Protein AF-A0A1V6AN55-F1 (afdb_monomer_lite)

Radius of gyration: 29.2 Å; chains: 1; bounding box: 61×87×72 Å

pLDDT: mean 76.65, std 17.32, range [24.17, 97.62]

Foldseek 3Di:
DDDDDDDDDDDDDDDPVVVVVVVVVVVVVVVVVVVVVVVCVVVVVDDDDDDDDDDDDPCQAAEDEPVCCCPPPLQDQAKEKEWEADAPPPPPVCPVLVVVVCVVQVVRYHYYYYNDDDQVSCVVQPDDDPQPRKIFIDHNRHTPDIDRDDAASPVVSVVVVCVSCVDDPADDPDPQFKKWWWKAFLLQPAADDDLQWDAFRTKWKFLFDDDQVQKDFQAPPDKDFCVQQVLNCSRNDPPAPDDPTIGHHHHCVVVHLDPSITIIGGSDIHHHHHPSNHAFDDDPRMTIDIDGDQANHQADEARIKIKIANCPVRCPVPQWDFQQFDKDFCVLQVLNCVRCPQVSHDADPTIHTHHHCQVPRPDPRITMIGGRGHHHRDHPPD

Sequence (382 aa):
MGNTDKITKKKFKLNKQHVFVFIAGVLITAILCGIGILIAYKKGLFSDNNIMLGGAILQKYTVVTESDFDTKVLKSSQPELVYFVEEGEKYALYDGFFETIYSTWGRDVKIYYVDHMTDTYLNRFGLYTDGTPLYAIFNNGEVTEQKYLTTNQYDIYTWVKNYMTEETATPTPPPNAPIVYRMYPAAIKASGFDFEKQSIGELNLNPYSYEHGYSKYCVSGQYLSKSEYNELYVLLGEDYNSNAEQFTLPDFSSAVPNSEMNYQIFTIGEFPEYDGEYNPVTIGDINYFPTVVSYISNDMFIGQIILAKNIDEINDRGILIPCDGRMIEKYSFTALYTLLGDRFGYSNRIYFYVPDLSSFSPIEGAKYYIVASGWYPSRFID

Secondary structure (DSSP, 8-state):
---------PPP---HHHHHHHHHHHHHHHHHHHHHHHHHHHTTSS-SS-----------SEEEEHHHHHHHTTT-SS-EEEEE--TT---GGGHHHHHHHHHHHTTT-EEEEEEE--HHHHGGGT---TTSSEEEEEETTEEEEEEE-SS-HHHHHHHHHHHHTTT--PPPPPTTS-EEEEEEETT-------TTS-BTT-EEEESSSS--TTEEE--TT-EEETTTSHHHHHHH-TTTT--SSEEEPP--TTT-SSTT-EEEEESSSBPP----SSPPEEETTEEEEEEE-SS--S-SBTT-EEEEES-TTT-TT--EEE-BS-EEETTTTHHHHHHHTTTTS---SSEEEPPB-TT--SSTT-EEEEE-SSB--PPP--

Structure (mmCIF, N/CA/C/O backbone):
data_AF-A0A1V6AN55-F1
#
_entry.id   AF-A0A1V6AN55-F1
#
loop_
_atom_site.group_PDB
_atom_site.id
_atom_site.type_symbol
_atom_site.label_atom_id
_atom_site.label_alt_id
_atom_site.label_comp_id
_atom_site.label_asym_id
_atom_site.label_entity_id
_atom_site.label_seq_id
_atom_site.pdbx_PDB_ins_code
_atom_site.Cartn_x
_atom_site.Cartn_y
_atom_site.Cartn_z
_atom_site.occupancy
_atom_site.B_iso_or_equiv
_atom_site.auth_seq_id
_atom_site.auth_comp_id
_atom_site.auth_asym_id
_atom_site.auth_atom_id
_atom_site.pdbx_PDB_model_num
ATOM 1 N N . MET A 1 1 ? 6.929 68.728 -25.266 1.00 41.34 1 MET A N 1
ATOM 2 C CA . MET A 1 1 ? 5.518 68.442 -25.603 1.00 41.34 1 MET A CA 1
ATOM 3 C C . MET A 1 1 ? 4.945 67.618 -24.469 1.00 41.34 1 MET A C 1
ATOM 5 O O . MET A 1 1 ? 5.417 66.513 -24.254 1.00 41.34 1 MET A O 1
ATOM 9 N N . GLY A 1 2 ? 4.065 68.215 -23.665 1.00 44.44 2 GLY A N 1
ATOM 10 C CA . GLY A 1 2 ? 3.460 67.565 -22.504 1.00 44.44 2 GLY A CA 1
ATOM 11 C C . GLY A 1 2 ? 2.078 67.005 -22.816 1.00 44.44 2 GLY A C 1
ATOM 12 O O . GLY A 1 2 ? 1.435 67.456 -23.760 1.00 44.44 2 GLY A O 1
ATOM 13 N N . ASN A 1 3 ? 1.617 66.077 -21.980 1.00 42.69 3 ASN A N 1
ATOM 14 C CA . ASN A 1 3 ? 0.203 65.966 -21.649 1.00 42.69 3 ASN A CA 1
ATOM 15 C C . ASN A 1 3 ? 0.061 65.312 -20.266 1.00 42.69 3 ASN A C 1
ATOM 17 O O . ASN A 1 3 ? 0.517 64.191 -20.054 1.00 42.69 3 ASN A O 1
ATOM 21 N N . THR A 1 4 ? -0.505 66.047 -19.313 1.00 44.28 4 THR A N 1
ATOM 22 C CA . THR A 1 4 ? -0.818 65.593 -17.954 1.00 44.28 4 THR A CA 1
ATOM 23 C C . THR A 1 4 ? -2.331 65.448 -17.839 1.00 44.28 4 THR A C 1
ATOM 25 O O . THR A 1 4 ? -3.050 66.445 -17.774 1.00 44.28 4 THR A O 1
ATOM 28 N N . ASP A 1 5 ? -2.817 64.207 -17.801 1.00 50.25 5 ASP A N 1
ATOM 29 C CA . ASP A 1 5 ? -4.238 63.908 -17.624 1.00 50.25 5 ASP A CA 1
ATOM 30 C C . ASP A 1 5 ? -4.679 64.114 -16.168 1.00 50.25 5 ASP A C 1
ATOM 32 O O . ASP A 1 5 ? -4.159 63.518 -15.222 1.00 50.25 5 ASP A O 1
ATOM 36 N N . LYS A 1 6 ? -5.678 64.984 -15.986 1.00 49.47 6 LYS A N 1
ATOM 37 C CA . LYS A 1 6 ? -6.344 65.248 -14.705 1.00 49.47 6 LYS A CA 1
ATOM 38 C C . LYS A 1 6 ? -7.473 64.241 -14.475 1.00 49.47 6 LYS A C 1
ATOM 40 O O . LYS A 1 6 ? -8.529 64.332 -15.096 1.00 49.47 6 LYS A O 1
ATOM 45 N N . ILE A 1 7 ? -7.303 63.354 -13.498 1.00 48.00 7 ILE A N 1
ATOM 46 C CA . ILE A 1 7 ? -8.367 62.465 -13.009 1.00 48.00 7 ILE A CA 1
ATOM 47 C C . ILE A 1 7 ? -9.368 63.271 -12.165 1.00 48.00 7 ILE A C 1
ATOM 49 O O . ILE A 1 7 ? -9.029 63.833 -11.122 1.00 48.00 7 ILE A O 1
ATOM 53 N N . THR A 1 8 ? -10.629 63.315 -12.596 1.00 48.66 8 THR A N 1
ATOM 54 C CA . THR A 1 8 ? -11.739 63.960 -11.876 1.00 48.66 8 THR A CA 1
ATOM 55 C C . THR A 1 8 ? -12.431 62.956 -10.946 1.00 48.66 8 THR A C 1
ATOM 57 O O . THR A 1 8 ? -13.035 61.984 -11.393 1.00 48.66 8 THR A O 1
ATOM 60 N N . LYS A 1 9 ? -12.382 63.194 -9.627 1.00 47.25 9 LYS A N 1
ATOM 61 C CA . LYS A 1 9 ? -13.105 62.390 -8.622 1.00 47.25 9 LYS A CA 1
ATOM 62 C C . LYS A 1 9 ? -14.616 62.659 -8.699 1.00 47.25 9 LYS A C 1
ATOM 64 O O . LYS A 1 9 ? -15.071 63.742 -8.331 1.00 47.25 9 LYS A O 1
ATOM 69 N N . LYS A 1 10 ? -15.411 61.667 -9.120 1.00 46.84 10 LYS A N 1
ATOM 70 C CA . LYS A 1 10 ? -16.882 61.696 -8.999 1.00 46.84 10 LYS A CA 1
ATOM 71 C C . LYS A 1 10 ? -17.290 61.501 -7.533 1.00 46.84 10 LYS A C 1
ATOM 73 O O . LYS A 1 10 ? -16.957 60.491 -6.923 1.00 46.84 10 LYS A O 1
ATOM 78 N N . LYS A 1 11 ? -18.027 62.463 -6.966 1.00 52.00 11 LYS A N 1
ATOM 79 C CA . LYS A 1 11 ? -18.638 62.349 -5.629 1.00 52.00 11 LYS A CA 1
ATOM 80 C C . LYS A 1 11 ? -19.902 61.489 -5.707 1.00 52.00 11 LYS A C 1
ATOM 82 O O . LYS A 1 11 ? -20.858 61.863 -6.384 1.00 52.00 11 LYS A O 1
ATOM 87 N N . PHE A 1 12 ? -19.908 60.367 -4.993 1.00 49.66 12 PHE A N 1
ATOM 88 C CA . PHE A 1 12 ? -21.067 59.489 -4.842 1.00 49.66 12 PHE A CA 1
ATOM 89 C C . PHE A 1 12 ? -22.096 60.162 -3.914 1.00 49.66 12 PHE A C 1
ATOM 91 O O . PHE A 1 12 ? -21.783 60.474 -2.765 1.00 49.66 12 PHE A O 1
ATOM 98 N N . LYS A 1 13 ? -23.309 60.445 -4.406 1.00 61.09 13 LYS A N 1
ATOM 99 C CA . LYS A 1 13 ? -24.423 60.956 -3.589 1.00 61.09 13 LYS A CA 1
ATOM 100 C C . LYS A 1 13 ? -25.339 59.787 -3.233 1.00 61.09 13 LYS A C 1
ATOM 102 O O . LYS A 1 13 ? -26.066 59.300 -4.091 1.00 61.09 13 LYS A O 1
ATOM 107 N N . LEU A 1 14 ? -25.307 59.345 -1.976 1.00 57.91 14 LEU A N 1
ATOM 108 C CA . LEU A 1 14 ? -26.239 58.339 -1.464 1.00 57.91 14 LEU A CA 1
ATOM 109 C C . LEU A 1 14 ? -27.661 58.912 -1.376 1.00 57.91 14 LEU A C 1
ATOM 111 O O . LEU A 1 14 ? -27.887 59.968 -0.780 1.00 57.91 14 LEU A O 1
ATOM 115 N N . ASN A 1 15 ? -28.617 58.203 -1.979 1.00 71.56 15 ASN A N 1
ATOM 116 C CA . ASN A 1 15 ? -30.035 58.542 -1.942 1.00 71.56 15 ASN A CA 1
ATOM 117 C C . ASN A 1 15 ? -30.629 58.152 -0.577 1.00 71.56 15 ASN A C 1
ATOM 119 O O . ASN A 1 15 ? -30.656 56.974 -0.217 1.00 71.56 15 ASN A O 1
ATOM 123 N N . LYS A 1 16 ? -31.132 59.144 0.170 1.00 69.06 16 LYS A N 1
ATOM 124 C CA . LYS A 1 16 ? -31.700 58.962 1.516 1.00 69.06 16 LYS A CA 1
ATOM 125 C C . LYS A 1 16 ? -32.861 57.960 1.555 1.00 69.06 16 LYS A C 1
ATOM 1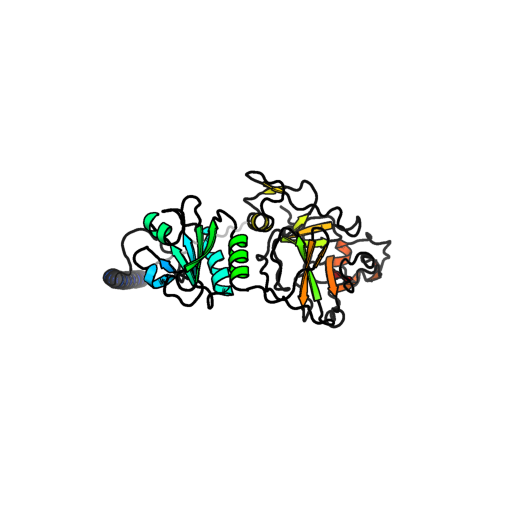27 O O . LYS A 1 16 ? -33.017 57.284 2.565 1.00 69.06 16 LYS A O 1
ATOM 132 N N . GLN A 1 17 ? -33.630 57.814 0.471 1.00 71.69 17 GLN A N 1
ATOM 133 C CA . GLN A 1 17 ? -34.715 56.825 0.411 1.00 71.69 17 GLN A CA 1
ATOM 134 C C . GLN A 1 17 ? -34.198 55.383 0.457 1.00 71.69 17 GLN A C 1
ATOM 136 O O . GLN A 1 17 ? -34.771 54.558 1.160 1.00 71.69 17 GLN A O 1
ATOM 141 N N . HIS A 1 18 ? -33.097 55.073 -0.230 1.00 67.56 18 HIS A N 1
ATOM 142 C CA . HIS A 1 18 ? -32.544 53.713 -0.231 1.00 67.56 18 HIS A CA 1
ATOM 143 C C . HIS A 1 18 ? -31.883 53.358 1.099 1.00 67.56 18 HIS A C 1
ATOM 145 O O . HIS A 1 18 ? -32.010 52.229 1.561 1.00 67.56 18 HIS A O 1
ATOM 151 N N . VAL A 1 19 ? -31.261 54.339 1.759 1.00 70.44 19 VAL A N 1
ATOM 152 C CA . VAL A 1 19 ? -30.724 54.155 3.114 1.00 70.44 19 VAL A CA 1
ATOM 153 C C . VAL A 1 19 ? -31.853 53.865 4.107 1.00 70.44 19 VAL A C 1
ATOM 155 O O . VAL A 1 19 ? -31.723 52.972 4.937 1.00 70.44 19 VAL A O 1
ATOM 158 N N . PHE A 1 20 ? -32.989 54.560 3.996 1.00 73.12 20 PHE A N 1
ATOM 159 C CA . PHE A 1 20 ? -34.119 54.351 4.901 1.00 73.12 20 PHE A CA 1
ATOM 160 C C . PHE A 1 20 ? -34.781 52.978 4.718 1.00 73.12 20 PHE A C 1
ATOM 162 O O . PHE A 1 20 ? -35.056 52.297 5.702 1.00 73.12 20 PHE A O 1
ATOM 169 N N . VAL A 1 21 ? -34.982 52.537 3.470 1.00 69.75 21 VAL A N 1
ATOM 170 C CA . VAL A 1 21 ? -35.534 51.201 3.173 1.00 69.75 21 VAL A CA 1
ATOM 171 C C . VAL A 1 21 ? -34.600 50.094 3.665 1.00 69.75 21 VAL A C 1
ATOM 173 O O . VAL A 1 21 ? -35.066 49.113 4.238 1.00 69.75 21 VAL A O 1
ATOM 176 N N . PHE A 1 22 ? -33.285 50.272 3.513 1.00 68.12 22 PHE A N 1
ATOM 177 C CA . PHE A 1 22 ? -32.300 49.321 4.022 1.00 68.12 22 PHE A CA 1
ATOM 178 C C . PHE A 1 22 ? -32.340 49.217 5.555 1.00 68.12 22 PHE A C 1
ATOM 180 O O . PHE A 1 22 ? -32.417 48.117 6.094 1.00 68.12 22 PHE A O 1
ATOM 187 N N . ILE A 1 23 ? -32.373 50.352 6.264 1.00 70.19 23 ILE A N 1
ATOM 188 C CA . ILE A 1 23 ? -32.452 50.374 7.734 1.00 70.19 23 ILE A CA 1
ATOM 189 C C . ILE A 1 23 ? -33.760 49.737 8.227 1.00 70.19 23 ILE A C 1
ATOM 191 O O . ILE A 1 23 ? -33.739 48.944 9.168 1.00 70.19 23 ILE A O 1
ATOM 195 N N . ALA A 1 24 ? -34.888 50.032 7.576 1.00 73.31 24 ALA A N 1
ATOM 196 C CA . ALA A 1 24 ? -36.175 49.432 7.922 1.00 73.31 24 ALA A CA 1
ATOM 197 C C . ALA A 1 24 ? -36.174 47.906 7.714 1.00 73.31 24 ALA A C 1
ATOM 199 O O . ALA A 1 24 ? -36.659 47.171 8.572 1.00 73.31 24 ALA A O 1
ATOM 200 N N . GLY A 1 25 ? -35.575 47.421 6.621 1.00 65.50 25 GLY A N 1
ATOM 201 C CA . GLY A 1 25 ? -35.429 45.987 6.354 1.00 65.50 25 GLY A CA 1
ATOM 202 C C . GLY A 1 25 ? -34.565 45.264 7.392 1.00 65.50 25 GLY A C 1
ATOM 203 O O . GLY A 1 25 ? -34.932 44.185 7.856 1.00 65.50 25 GLY A O 1
ATOM 204 N N . VAL A 1 26 ? -33.453 45.873 7.816 1.00 66.44 26 VAL A N 1
ATOM 205 C CA . VAL A 1 26 ? -32.581 45.309 8.863 1.00 66.44 26 VAL A CA 1
ATOM 206 C C . VAL A 1 26 ? -33.309 45.227 10.210 1.00 66.44 26 VAL A C 1
ATOM 208 O O . VAL A 1 26 ? -33.218 44.208 10.892 1.00 66.44 26 VAL A O 1
ATOM 211 N N . LEU A 1 27 ? -34.083 46.255 10.574 1.00 65.06 27 LEU A N 1
ATOM 212 C CA . LEU A 1 27 ? -34.836 46.278 11.833 1.00 65.06 27 LEU A CA 1
ATOM 213 C C . LEU A 1 27 ? -35.950 45.224 11.875 1.00 65.06 27 LEU A C 1
ATOM 215 O O . LEU A 1 27 ? -36.110 44.552 12.891 1.00 65.06 27 LEU A O 1
ATOM 219 N N . ILE A 1 28 ? -36.690 45.037 10.778 1.00 69.38 28 ILE A N 1
ATOM 220 C CA . ILE A 1 28 ? -37.748 44.016 10.702 1.00 69.38 28 ILE A CA 1
ATOM 221 C C . ILE A 1 28 ? -37.148 42.611 10.837 1.00 69.38 28 ILE A C 1
ATOM 223 O O . ILE A 1 28 ? -37.659 41.796 11.605 1.00 69.38 28 ILE A O 1
ATOM 227 N N . THR A 1 29 ? -36.031 42.343 10.157 1.00 62.16 29 THR A N 1
ATOM 228 C CA . THR A 1 29 ? -35.331 41.054 10.253 1.00 62.16 29 THR A CA 1
ATOM 229 C C . THR A 1 29 ? -34.820 40.795 11.672 1.00 62.16 29 THR A C 1
ATOM 231 O O . THR A 1 29 ? -35.008 39.701 12.196 1.00 62.16 29 THR A O 1
ATOM 234 N N . ALA A 1 30 ? -34.255 41.803 12.345 1.00 60.22 30 ALA A N 1
ATOM 235 C CA . ALA A 1 30 ? -33.788 41.669 13.726 1.00 60.22 30 ALA A CA 1
ATOM 236 C C . ALA A 1 30 ? -34.928 41.338 14.708 1.00 60.22 30 ALA A C 1
ATOM 238 O O . ALA A 1 30 ? -34.756 40.504 15.598 1.00 60.22 30 ALA A O 1
ATOM 239 N N . ILE A 1 31 ? -36.109 41.940 14.522 1.00 67.69 31 ILE A N 1
ATOM 240 C CA . ILE A 1 31 ? -37.293 41.669 15.352 1.00 67.69 31 ILE A CA 1
ATOM 241 C C . ILE A 1 31 ? -37.802 40.238 15.129 1.00 67.69 31 ILE A C 1
ATOM 243 O O . ILE A 1 31 ? -38.100 39.539 16.097 1.00 67.69 31 ILE A O 1
ATOM 247 N N . LEU A 1 32 ? -37.859 39.773 13.877 1.00 56.00 32 LEU A N 1
ATOM 248 C CA . LEU A 1 32 ? -38.285 38.406 13.558 1.00 56.00 32 LEU A CA 1
ATOM 249 C C . LEU A 1 32 ? -37.310 37.356 14.112 1.00 56.00 32 LEU A C 1
ATOM 251 O O . LEU A 1 32 ? -37.754 36.364 14.694 1.00 56.00 32 LEU A O 1
ATOM 255 N N . CYS A 1 33 ? -35.999 37.604 14.023 1.00 54.44 33 CYS A N 1
ATOM 256 C CA . CYS A 1 33 ? -34.985 36.755 14.649 1.00 54.44 33 CYS A CA 1
ATOM 257 C C . CYS A 1 33 ? -35.138 36.724 16.178 1.00 54.44 33 CYS A C 1
ATOM 259 O O . CYS A 1 33 ? -35.107 35.650 16.774 1.00 54.44 33 CYS A O 1
ATOM 261 N N . GLY A 1 34 ? -35.375 37.877 16.814 1.00 52.94 34 GLY A N 1
ATOM 262 C CA . GLY A 1 34 ? -35.581 37.964 18.263 1.00 52.94 34 GLY A CA 1
ATOM 263 C C . GLY A 1 34 ? -36.810 37.188 18.749 1.00 52.94 34 GLY A C 1
ATOM 264 O O . GLY A 1 34 ? -36.735 36.477 19.750 1.00 52.94 34 GLY A O 1
ATOM 265 N N . ILE A 1 35 ? -37.927 37.259 18.018 1.00 60.25 35 ILE A N 1
ATOM 266 C CA . ILE A 1 35 ? -39.148 36.502 18.342 1.00 60.25 35 ILE A CA 1
ATOM 267 C C . ILE A 1 35 ? -38.913 34.993 18.180 1.00 60.25 35 ILE A C 1
ATOM 269 O O . ILE A 1 35 ? -39.337 34.217 19.037 1.00 60.25 35 ILE A O 1
ATOM 273 N N . GLY A 1 36 ? -38.197 34.572 17.131 1.00 49.06 36 GLY A N 1
ATOM 274 C CA . GLY A 1 36 ? -37.820 33.170 16.927 1.00 49.06 36 GLY A CA 1
ATOM 275 C C . GLY A 1 36 ? -36.966 32.612 18.070 1.00 49.06 36 GLY A C 1
ATOM 276 O O . GLY A 1 36 ? -37.267 31.539 18.596 1.00 49.06 36 GLY A O 1
ATOM 277 N N . ILE A 1 37 ? -35.966 33.378 18.518 1.00 48.66 37 ILE A N 1
ATOM 278 C CA . ILE A 1 37 ? -35.094 33.021 19.649 1.00 48.66 37 ILE A CA 1
ATOM 279 C C . ILE A 1 37 ? -35.900 32.906 20.951 1.00 48.66 37 ILE A C 1
ATOM 281 O O . ILE A 1 37 ? -35.718 31.953 21.705 1.00 48.66 37 ILE A O 1
ATOM 285 N N . LEU A 1 38 ? -36.846 33.817 21.199 1.00 42.88 38 LEU A N 1
ATOM 286 C CA . LEU A 1 38 ? -37.673 33.798 22.411 1.00 42.88 38 LEU A CA 1
ATOM 287 C C . LEU A 1 38 ? -38.622 32.585 22.462 1.00 42.88 38 LEU A C 1
ATOM 289 O O . LEU A 1 38 ? -38.858 32.016 23.531 1.00 42.88 38 LEU A O 1
ATOM 293 N N . ILE A 1 39 ? -39.159 32.173 21.308 1.00 54.62 39 ILE A N 1
ATOM 294 C CA . ILE A 1 39 ? -40.001 30.973 21.182 1.00 54.62 39 ILE A CA 1
ATOM 295 C C . ILE A 1 39 ? -39.168 29.702 21.398 1.00 54.62 39 ILE A C 1
ATOM 297 O O . ILE A 1 39 ? -39.630 28.784 22.077 1.00 54.62 39 ILE A O 1
ATOM 301 N N . ALA A 1 40 ? -37.944 29.654 20.866 1.00 45.50 40 ALA A N 1
ATOM 302 C CA . ALA A 1 40 ? -37.020 28.540 21.071 1.00 45.50 40 ALA A CA 1
ATOM 303 C C . ALA A 1 40 ? -36.561 28.431 22.539 1.00 45.50 40 ALA A C 1
ATOM 305 O O . ALA A 1 40 ? -36.582 27.339 23.106 1.00 45.50 40 ALA A O 1
ATOM 306 N N . TYR A 1 41 ? -36.272 29.558 23.197 1.00 42.00 41 TYR A N 1
ATOM 307 C CA . TYR A 1 41 ? -35.933 29.608 24.624 1.00 42.00 41 TYR A CA 1
ATOM 308 C C . TYR A 1 41 ? -37.070 29.067 25.509 1.00 42.00 41 TYR A C 1
ATOM 310 O O . TYR A 1 41 ? -36.853 28.189 26.339 1.00 42.00 41 TYR A O 1
ATOM 318 N N . LYS A 1 42 ? -38.323 29.488 25.270 1.00 45.03 42 LYS A N 1
ATOM 319 C CA . LYS A 1 42 ? -39.492 28.985 26.023 1.00 45.03 42 LYS A CA 1
ATOM 320 C C . LYS A 1 42 ? -39.786 27.494 25.826 1.00 45.03 42 LYS A C 1
ATOM 322 O O . LYS A 1 42 ? -40.487 26.917 26.652 1.00 45.03 42 LYS A O 1
ATOM 327 N N . LYS A 1 43 ? -39.297 26.883 24.743 1.00 44.78 43 LYS A N 1
ATOM 328 C CA . LYS A 1 43 ? -39.429 25.442 24.472 1.00 44.78 43 LYS A CA 1
ATOM 329 C C . LYS A 1 43 ? -38.265 24.606 25.020 1.00 44.78 43 LYS A C 1
ATOM 331 O O . LYS A 1 43 ? -38.244 23.406 24.769 1.00 44.78 43 LYS A O 1
ATOM 336 N N . GLY A 1 44 ? -37.326 25.210 25.753 1.00 39.56 44 GLY A N 1
ATOM 337 C CA . GLY A 1 44 ? -36.190 24.494 26.342 1.00 39.56 44 GLY A CA 1
ATOM 338 C C . GLY A 1 44 ? -35.114 24.089 25.331 1.00 39.56 44 GLY A C 1
ATOM 339 O O . GLY A 1 44 ? -34.311 23.215 25.627 1.00 39.56 44 GLY A O 1
ATOM 340 N N . LEU A 1 45 ? -35.077 24.715 24.146 1.00 42.62 45 LEU A N 1
ATOM 341 C CA . LEU A 1 45 ? -34.028 24.476 23.139 1.00 42.62 45 LEU A CA 1
ATOM 342 C C . LEU A 1 45 ? -32.677 25.112 23.506 1.00 42.62 45 LEU A C 1
ATOM 344 O O . LEU A 1 45 ? -31.674 24.836 22.858 1.00 42.62 45 LEU A O 1
ATOM 348 N N . PHE A 1 46 ? -32.656 25.957 24.535 1.00 40.09 46 PHE A N 1
ATOM 349 C CA . PHE A 1 46 ? -31.453 26.541 25.111 1.00 40.09 46 PHE A CA 1
ATOM 350 C C . PHE A 1 46 ? -31.549 26.374 26.630 1.00 40.09 46 PHE A C 1
ATOM 352 O O . PHE A 1 46 ? -32.246 27.140 27.292 1.00 40.09 46 PHE A O 1
ATOM 359 N N . SER A 1 47 ? -30.921 25.322 27.155 1.00 39.59 47 SER A N 1
ATOM 360 C CA . SER A 1 47 ? -30.613 25.199 28.582 1.00 39.59 47 SER A CA 1
ATOM 361 C C . SER A 1 47 ? -29.235 25.802 28.840 1.00 39.59 47 SER A C 1
ATOM 363 O O . SER A 1 47 ? -28.386 25.814 27.948 1.00 39.59 47 SER A O 1
ATOM 365 N N . ASP A 1 48 ? -29.058 26.340 30.041 1.00 34.03 48 ASP A N 1
ATOM 366 C CA . ASP A 1 48 ? -27.946 27.198 30.423 1.00 34.03 48 ASP A CA 1
ATOM 367 C C . ASP A 1 48 ? -26.560 26.564 30.213 1.00 34.03 48 ASP A C 1
ATOM 369 O O . ASP A 1 48 ? -26.275 25.456 30.658 1.00 34.03 48 ASP A O 1
ATOM 373 N N . ASN A 1 49 ? -25.700 27.402 29.628 1.00 36.66 49 ASN A N 1
ATOM 374 C CA . ASN A 1 49 ? -24.238 27.415 29.645 1.00 36.66 49 ASN A CA 1
ATOM 375 C C . ASN A 1 49 ? -23.468 26.522 28.648 1.00 36.66 49 ASN A C 1
ATOM 377 O O . ASN A 1 49 ? -23.346 25.314 28.788 1.00 36.66 49 ASN A O 1
ATOM 381 N N . ASN A 1 50 ? -22.810 27.249 27.731 1.00 37.31 50 ASN A N 1
ATOM 382 C CA . ASN A 1 50 ? -21.630 26.913 26.924 1.00 37.31 50 ASN A CA 1
ATOM 383 C C . ASN A 1 50 ? -21.788 26.018 25.692 1.00 37.31 50 ASN A C 1
ATOM 385 O O . ASN A 1 50 ? -21.243 24.926 25.691 1.00 37.31 50 ASN A O 1
ATOM 389 N N . ILE A 1 51 ? -22.322 26.548 24.578 1.00 33.19 51 ILE A N 1
ATOM 390 C CA . ILE A 1 51 ? -21.842 26.165 23.230 1.00 33.19 51 ILE A CA 1
ATOM 391 C C . ILE A 1 51 ? -21.894 27.380 22.280 1.00 33.19 51 ILE A C 1
ATOM 393 O O . ILE A 1 51 ? -22.940 28.007 22.103 1.00 33.19 51 ILE A O 1
ATOM 397 N N . MET A 1 52 ? -20.750 27.724 21.672 1.00 27.22 52 MET A N 1
ATOM 398 C CA . MET A 1 52 ? -20.649 28.698 20.579 1.00 27.22 52 MET A CA 1
ATOM 399 C C . MET A 1 52 ? -21.286 28.158 19.290 1.00 27.22 52 MET A C 1
ATOM 401 O O . MET A 1 52 ? -21.101 27.003 18.923 1.00 27.22 52 MET A O 1
ATOM 405 N N . LEU A 1 53 ? -22.005 29.035 18.584 1.00 30.00 53 LEU A N 1
ATOM 406 C CA . LEU A 1 53 ? -22.640 28.763 17.295 1.00 30.00 53 LEU A CA 1
ATOM 407 C C . LEU A 1 53 ? -21.622 28.455 16.184 1.00 30.00 53 LEU A C 1
ATOM 409 O O . LEU A 1 53 ? -20.808 29.307 15.833 1.00 30.00 53 LEU A O 1
ATOM 413 N N . GLY A 1 54 ? -21.803 27.309 15.529 1.00 24.17 54 GLY A N 1
ATOM 414 C CA . GLY A 1 54 ? -21.215 26.999 14.229 1.00 24.17 54 GLY A CA 1
ATOM 415 C C . GLY A 1 54 ? -21.723 25.663 13.688 1.00 24.17 54 GLY A C 1
ATOM 416 O O . GLY A 1 54 ? -21.153 24.632 13.999 1.00 24.17 54 GLY A O 1
ATOM 417 N N . GLY A 1 55 ? -22.779 25.695 12.867 1.00 25.73 55 GLY A N 1
ATOM 418 C CA . GLY A 1 55 ? -23.254 24.541 12.090 1.00 25.73 55 GLY A CA 1
ATOM 419 C C . GLY A 1 55 ? -24.073 23.518 12.885 1.00 25.73 55 GLY A C 1
ATOM 420 O O . GLY A 1 55 ? -23.698 23.081 13.964 1.00 25.73 55 GLY A O 1
ATOM 421 N N . ALA A 1 56 ? -25.227 23.125 12.350 1.00 28.48 56 ALA A N 1
ATOM 422 C CA . ALA A 1 56 ? -25.992 22.009 12.886 1.00 28.48 56 ALA A CA 1
ATOM 423 C C . ALA A 1 56 ? -25.225 20.701 12.629 1.00 28.48 56 ALA A C 1
ATOM 425 O O . ALA A 1 56 ? -25.307 20.141 11.537 1.00 28.48 56 ALA A O 1
ATOM 426 N N . ILE A 1 57 ? -24.479 20.225 13.625 1.00 31.75 57 ILE A N 1
ATOM 427 C CA . ILE A 1 57 ? -23.983 18.851 13.652 1.00 31.75 57 ILE A CA 1
ATOM 428 C C . ILE A 1 57 ? -25.182 17.977 14.030 1.00 31.75 57 ILE A C 1
ATOM 430 O O . ILE A 1 57 ? -25.744 18.108 15.118 1.00 31.75 57 ILE A O 1
ATOM 434 N N . LEU A 1 58 ? -25.616 17.114 13.111 1.00 33.91 58 LEU A N 1
ATOM 435 C CA . LEU A 1 58 ? -26.418 15.943 13.458 1.00 33.91 58 LEU A CA 1
ATOM 436 C C . LEU A 1 58 ? -25.645 15.191 14.552 1.00 33.91 58 LEU A C 1
ATOM 438 O O . LEU A 1 58 ? -24.589 14.643 14.260 1.00 33.91 58 LEU A O 1
ATOM 442 N N . GLN A 1 59 ? -26.115 15.194 15.803 1.00 45.50 59 GLN A N 1
ATOM 443 C CA . GLN A 1 59 ? -25.510 14.370 16.855 1.00 45.50 59 GLN A CA 1
ATOM 444 C C . GLN A 1 59 ? -25.732 12.893 16.490 1.00 45.50 59 GLN A C 1
ATOM 446 O O . GLN A 1 59 ? -26.823 12.357 16.671 1.00 45.50 59 GLN A O 1
ATOM 451 N N . LYS A 1 60 ? -24.713 12.271 15.885 1.00 59.50 60 LYS A N 1
ATOM 452 C CA . LYS A 1 60 ? -24.702 10.876 15.397 1.00 59.50 60 LYS A CA 1
ATOM 453 C C . LYS A 1 60 ? -24.344 9.852 16.484 1.00 59.50 60 LYS A C 1
ATOM 455 O O . LYS A 1 60 ? -24.358 8.655 16.229 1.00 59.50 60 LYS A O 1
ATOM 460 N N . TYR A 1 61 ? -24.071 10.319 17.695 1.00 64.81 61 TYR A N 1
ATOM 461 C CA . TYR A 1 61 ? -23.927 9.521 18.907 1.00 64.81 61 TYR A CA 1
ATOM 462 C C . TYR A 1 61 ? -24.839 10.110 19.985 1.00 64.81 61 TYR A C 1
ATOM 464 O O . TYR A 1 61 ? -25.116 11.314 19.994 1.00 64.81 61 TYR A O 1
ATOM 472 N N . THR A 1 62 ? -25.340 9.263 20.882 1.00 72.00 62 THR A N 1
ATOM 473 C CA . THR A 1 62 ? -26.236 9.712 21.956 1.00 72.00 62 THR A CA 1
ATOM 474 C C . THR A 1 62 ? -25.441 9.912 23.236 1.00 72.00 62 THR A C 1
ATOM 476 O O . THR A 1 62 ? -24.813 8.977 23.729 1.00 72.00 62 THR A O 1
ATOM 479 N N . VAL A 1 63 ? -25.493 11.121 23.793 1.00 74.44 63 VAL A N 1
ATOM 480 C CA . VAL A 1 63 ? -24.986 11.375 25.145 1.00 74.44 63 VAL A CA 1
ATOM 481 C C . VAL A 1 63 ? -25.941 10.743 26.157 1.00 74.44 63 VAL A C 1
ATOM 483 O O . VAL A 1 63 ? -27.163 10.917 26.061 1.00 74.44 63 VAL A O 1
ATOM 486 N N . VAL A 1 64 ? -25.383 9.994 27.101 1.00 78.00 64 VAL A N 1
ATOM 487 C CA . VAL A 1 64 ? -26.112 9.320 28.175 1.00 78.00 64 VAL A CA 1
ATOM 488 C C . VAL A 1 64 ? -25.474 9.614 29.528 1.00 78.00 64 VAL A C 1
ATOM 490 O O . VAL A 1 64 ? -24.278 9.869 29.652 1.00 78.00 64 VAL A O 1
ATOM 493 N N . THR A 1 65 ? -26.317 9.584 30.547 1.00 81.81 65 THR A N 1
ATOM 494 C CA . THR A 1 65 ? -26.012 9.777 31.964 1.00 81.81 65 THR A CA 1
ATOM 495 C C . THR A 1 65 ? -26.452 8.534 32.732 1.00 81.81 65 THR A C 1
ATOM 497 O O . THR A 1 65 ? -27.197 7.707 32.207 1.00 81.81 65 THR A O 1
ATOM 500 N N . GLU A 1 66 ? -26.101 8.415 34.010 1.00 82.81 66 GLU A N 1
ATOM 501 C CA . GLU A 1 66 ? -26.639 7.340 34.864 1.00 82.81 66 GLU A CA 1
ATOM 502 C C . GLU A 1 66 ? -28.174 7.250 34.847 1.00 82.81 66 GLU A C 1
ATOM 504 O O . GLU A 1 66 ? -28.738 6.162 34.932 1.00 82.81 66 GLU A O 1
ATOM 509 N N . SER A 1 67 ? -28.866 8.388 34.726 1.00 82.31 67 SER A N 1
ATOM 510 C CA . SER A 1 67 ? -30.328 8.445 34.840 1.00 82.31 67 SER A CA 1
ATOM 511 C C . SER A 1 67 ? -31.069 7.782 33.675 1.00 82.31 67 SER A C 1
ATOM 513 O O . SER A 1 67 ? -32.205 7.334 33.842 1.00 82.31 67 SER A O 1
ATOM 515 N N . ASP A 1 68 ? -30.440 7.705 32.502 1.00 85.38 68 ASP A N 1
ATOM 516 C CA . ASP A 1 68 ? -31.029 7.168 31.279 1.00 85.38 68 ASP A CA 1
ATOM 517 C C . ASP A 1 68 ? -30.260 5.975 30.694 1.00 85.38 68 ASP A C 1
ATOM 519 O O . ASP A 1 68 ? -30.810 5.285 29.829 1.00 85.38 68 ASP A O 1
ATOM 523 N N . PHE A 1 69 ? -29.067 5.656 31.211 1.00 86.19 69 PHE A N 1
ATOM 524 C CA . PHE A 1 69 ? -28.237 4.533 30.764 1.00 86.19 69 PHE A CA 1
ATOM 525 C C . PHE A 1 69 ? -28.983 3.195 30.775 1.00 86.19 69 PHE A C 1
ATOM 527 O O . PHE A 1 69 ? -29.047 2.517 29.752 1.00 86.19 69 PHE A O 1
ATOM 534 N N . ASP A 1 70 ? -29.651 2.854 31.883 1.00 85.62 70 ASP A N 1
ATOM 535 C CA . ASP A 1 70 ? -30.416 1.602 32.013 1.00 85.62 70 ASP A CA 1
ATOM 536 C C . ASP A 1 70 ? -31.539 1.481 30.968 1.00 85.62 70 ASP A C 1
ATOM 538 O O . ASP A 1 70 ? -31.965 0.384 30.610 1.00 85.62 70 ASP A O 1
ATOM 542 N N . THR A 1 71 ? -32.064 2.608 30.484 1.00 83.38 71 THR A N 1
ATOM 543 C CA . THR A 1 71 ? -33.168 2.617 29.517 1.00 83.38 71 THR A CA 1
ATOM 544 C C . THR A 1 71 ? -32.714 2.694 28.070 1.00 83.38 71 THR A C 1
ATOM 546 O O . THR A 1 71 ? -33.412 2.164 27.206 1.00 83.38 71 THR A O 1
ATOM 549 N N . LYS A 1 72 ? -31.583 3.353 27.810 1.00 81.75 72 LYS A N 1
ATOM 550 C CA . LYS A 1 72 ? -31.056 3.571 26.463 1.00 81.75 72 LYS A CA 1
ATOM 551 C C . LYS A 1 72 ? -30.087 2.479 26.049 1.00 81.75 72 LYS A C 1
ATOM 553 O O . LYS A 1 72 ? -30.210 2.008 24.927 1.00 81.75 72 LYS A O 1
ATOM 558 N N . VAL A 1 73 ? -29.202 2.085 26.962 1.00 84.69 73 VAL A N 1
ATOM 559 C CA . VAL A 1 73 ? -28.141 1.119 26.697 1.00 84.69 73 VAL A CA 1
ATOM 560 C C . VAL A 1 73 ? -28.639 -0.297 27.025 1.00 84.69 73 VAL A C 1
ATOM 562 O O . VAL A 1 73 ? -28.989 -1.102 26.166 1.00 84.69 73 VAL A O 1
ATOM 565 N N . LEU A 1 74 ? -28.897 -0.579 28.303 1.00 85.62 74 LEU A N 1
ATOM 566 C CA . LEU A 1 74 ? -29.118 -1.962 28.758 1.00 85.62 74 LEU A CA 1
ATOM 567 C C . LEU A 1 74 ? -30.358 -2.687 28.199 1.00 85.62 74 LEU A C 1
ATOM 569 O O . LEU A 1 74 ? -30.490 -3.898 28.361 1.00 85.62 74 LEU A O 1
ATOM 573 N N . LYS A 1 75 ? -31.295 -1.968 27.576 1.00 82.00 75 LYS A N 1
ATOM 574 C CA . LYS A 1 75 ? -32.506 -2.542 26.965 1.00 82.00 75 LYS A CA 1
ATOM 575 C C . LYS A 1 75 ? -32.388 -2.758 25.459 1.00 82.00 75 LYS A C 1
ATOM 577 O O . LYS A 1 75 ? -33.372 -3.153 24.829 1.00 82.00 75 LYS A O 1
ATOM 582 N N . SER A 1 76 ? -31.235 -2.467 24.867 1.00 77.31 76 SER A N 1
ATOM 583 C CA . SER A 1 76 ? -31.017 -2.691 23.446 1.00 77.31 76 SER A CA 1
ATOM 584 C C . SER A 1 76 ? -30.878 -4.177 23.130 1.00 77.31 76 SER A C 1
ATOM 586 O O . SER A 1 76 ? -30.270 -4.944 23.870 1.00 77.31 76 SER A O 1
ATOM 588 N N . SER A 1 77 ? -31.466 -4.568 22.000 1.00 71.88 77 SER A N 1
ATOM 589 C CA . SER A 1 77 ? -31.302 -5.897 21.389 1.00 71.88 77 SER A CA 1
ATOM 590 C C . SER A 1 77 ? -30.164 -5.935 20.365 1.00 71.88 77 SER A C 1
ATOM 592 O O . SER A 1 77 ? -29.918 -6.970 19.756 1.00 71.88 77 SER A O 1
ATOM 594 N N . GLN A 1 78 ? -29.503 -4.797 20.148 1.00 75.50 78 GLN A N 1
ATOM 595 C CA . GLN A 1 78 ? -28.322 -4.659 19.303 1.00 75.50 78 GLN A CA 1
ATOM 596 C C . GLN A 1 78 ? -27.094 -4.451 20.188 1.00 75.50 78 GLN A C 1
ATOM 598 O O . GLN A 1 78 ? -27.253 -3.845 21.252 1.00 75.50 78 GLN A O 1
ATOM 603 N N . PRO A 1 79 ? -25.899 -4.868 19.737 1.00 81.44 79 PRO A N 1
ATOM 604 C CA . PRO A 1 79 ? -24.642 -4.434 20.324 1.00 81.44 79 PRO A CA 1
ATOM 605 C C . PRO A 1 79 ? -24.550 -2.911 20.460 1.00 81.44 79 PRO A C 1
ATOM 607 O O . PRO A 1 79 ? -24.998 -2.151 19.595 1.00 81.44 79 PRO A O 1
ATOM 610 N N . GLU A 1 80 ? -23.945 -2.449 21.546 1.00 85.31 80 GLU A N 1
ATOM 611 C CA . GLU A 1 80 ? -23.785 -1.029 21.833 1.00 85.31 80 GLU A CA 1
ATOM 612 C C . GLU A 1 80 ? -22.367 -0.723 22.278 1.00 85.31 80 GLU A C 1
ATOM 614 O O . GLU A 1 80 ? -21.899 -1.214 23.303 1.00 85.31 80 GLU A O 1
ATOM 619 N N . LEU A 1 81 ? -21.696 0.122 21.503 1.00 85.31 81 LEU A N 1
ATOM 620 C CA . LEU A 1 81 ? -20.396 0.663 21.841 1.00 85.31 81 LEU A CA 1
ATOM 621 C C . LEU A 1 81 ? -20.590 1.867 22.760 1.00 85.31 81 LEU A C 1
ATOM 623 O O . LEU A 1 81 ? -21.168 2.883 22.366 1.00 85.31 81 LEU A O 1
ATOM 627 N N . VAL A 1 82 ? -20.082 1.758 23.980 1.00 86.69 82 VAL A N 1
ATOM 628 C CA . VAL A 1 82 ? -20.163 2.803 24.995 1.00 86.69 82 VAL A CA 1
ATOM 629 C C . VAL A 1 82 ? -18.765 3.317 25.298 1.00 86.69 82 VAL A C 1
ATOM 631 O O . VAL A 1 82 ? -17.858 2.545 25.611 1.00 86.69 82 VAL A O 1
ATOM 634 N N . TYR A 1 83 ? -18.611 4.632 25.201 1.00 82.88 83 TYR A N 1
ATOM 635 C CA . TYR A 1 83 ? -17.370 5.350 25.440 1.00 82.88 83 TYR A CA 1
ATOM 636 C C . TYR A 1 83 ? -17.468 6.179 26.727 1.00 82.88 83 TYR A C 1
ATOM 638 O O . TYR A 1 83 ? -18.354 7.030 26.854 1.00 82.88 83 TYR A O 1
ATOM 646 N N . PHE A 1 84 ? -16.561 5.918 27.670 1.00 79.25 84 PHE A N 1
ATOM 647 C CA . PHE A 1 84 ? -16.477 6.561 28.981 1.00 79.25 84 PHE A CA 1
ATOM 648 C C . PHE A 1 84 ? -15.215 7.427 29.071 1.00 79.25 84 PHE A C 1
ATOM 650 O O . PHE A 1 84 ? -14.103 6.949 28.817 1.00 79.25 84 PHE A O 1
ATOM 657 N N . VAL A 1 85 ? -15.387 8.686 29.475 1.00 70.69 85 VAL A N 1
ATOM 658 C CA . VAL A 1 85 ? -14.307 9.674 29.630 1.00 70.69 85 VAL A CA 1
ATOM 659 C C . VAL A 1 85 ? -14.372 10.377 30.979 1.00 70.69 85 VAL A C 1
ATOM 661 O O . VAL A 1 85 ? -15.421 10.400 31.621 1.00 70.69 85 VAL A O 1
ATOM 664 N N . GLU A 1 86 ? -13.250 10.967 31.391 1.00 62.81 86 GLU A N 1
ATOM 665 C CA . GLU A 1 86 ? -13.205 11.873 32.540 1.00 62.81 86 GLU A CA 1
ATOM 666 C C . GLU A 1 86 ? -13.902 13.214 32.244 1.00 62.81 86 GLU A C 1
ATOM 668 O O . GLU A 1 86 ? -13.951 13.697 31.109 1.00 62.81 86 GLU A O 1
ATOM 673 N N . GLU A 1 87 ? -14.456 13.823 33.295 1.00 56.22 87 GLU A N 1
ATOM 674 C CA . GLU A 1 87 ? -15.208 15.077 33.223 1.00 56.22 87 GLU A CA 1
ATOM 675 C C . GLU A 1 87 ? -14.346 16.210 32.634 1.00 56.22 87 GLU A C 1
ATOM 677 O O . GLU A 1 87 ? -13.311 16.580 33.184 1.00 56.22 87 GLU A O 1
ATOM 682 N N . GLY A 1 88 ? -14.785 16.787 31.510 1.00 53.22 88 GLY A N 1
ATOM 683 C CA . GLY A 1 88 ? -14.072 17.871 30.821 1.00 53.22 88 GLY A CA 1
ATOM 684 C C . GLY A 1 88 ? -13.057 17.421 29.761 1.00 53.22 88 GLY A C 1
ATOM 685 O O . GLY A 1 88 ? -12.624 18.253 28.965 1.00 53.22 88 GLY A O 1
ATOM 686 N N . GLU A 1 89 ? -12.764 16.122 29.659 1.00 55.78 89 GLU A N 1
ATOM 687 C CA . GLU A 1 89 ? -11.899 15.509 28.637 1.00 55.78 89 GLU A CA 1
ATOM 688 C C . GLU A 1 89 ? -12.720 15.051 27.413 1.00 55.78 89 GLU A C 1
ATOM 690 O O . GLU A 1 89 ? -12.546 13.954 26.876 1.00 55.78 89 GLU A O 1
ATOM 695 N N . LYS A 1 90 ? -13.649 15.894 26.928 1.00 54.56 90 LYS A N 1
ATOM 696 C CA . LYS A 1 90 ? -14.291 15.640 25.631 1.00 54.56 90 LYS A CA 1
ATOM 697 C C . LYS A 1 90 ? -13.240 15.835 24.542 1.00 54.56 90 LYS A C 1
ATOM 699 O O . LYS A 1 90 ? -13.012 16.947 24.064 1.00 54.56 90 LYS A O 1
ATOM 704 N N . TYR A 1 91 ? -12.632 14.746 24.100 1.00 54.16 91 TYR A N 1
ATOM 705 C CA . TYR A 1 91 ? -11.768 14.763 22.933 1.00 54.16 91 TYR A CA 1
ATOM 706 C C . TYR A 1 91 ? -12.609 15.073 21.685 1.00 54.16 91 TYR A C 1
ATOM 708 O O . TYR A 1 91 ? -13.233 14.194 21.095 1.00 54.16 91 TYR A O 1
ATOM 716 N N . ALA A 1 92 ? -12.579 16.331 21.233 1.00 48.12 92 ALA A N 1
ATOM 717 C CA . ALA A 1 92 ? -13.106 16.746 19.925 1.00 48.12 92 ALA A CA 1
ATOM 718 C C . ALA A 1 92 ? -12.477 15.963 18.746 1.00 48.12 92 ALA A C 1
ATOM 720 O O . ALA A 1 92 ? -12.976 16.005 17.627 1.00 48.12 92 ALA A O 1
ATOM 721 N N . LEU A 1 93 ? -11.387 15.235 19.010 1.00 48.84 93 LEU A N 1
ATOM 722 C CA . LEU A 1 93 ? -10.644 14.396 18.073 1.00 48.84 93 LEU A CA 1
ATOM 723 C C . LEU A 1 93 ? -11.397 13.136 17.598 1.00 48.84 93 LEU A C 1
ATOM 725 O O . LEU A 1 93 ? -10.972 12.558 16.602 1.00 48.84 93 LEU A O 1
ATOM 729 N N . TYR A 1 94 ? -12.493 12.708 18.244 1.00 58.69 94 TYR A N 1
ATOM 730 C CA . TYR A 1 94 ? -13.170 11.436 17.908 1.00 58.69 94 TYR A CA 1
ATOM 731 C C . TYR A 1 94 ? -14.496 11.565 17.148 1.00 58.69 94 TYR A C 1
ATOM 733 O O . TYR A 1 94 ? -15.083 10.541 16.799 1.00 58.69 94 TYR A O 1
ATOM 741 N N . ASP A 1 95 ? -14.970 12.776 16.841 1.00 58.84 95 ASP A N 1
ATOM 742 C CA . ASP A 1 95 ? -16.248 12.934 16.130 1.00 58.84 95 ASP A CA 1
ATOM 743 C C . ASP A 1 95 ? -16.196 12.266 14.740 1.00 58.84 95 ASP A C 1
ATOM 745 O O . ASP A 1 95 ? -17.095 11.503 14.398 1.00 58.84 95 ASP A O 1
ATOM 749 N N . GLY A 1 96 ? -15.104 12.444 13.982 1.00 60.12 96 GLY A N 1
ATOM 750 C CA . GLY A 1 96 ? -14.907 11.768 12.687 1.00 60.12 96 GLY A CA 1
ATOM 751 C C . GLY A 1 96 ? -14.726 10.248 12.801 1.00 60.12 96 GLY A C 1
ATOM 752 O O . GLY A 1 96 ? -15.176 9.495 11.947 1.00 60.12 96 GLY A O 1
ATOM 753 N N . PHE A 1 97 ? -14.139 9.775 13.899 1.00 67.81 97 PHE A N 1
ATOM 754 C CA . PHE A 1 97 ? -13.927 8.351 14.144 1.00 67.81 97 PHE A CA 1
ATOM 755 C C . PHE A 1 97 ? -15.234 7.593 14.403 1.00 67.81 97 PHE A C 1
ATOM 757 O O . PHE A 1 97 ? -15.503 6.546 13.808 1.00 67.81 97 PHE A O 1
ATOM 764 N N . PHE A 1 98 ? -16.079 8.137 15.281 1.00 69.12 98 PHE A N 1
ATOM 765 C CA . PHE A 1 98 ? -17.394 7.558 15.527 1.00 69.12 98 PHE A CA 1
ATOM 766 C C . PHE A 1 98 ? -18.303 7.688 14.304 1.00 69.12 98 PHE A C 1
ATOM 768 O O . PHE A 1 98 ? -19.179 6.844 14.119 1.00 69.12 98 PHE A O 1
ATOM 775 N N . GLU A 1 99 ? -18.078 8.684 13.438 1.00 65.12 99 GLU A N 1
ATOM 776 C CA . GLU A 1 99 ? -18.719 8.723 12.125 1.00 65.12 99 GLU A CA 1
ATOM 777 C C . GLU A 1 99 ? -18.349 7.515 11.266 1.00 65.12 99 GLU A C 1
ATOM 779 O O . GLU A 1 99 ? -19.266 6.920 10.705 1.00 65.12 99 GLU A O 1
ATOM 784 N N . THR A 1 100 ? -17.077 7.108 11.222 1.00 62.91 100 THR A N 1
ATOM 785 C CA . THR A 1 100 ? -16.639 5.904 10.496 1.00 62.91 100 THR A CA 1
ATOM 786 C C . THR A 1 100 ? -17.287 4.637 11.056 1.00 62.91 100 THR A C 1
ATOM 788 O O . THR A 1 100 ? -17.874 3.858 10.308 1.00 62.91 100 THR A O 1
ATOM 791 N N . ILE A 1 101 ? -17.279 4.439 12.381 1.00 66.50 101 ILE A N 1
ATOM 792 C CA . ILE A 1 101 ? -17.957 3.282 13.003 1.00 66.50 101 ILE A CA 1
ATOM 793 C C . ILE A 1 101 ? -19.455 3.290 12.668 1.00 66.50 101 ILE A C 1
ATOM 795 O O . ILE A 1 101 ? -20.022 2.257 12.308 1.00 66.50 101 ILE A O 1
ATOM 799 N N . TYR A 1 102 ? -20.105 4.452 12.760 1.00 64.25 102 TYR A N 1
ATOM 800 C CA . TYR A 1 102 ? -21.527 4.589 12.461 1.00 64.25 102 TYR A CA 1
ATOM 801 C C . TYR A 1 102 ? -21.838 4.390 10.971 1.00 64.25 102 TYR A C 1
ATOM 803 O O . TYR A 1 102 ? -22.868 3.808 10.638 1.00 64.25 102 TYR A O 1
ATOM 811 N N . SER A 1 103 ? -20.989 4.841 10.047 1.00 58.66 103 SER A N 1
ATOM 812 C CA . SER A 1 103 ? -21.204 4.584 8.620 1.00 58.66 103 SER A CA 1
ATOM 813 C C . SER A 1 103 ? -21.075 3.104 8.285 1.00 58.66 103 SER A C 1
ATOM 815 O O . SER A 1 103 ? -21.847 2.612 7.463 1.00 58.66 103 SER A O 1
ATOM 817 N N . THR A 1 104 ? -20.157 2.395 8.946 1.00 59.19 104 THR A N 1
ATOM 818 C CA . THR A 1 104 ? -19.900 0.975 8.687 1.00 59.19 104 THR A CA 1
ATOM 819 C C . THR A 1 104 ? -20.959 0.079 9.326 1.00 59.19 104 THR A C 1
ATOM 821 O O . THR A 1 104 ? -21.499 -0.801 8.661 1.00 59.19 104 THR A O 1
ATOM 824 N N . TRP A 1 105 ? -21.307 0.323 10.594 1.00 67.69 105 TRP A N 1
ATOM 825 C CA . TRP A 1 105 ? -22.185 -0.560 11.371 1.00 67.69 105 TRP A CA 1
ATOM 826 C C . TRP A 1 105 ? -23.350 0.152 12.051 1.00 67.69 105 TRP A C 1
ATOM 828 O O . TRP A 1 105 ? -24.010 -0.459 12.874 1.00 67.69 105 TRP A O 1
ATOM 838 N N . GLY A 1 106 ? -23.677 1.408 11.751 1.00 58.34 106 GLY A N 1
ATOM 839 C CA . GLY A 1 106 ? -24.713 2.169 12.477 1.00 58.34 106 GLY A CA 1
ATOM 840 C C . GLY A 1 106 ? -26.136 1.589 12.424 1.00 58.34 106 GLY A C 1
ATOM 841 O O . GLY A 1 106 ? -27.036 2.102 13.088 1.00 58.34 106 GLY A O 1
ATOM 842 N N . ARG A 1 107 ? -26.366 0.528 11.635 1.00 60.72 107 ARG A N 1
ATOM 843 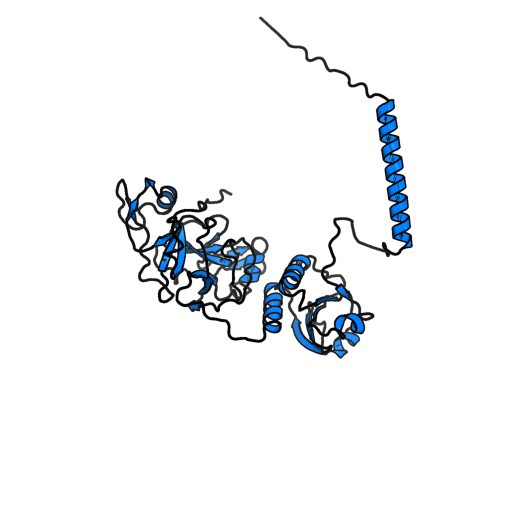C CA . ARG A 1 107 ? -27.590 -0.295 11.677 1.00 60.72 107 ARG A CA 1
ATOM 844 C C . ARG A 1 107 ? -27.531 -1.426 12.705 1.00 60.72 107 ARG A C 1
ATOM 846 O O . ARG A 1 107 ? -28.588 -1.851 13.168 1.00 60.72 107 ARG A O 1
ATOM 853 N N . ASP A 1 108 ? -26.328 -1.870 13.043 1.00 66.00 108 ASP A N 1
ATOM 854 C CA . ASP A 1 108 ? -26.020 -3.082 13.800 1.00 66.00 108 ASP A CA 1
ATOM 855 C C . ASP A 1 108 ? -25.354 -2.777 15.153 1.00 66.00 108 ASP A C 1
ATOM 857 O O . ASP A 1 108 ? -25.493 -3.568 16.079 1.00 66.00 108 ASP A O 1
ATOM 861 N N . VAL A 1 109 ? -24.693 -1.621 15.299 1.00 71.25 109 VAL A N 1
ATOM 862 C CA . VAL A 1 109 ? -24.120 -1.118 16.553 1.00 71.25 109 VAL A CA 1
ATOM 863 C C . VAL A 1 109 ? -24.580 0.314 16.824 1.00 71.25 109 VAL A C 1
ATOM 865 O O . VAL A 1 109 ? -24.572 1.170 15.935 1.00 71.25 109 VAL A O 1
ATOM 868 N N . LYS A 1 110 ? -24.962 0.604 18.070 1.00 79.31 110 LYS A N 1
ATOM 869 C CA . LYS A 1 110 ? -25.233 1.980 18.519 1.00 79.31 110 LYS A CA 1
ATOM 870 C C . LYS A 1 110 ? -24.058 2.532 19.303 1.00 79.31 110 LYS A C 1
ATOM 872 O O . LYS A 1 110 ? -23.433 1.805 20.065 1.00 79.31 110 LYS A O 1
ATOM 877 N N . ILE A 1 111 ? -23.796 3.826 19.139 1.00 78.50 111 ILE A N 1
ATOM 878 C CA . ILE A 1 111 ? -22.675 4.505 19.787 1.00 78.50 111 ILE A CA 1
ATOM 879 C C . ILE A 1 111 ? -23.207 5.471 20.846 1.00 78.50 111 ILE A C 1
ATOM 881 O O . ILE A 1 111 ? -24.012 6.365 20.547 1.00 78.50 111 ILE A O 1
ATOM 885 N N . TYR A 1 112 ? -22.725 5.303 22.075 1.00 80.00 112 TYR A N 1
ATOM 886 C CA . TYR A 1 112 ? -23.055 6.161 23.204 1.00 80.00 112 TYR A CA 1
ATOM 887 C C . TYR A 1 112 ? -21.812 6.798 23.801 1.00 80.00 112 TYR A C 1
ATOM 889 O O . TYR A 1 112 ? -20.773 6.160 23.964 1.00 80.00 112 TYR A O 1
ATOM 897 N N . TYR A 1 113 ? -21.967 8.062 24.170 1.00 78.06 113 TYR A N 1
ATOM 898 C CA . TYR A 1 113 ? -20.982 8.823 24.923 1.00 78.06 113 TYR A CA 1
ATOM 899 C C . TYR A 1 113 ? -21.501 9.021 26.345 1.00 78.06 113 TYR A C 1
ATOM 901 O O . TYR A 1 113 ? -22.648 9.439 26.523 1.00 78.06 113 TYR A O 1
ATOM 909 N N . VAL A 1 114 ? -20.670 8.747 27.345 1.00 75.81 114 VAL A N 1
ATOM 910 C CA . VAL A 1 114 ? -21.019 8.916 28.757 1.00 75.81 114 VAL A CA 1
ATOM 911 C C . VAL A 1 114 ? -20.329 10.161 29.297 1.00 75.81 114 VAL A C 1
ATOM 913 O O . VAL A 1 114 ? -19.107 10.204 29.380 1.00 75.81 114 VAL A O 1
ATOM 916 N N . ASP A 1 115 ? -21.126 11.166 29.659 1.00 64.38 115 ASP A N 1
ATOM 917 C CA . ASP A 1 115 ? -20.626 12.470 30.128 1.00 64.38 115 ASP A CA 1
ATOM 918 C C . ASP A 1 115 ? -20.256 12.456 31.620 1.00 64.38 115 ASP A C 1
ATOM 920 O O . ASP A 1 115 ? -19.352 13.163 32.055 1.00 64.38 115 ASP A O 1
ATOM 924 N N . HIS A 1 116 ? -20.952 11.632 32.413 1.00 68.75 116 HIS A N 1
ATOM 925 C CA . HIS A 1 116 ? -20.676 11.444 33.836 1.00 68.75 116 HIS A CA 1
ATOM 926 C C . HIS A 1 116 ? -21.254 10.114 34.346 1.00 68.75 116 HIS A C 1
ATOM 928 O O . HIS A 1 116 ? -22.443 9.831 34.157 1.00 68.75 116 HIS A O 1
ATOM 934 N N . MET A 1 117 ? -20.425 9.321 35.030 1.00 75.31 117 MET A N 1
ATOM 935 C CA . MET A 1 117 ? -20.835 8.152 35.810 1.00 75.31 117 MET A CA 1
ATOM 936 C C . MET A 1 117 ? -19.991 8.021 37.069 1.00 75.31 117 MET A C 1
ATOM 938 O O . MET A 1 117 ? -18.783 8.229 37.052 1.00 75.31 117 MET A O 1
ATOM 942 N N . THR A 1 118 ? -20.634 7.621 38.156 1.00 80.38 118 THR A N 1
ATOM 943 C CA . THR A 1 118 ? -19.974 7.287 39.408 1.00 80.38 118 THR A CA 1
ATOM 944 C C . THR A 1 118 ? -19.324 5.909 39.315 1.00 80.38 118 THR A C 1
ATOM 946 O O . THR A 1 118 ? -19.891 4.967 38.753 1.00 80.38 118 THR A O 1
ATOM 949 N N . ASP A 1 119 ? -18.182 5.738 39.981 1.00 79.38 119 ASP A N 1
ATOM 950 C CA . ASP A 1 119 ? -17.530 4.427 40.108 1.00 79.38 119 ASP A CA 1
ATOM 951 C C . ASP A 1 119 ? -18.479 3.384 40.715 1.00 79.38 119 ASP A C 1
ATOM 953 O O . ASP A 1 119 ? -18.451 2.207 40.369 1.00 79.38 119 ASP A O 1
ATOM 957 N N . THR A 1 120 ? -19.381 3.812 41.606 1.00 83.44 120 THR A N 1
ATOM 958 C CA . THR A 1 120 ? -20.401 2.934 42.203 1.00 83.44 120 THR A CA 1
ATOM 959 C C . THR A 1 120 ? -21.330 2.344 41.142 1.00 83.44 120 THR A C 1
ATOM 961 O O . THR A 1 120 ? -21.708 1.176 41.238 1.00 83.44 120 THR A O 1
ATOM 964 N N . TYR A 1 121 ? -21.690 3.125 40.126 1.00 83.25 121 TYR A N 1
ATOM 965 C CA . TYR A 1 121 ? -22.537 2.670 39.034 1.00 83.25 121 TYR A CA 1
ATOM 966 C C . TYR A 1 121 ? -21.786 1.741 38.080 1.00 83.25 121 TYR A C 1
ATOM 968 O O . TYR A 1 121 ? -22.297 0.675 37.746 1.00 83.25 121 TYR A O 1
ATOM 976 N N . LEU A 1 122 ? -20.558 2.098 37.700 1.00 81.81 122 LEU A N 1
ATOM 977 C CA . LEU A 1 122 ? -19.716 1.304 36.797 1.00 81.81 122 LEU A CA 1
ATOM 978 C C . LEU A 1 122 ? -19.331 -0.057 37.387 1.00 81.81 122 LEU A C 1
ATOM 980 O O . LEU A 1 122 ? -19.386 -1.076 36.693 1.00 81.81 122 LEU A O 1
ATOM 984 N N . ASN A 1 123 ? -19.089 -0.104 38.699 1.00 83.38 123 ASN A N 1
ATOM 985 C CA . ASN A 1 123 ? -18.820 -1.338 39.433 1.00 83.38 123 ASN A CA 1
ATOM 986 C C . ASN A 1 123 ? -19.948 -2.379 39.307 1.00 83.38 123 ASN A C 1
ATOM 988 O O . ASN A 1 123 ? -19.680 -3.574 39.422 1.00 83.38 123 ASN A O 1
ATOM 992 N N . ARG A 1 124 ? -21.200 -1.971 39.028 1.00 85.88 124 ARG A N 1
ATOM 993 C CA . ARG A 1 124 ? -22.314 -2.911 38.770 1.00 85.88 124 ARG A CA 1
ATOM 994 C C . ARG A 1 124 ? -22.058 -3.806 37.555 1.00 85.88 124 ARG A C 1
ATOM 996 O O . ARG A 1 124 ? -22.640 -4.882 37.477 1.00 85.88 124 ARG A O 1
ATOM 1003 N N . PHE A 1 125 ? -21.211 -3.356 36.634 1.00 84.38 125 PHE A N 1
ATOM 1004 C CA . PHE A 1 125 ? -20.886 -4.027 35.378 1.00 84.38 125 PHE A CA 1
ATOM 1005 C C . PHE A 1 125 ? -19.441 -4.547 35.342 1.00 84.38 125 PHE A C 1
ATOM 1007 O O . PHE A 1 125 ? -18.995 -5.025 34.305 1.00 84.38 125 PHE A O 1
ATOM 1014 N N . GLY A 1 126 ? -18.700 -4.450 36.455 1.00 82.50 126 GLY A N 1
ATOM 1015 C CA . GLY A 1 126 ? -17.280 -4.818 36.507 1.00 82.50 126 GLY A CA 1
ATOM 1016 C C . GLY A 1 126 ? -16.360 -3.873 35.723 1.00 82.50 126 GLY A C 1
ATOM 1017 O O . GLY A 1 126 ? -15.284 -4.293 35.298 1.00 82.50 126 GLY A O 1
ATOM 1018 N N . LEU A 1 127 ? -16.796 -2.627 35.513 1.00 84.50 127 LEU A N 1
ATOM 1019 C CA . LEU A 1 127 ? -16.037 -1.577 34.837 1.00 84.50 127 LEU A CA 1
ATOM 1020 C C . LEU A 1 127 ? -15.346 -0.676 35.871 1.00 84.50 127 LEU A C 1
ATOM 1022 O O . LEU A 1 127 ? -15.947 -0.349 36.897 1.00 84.50 127 LEU A O 1
ATOM 1026 N N . TYR A 1 128 ? -14.122 -0.240 35.571 1.00 77.00 128 TYR A N 1
ATOM 1027 C CA . TYR A 1 128 ? -13.326 0.660 36.410 1.00 77.00 128 TYR A CA 1
ATOM 1028 C C . TYR A 1 128 ? -12.853 1.864 35.580 1.00 77.00 128 TYR A C 1
ATOM 1030 O O . TYR A 1 128 ? -12.690 1.757 34.370 1.00 77.00 128 TYR A O 1
ATOM 1038 N N . THR A 1 129 ? -12.702 3.035 36.195 1.00 64.19 129 THR A N 1
ATOM 1039 C CA . THR A 1 129 ? -12.354 4.312 35.525 1.00 64.19 129 THR A CA 1
ATOM 1040 C C . THR A 1 129 ? -10.892 4.701 35.699 1.00 64.19 129 THR A C 1
ATOM 1042 O O . THR A 1 129 ? -10.447 5.699 35.151 1.00 64.19 129 THR A O 1
ATOM 1045 N N . ASP A 1 130 ? -10.106 3.891 36.397 1.00 64.69 130 ASP A N 1
ATOM 1046 C CA . ASP A 1 130 ? -8.695 4.123 36.713 1.00 64.69 130 ASP A CA 1
ATOM 1047 C C . ASP A 1 130 ? -7.745 4.058 35.494 1.00 64.69 130 ASP A C 1
ATOM 1049 O O . ASP A 1 130 ? -6.532 4.211 35.644 1.00 64.69 130 ASP A O 1
ATOM 1053 N N . GLY A 1 131 ? -8.291 3.896 34.282 1.00 58.47 131 GLY A N 1
ATOM 1054 C CA . GLY A 1 131 ? -7.567 3.876 33.010 1.00 58.47 131 GLY A CA 1
ATOM 1055 C C . GLY A 1 131 ? -8.290 4.559 31.843 1.00 58.47 131 GLY A C 1
ATOM 1056 O O . GLY A 1 131 ? -8.131 4.114 30.706 1.00 58.47 131 GLY A O 1
ATOM 1057 N N . THR A 1 132 ? -9.117 5.586 32.083 1.00 65.12 132 THR A N 1
ATOM 1058 C CA . THR A 1 132 ? -9.842 6.292 31.005 1.00 65.12 132 THR A CA 1
ATOM 1059 C C . THR A 1 132 ? -8.914 6.785 29.881 1.00 65.12 132 THR A C 1
ATOM 1061 O O . THR A 1 132 ? -7.808 7.249 30.166 1.00 65.12 132 THR A O 1
ATOM 1064 N N . PRO A 1 133 ? -9.358 6.731 28.608 1.00 72.25 133 PRO A N 1
ATOM 1065 C CA . PRO A 1 133 ? -10.705 6.407 28.148 1.00 72.25 133 PRO A CA 1
ATOM 1066 C C . PRO A 1 133 ? -11.004 4.900 28.132 1.00 72.25 133 PRO A C 1
ATOM 1068 O O . PRO A 1 133 ? -10.210 4.090 27.649 1.00 72.25 133 PRO A O 1
ATOM 1071 N N . LEU A 1 134 ? -12.194 4.544 28.619 1.00 80.38 134 LEU A N 1
ATOM 1072 C CA . LEU A 1 134 ? -12.710 3.175 28.620 1.00 80.38 134 LEU A CA 1
ATOM 1073 C C . LEU A 1 134 ? -13.743 3.015 27.500 1.00 80.38 134 LEU A C 1
ATOM 1075 O O . LEU A 1 134 ? -14.651 3.833 27.346 1.00 80.38 134 LEU A O 1
ATOM 1079 N N . TYR A 1 135 ? -13.633 1.921 26.756 1.00 85.12 135 TYR A N 1
ATOM 1080 C CA . TYR A 1 135 ? -14.613 1.486 25.770 1.00 85.12 135 TYR A CA 1
ATOM 1081 C C . TYR A 1 135 ? -15.183 0.143 26.200 1.00 85.12 135 TYR A C 1
ATOM 1083 O O . TYR A 1 135 ? -14.432 -0.763 26.560 1.00 85.12 135 TYR A O 1
ATOM 1091 N N . ALA A 1 136 ? -16.500 -0.011 26.125 1.00 87.81 136 ALA A N 1
ATOM 1092 C CA . ALA A 1 136 ? -17.168 -1.275 26.403 1.00 87.81 136 ALA A CA 1
ATOM 1093 C C . ALA A 1 136 ? -18.215 -1.574 25.334 1.00 87.81 136 ALA A C 1
ATOM 1095 O O . ALA A 1 136 ? -18.895 -0.666 24.855 1.00 87.81 136 ALA A O 1
ATOM 1096 N N . ILE A 1 137 ? -18.351 -2.851 24.984 1.00 87.69 137 ILE A N 1
ATOM 1097 C CA . ILE A 1 137 ? -19.452 -3.329 24.154 1.00 87.69 137 ILE A CA 1
ATOM 1098 C C . ILE A 1 137 ? -20.474 -3.996 25.064 1.00 87.69 137 ILE A C 1
ATOM 1100 O O . ILE A 1 137 ? -20.167 -4.975 25.751 1.00 87.69 137 ILE A O 1
ATOM 1104 N N . PHE A 1 138 ? -21.688 -3.453 25.053 1.00 88.88 138 PHE A N 1
ATOM 1105 C CA . PHE A 1 138 ? -22.847 -4.035 25.708 1.00 88.88 138 PHE A CA 1
ATOM 1106 C C . PHE A 1 138 ? -23.652 -4.843 24.699 1.00 88.88 138 PHE A C 1
ATOM 1108 O O . PHE A 1 138 ? -23.928 -4.375 23.597 1.00 88.88 138 PHE A O 1
ATOM 1115 N N . ASN A 1 139 ? -24.075 -6.041 25.082 1.00 83.44 139 ASN A N 1
ATOM 1116 C CA . ASN A 1 139 ? -24.996 -6.845 24.291 1.00 83.44 139 ASN A CA 1
ATOM 1117 C C . ASN A 1 139 ? -26.026 -7.482 25.222 1.00 83.44 139 ASN A C 1
ATOM 1119 O O . ASN A 1 139 ? -25.669 -8.113 26.214 1.00 83.44 139 ASN A O 1
ATOM 1123 N N . ASN A 1 140 ? -27.312 -7.265 24.932 1.00 82.62 140 ASN A N 1
ATOM 1124 C CA . ASN A 1 140 ? -28.432 -7.677 25.786 1.00 82.62 140 ASN A CA 1
ATOM 1125 C C . ASN A 1 140 ? -28.294 -7.235 27.261 1.00 82.62 140 ASN A C 1
ATOM 1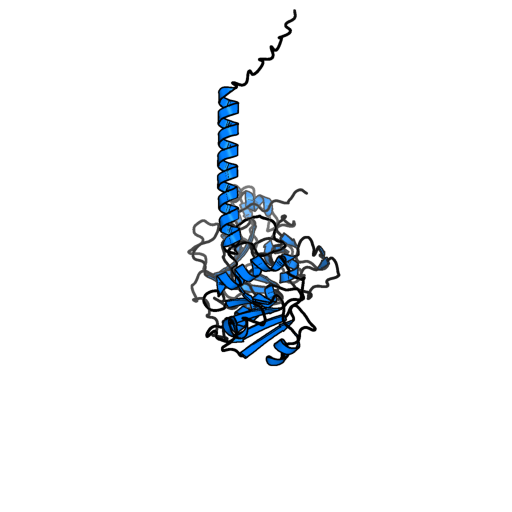127 O O . ASN A 1 140 ? -28.718 -7.944 28.172 1.00 82.62 140 ASN A O 1
ATOM 1131 N N . GLY A 1 141 ? -27.712 -6.054 27.493 1.00 82.19 141 GLY A N 1
ATOM 1132 C CA . GLY A 1 141 ? -27.564 -5.460 28.824 1.00 82.19 141 GLY A CA 1
ATOM 1133 C C . GLY A 1 141 ? -26.369 -5.950 29.644 1.00 82.19 141 GLY A C 1
ATOM 1134 O O . GLY A 1 141 ? -26.217 -5.520 30.787 1.00 82.19 141 GLY A O 1
ATOM 1135 N N . GLU A 1 142 ? -25.505 -6.788 29.074 1.00 85.50 142 GLU A N 1
ATOM 1136 C CA . GLU A 1 142 ? -24.271 -7.255 29.710 1.00 85.50 142 GLU A CA 1
ATOM 1137 C C . GLU A 1 142 ? -23.039 -6.735 28.967 1.00 85.50 142 GLU A C 1
ATOM 1139 O O . GLU A 1 142 ? -23.069 -6.558 27.749 1.00 85.50 142 GLU A O 1
AT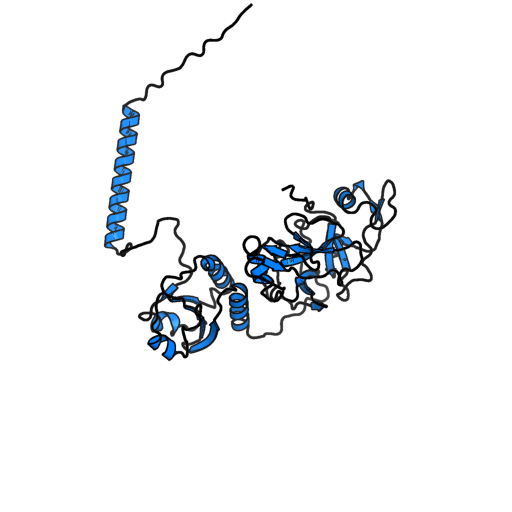OM 1144 N N . VAL A 1 143 ? -21.946 -6.502 29.698 1.00 88.62 143 VAL A N 1
ATOM 1145 C CA . VAL A 1 143 ? -20.647 -6.170 29.098 1.00 88.62 143 VAL A CA 1
ATOM 1146 C C . VAL A 1 143 ? -20.046 -7.449 28.533 1.00 88.62 143 VAL A C 1
ATOM 1148 O O . VAL A 1 143 ? -19.714 -8.363 29.285 1.00 88.62 143 VAL A O 1
ATOM 1151 N N . THR A 1 144 ? -19.887 -7.510 27.215 1.00 86.12 144 THR A N 1
ATOM 1152 C CA . THR A 1 144 ? -19.269 -8.665 26.551 1.00 86.12 144 THR A CA 1
ATOM 1153 C C . THR A 1 144 ? -17.773 -8.486 26.334 1.00 86.12 144 THR A C 1
ATOM 1155 O O . THR A 1 144 ? -17.033 -9.460 26.349 1.00 86.12 144 THR A O 1
ATOM 1158 N N . GLU A 1 145 ? -17.326 -7.248 26.139 1.00 85.25 145 GLU A N 1
ATOM 1159 C CA . GLU A 1 145 ? -15.945 -6.891 25.809 1.00 85.25 145 GLU A CA 1
ATOM 1160 C C . GLU A 1 145 ? -15.651 -5.490 26.373 1.00 85.25 145 GLU A C 1
ATOM 1162 O O . GLU A 1 145 ? -16.531 -4.624 26.368 1.00 85.25 145 GLU A O 1
ATOM 1167 N N . GLN A 1 146 ? -14.423 -5.247 26.841 1.00 86.94 146 GLN A N 1
ATOM 1168 C CA . GLN A 1 146 ? -13.980 -3.926 27.303 1.00 86.94 146 GLN A CA 1
ATOM 1169 C C . GLN A 1 146 ? -12.499 -3.680 27.010 1.00 86.94 146 GLN A C 1
ATOM 1171 O O . GLN A 1 146 ? -11.685 -4.603 27.078 1.00 86.94 146 GLN A O 1
ATOM 1176 N N . LYS A 1 147 ? -12.133 -2.424 26.738 1.00 80.00 147 LYS A N 1
ATOM 1177 C CA . LYS A 1 147 ? -10.742 -1.999 26.563 1.00 80.00 147 LYS A CA 1
ATOM 1178 C C . LYS A 1 147 ? -10.485 -0.591 27.092 1.00 80.00 147 LYS A C 1
ATOM 1180 O O . LYS A 1 147 ? -11.274 0.324 26.876 1.00 80.00 147 LYS A O 1
ATOM 1185 N N . TYR A 1 148 ? -9.315 -0.421 27.697 1.00 75.00 148 TYR A N 1
ATOM 1186 C CA . TYR A 1 148 ? -8.739 0.872 28.058 1.00 75.00 148 TYR A CA 1
ATOM 1187 C C . TYR A 1 148 ? -7.832 1.312 26.910 1.00 75.00 148 TYR A C 1
ATOM 1189 O O . TYR A 1 148 ? -6.778 0.711 26.697 1.00 75.00 148 TYR A O 1
ATOM 1197 N N . LEU A 1 149 ? -8.273 2.279 26.104 1.00 65.94 149 LEU A N 1
ATOM 1198 C CA . LEU A 1 149 ? -7.561 2.689 24.889 1.00 65.94 149 LEU A CA 1
ATOM 1199 C C . LEU A 1 149 ? -7.347 4.196 24.927 1.00 65.94 149 LEU A C 1
ATOM 1201 O O . LEU A 1 149 ? -8.270 4.976 24.716 1.00 65.94 149 LEU A O 1
ATOM 1205 N N . THR A 1 150 ? -6.114 4.607 25.208 1.00 59.09 150 THR A N 1
ATOM 1206 C CA . THR A 1 150 ? -5.777 6.013 25.449 1.00 59.09 150 THR A CA 1
ATOM 1207 C C . THR A 1 150 ? -5.507 6.815 24.183 1.00 59.09 150 THR A C 1
ATOM 1209 O O . THR A 1 150 ? -5.622 8.037 24.235 1.00 59.09 150 THR A O 1
ATOM 1212 N N . THR A 1 151 ? -5.201 6.187 23.042 1.00 54.28 151 THR A N 1
ATOM 1213 C CA . THR A 1 151 ? -4.659 6.957 21.902 1.00 54.28 151 THR A CA 1
ATOM 1214 C C . THR A 1 151 ? -4.907 6.413 20.494 1.00 54.28 151 THR A C 1
ATOM 1216 O O . THR A 1 151 ? -4.639 7.147 19.545 1.00 54.28 151 THR A O 1
ATOM 1219 N N . ASN A 1 152 ? -5.423 5.191 20.298 1.00 65.81 152 ASN A N 1
ATOM 1220 C CA . ASN A 1 152 ? -5.502 4.605 18.954 1.00 65.81 152 ASN A CA 1
ATOM 1221 C C . ASN A 1 152 ? -6.941 4.340 18.468 1.00 65.81 152 ASN A C 1
ATOM 1223 O O . ASN A 1 152 ? -7.551 3.319 18.788 1.00 65.81 152 ASN A O 1
ATOM 1227 N N . GLN A 1 153 ? -7.454 5.247 17.630 1.00 66.00 153 GLN A N 1
ATOM 1228 C CA . GLN A 1 153 ? -8.726 5.100 16.904 1.00 66.00 153 GLN A CA 1
ATOM 1229 C C . GLN A 1 153 ? -8.793 3.790 16.111 1.00 66.00 153 GLN A C 1
ATOM 1231 O O . GLN A 1 153 ? -9.801 3.086 16.126 1.00 66.00 153 GLN A O 1
ATOM 1236 N N . TYR A 1 154 ? -7.691 3.414 15.473 1.00 64.31 154 TYR A N 1
ATOM 1237 C CA . TYR A 1 154 ? -7.611 2.214 14.660 1.00 64.31 154 TYR A CA 1
ATOM 1238 C C . TYR A 1 154 ? -7.760 0.918 15.486 1.00 64.31 154 TYR A C 1
ATOM 1240 O O . TYR A 1 154 ? -8.456 -0.013 15.064 1.00 64.31 154 TYR A O 1
ATOM 1248 N N . ASP A 1 155 ? -7.199 0.872 16.699 1.00 68.31 155 ASP A N 1
ATOM 1249 C CA . ASP A 1 155 ? -7.363 -0.276 17.605 1.00 68.31 155 ASP A CA 1
ATOM 1250 C C . ASP A 1 155 ? -8.811 -0.434 18.076 1.00 68.31 155 ASP A C 1
ATOM 1252 O O . ASP A 1 155 ? -9.299 -1.561 18.207 1.00 68.31 155 ASP A O 1
ATOM 1256 N N . ILE A 1 156 ? -9.511 0.685 18.293 1.00 71.75 156 ILE A N 1
ATOM 1257 C CA . ILE A 1 156 ? -10.934 0.691 18.644 1.00 71.75 156 ILE A CA 1
ATOM 1258 C C . ILE A 1 156 ? -11.761 0.192 17.451 1.00 71.75 156 ILE A C 1
ATOM 1260 O O . ILE A 1 156 ? -12.582 -0.706 17.626 1.00 71.75 156 ILE A O 1
ATOM 1264 N N . TYR A 1 157 ? -11.519 0.704 16.235 1.00 71.69 157 TYR A N 1
ATOM 1265 C CA . TYR A 1 157 ? -12.219 0.253 15.022 1.00 71.69 157 TYR A CA 1
ATOM 1266 C C . TYR A 1 157 ? -12.035 -1.243 14.782 1.00 71.69 157 TYR A C 1
ATOM 1268 O O . TYR A 1 157 ? -13.006 -1.962 14.567 1.00 71.69 157 TYR A O 1
ATOM 1276 N N . THR A 1 158 ? -10.793 -1.723 14.853 1.00 66.81 158 THR A N 1
ATOM 1277 C CA . THR A 1 158 ? -10.454 -3.132 14.619 1.00 66.81 158 THR A CA 1
ATOM 1278 C C . THR A 1 158 ? -11.090 -4.038 15.663 1.00 66.81 158 THR A C 1
ATOM 1280 O O . THR A 1 158 ? -11.611 -5.102 15.338 1.00 66.81 158 THR A O 1
ATOM 1283 N N . TRP A 1 159 ? -11.075 -3.619 16.927 1.00 75.88 159 TRP A N 1
ATOM 1284 C CA . TRP A 1 159 ? -11.723 -4.361 18.002 1.00 75.88 159 TRP A CA 1
ATOM 1285 C C . TRP A 1 159 ? -13.240 -4.450 17.804 1.00 75.88 159 TRP A C 1
ATOM 1287 O O . TRP A 1 159 ? -13.781 -5.553 17.851 1.00 75.88 159 TRP A O 1
ATOM 1297 N N . VAL A 1 160 ? -13.905 -3.329 17.497 1.00 76.06 160 VAL A N 1
ATOM 1298 C CA . VAL A 1 160 ? -15.345 -3.309 17.191 1.00 76.06 160 VAL A CA 1
ATOM 1299 C C . VAL A 1 160 ? -15.644 -4.168 15.966 1.00 76.06 160 VAL A C 1
ATOM 1301 O O . VAL A 1 160 ? -16.554 -4.986 16.014 1.00 76.06 160 VAL A O 1
ATOM 1304 N N . LYS A 1 161 ? -14.846 -4.064 14.898 1.00 72.19 161 LYS A N 1
ATOM 1305 C CA . LYS A 1 161 ? -14.980 -4.905 13.706 1.00 72.19 161 LYS A CA 1
ATOM 1306 C C . LYS A 1 161 ? -14.960 -6.385 14.062 1.00 72.19 161 LYS A C 1
ATOM 1308 O O . LYS A 1 161 ? -15.905 -7.088 13.735 1.00 72.19 161 LYS A O 1
ATOM 1313 N N . ASN A 1 162 ? -13.908 -6.837 14.741 1.00 71.94 162 ASN A N 1
ATOM 1314 C CA . ASN A 1 162 ? -13.728 -8.248 15.075 1.00 71.94 162 ASN A CA 1
ATOM 1315 C C . ASN A 1 162 ? -14.884 -8.782 15.924 1.00 71.94 162 ASN A C 1
ATOM 1317 O O . ASN A 1 162 ? -15.321 -9.909 15.712 1.00 71.94 162 ASN A O 1
ATOM 1321 N N . TYR A 1 163 ? -15.396 -7.961 16.845 1.00 77.19 163 TYR A N 1
ATOM 1322 C CA . TYR A 1 163 ? -16.591 -8.288 17.613 1.00 77.19 163 TYR A CA 1
ATOM 1323 C C . TYR A 1 163 ? -17.827 -8.432 16.714 1.00 77.19 163 TYR A C 1
ATOM 1325 O O . TYR A 1 163 ? -18.580 -9.393 16.838 1.00 77.19 163 TYR A O 1
ATOM 1333 N N . MET A 1 164 ? -18.029 -7.495 15.784 1.00 73.00 164 MET A N 1
ATOM 1334 C CA . MET A 1 164 ? -19.185 -7.491 14.882 1.00 73.00 164 MET A CA 1
ATOM 1335 C C . MET A 1 164 ? -19.128 -8.585 13.805 1.00 73.00 164 MET A C 1
ATOM 1337 O O . MET A 1 164 ? -20.158 -8.901 13.214 1.00 73.00 164 MET A O 1
ATOM 1341 N N . THR A 1 165 ? -17.953 -9.156 13.524 1.00 66.50 165 THR A N 1
ATOM 1342 C CA . THR A 1 165 ? -17.729 -10.084 12.405 1.00 66.50 165 THR A CA 1
ATOM 1343 C C . THR A 1 165 ? -17.336 -11.501 12.833 1.00 66.50 165 THR A C 1
ATOM 1345 O O . THR A 1 165 ? -16.566 -12.103 12.088 1.00 66.50 165 THR A O 1
ATOM 1348 N N . GLU A 1 166 ? -17.800 -12.007 13.996 1.00 54.88 166 GLU A N 1
ATOM 1349 C CA . GLU A 1 166 ? -17.551 -13.378 14.521 1.00 54.88 166 GLU A CA 1
ATOM 1350 C C . GLU A 1 166 ? -17.007 -14.333 13.440 1.00 54.88 166 GLU A C 1
ATOM 1352 O O . GLU A 1 166 ? -17.754 -14.695 12.533 1.00 54.88 166 GLU A O 1
ATOM 1357 N N . GLU A 1 167 ? -15.702 -14.657 13.506 1.00 46.66 167 GLU A N 1
ATOM 1358 C CA . GLU A 1 167 ? -14.878 -15.291 12.456 1.00 46.66 167 GLU A CA 1
ATOM 1359 C C . GLU A 1 167 ? -15.642 -16.235 11.505 1.00 46.66 167 GLU A C 1
ATOM 1361 O O . GLU A 1 167 ? -15.641 -17.461 11.643 1.00 46.66 167 GLU A O 1
ATOM 1366 N N . THR A 1 168 ? -16.246 -15.680 10.456 1.00 44.88 168 THR A N 1
ATOM 1367 C CA . THR A 1 168 ? -16.604 -16.455 9.271 1.00 44.88 168 THR A CA 1
ATOM 1368 C C . THR A 1 168 ? -15.370 -16.522 8.390 1.00 44.88 168 THR A C 1
ATOM 1370 O O . THR A 1 168 ? -14.785 -15.481 8.093 1.00 44.88 168 THR A O 1
ATOM 1373 N N . ALA A 1 169 ? -14.973 -17.730 7.975 1.00 47.59 169 ALA A N 1
ATOM 1374 C CA . ALA A 1 169 ? -13.857 -17.939 7.057 1.00 47.59 169 ALA A CA 1
ATOM 1375 C C . ALA A 1 169 ? -13.947 -16.957 5.879 1.00 47.59 169 ALA A C 1
ATOM 1377 O O . ALA A 1 169 ? -14.878 -17.017 5.074 1.00 47.59 169 ALA A O 1
ATOM 1378 N N . THR A 1 170 ? -12.993 -16.037 5.815 1.00 53.03 170 THR A N 1
ATOM 1379 C CA . THR A 1 170 ? -12.896 -15.036 4.758 1.00 53.03 170 THR A CA 1
ATOM 1380 C C . THR A 1 170 ? -12.704 -15.745 3.415 1.00 53.03 170 THR A C 1
ATOM 1382 O O . THR A 1 170 ? -11.906 -16.689 3.321 1.00 53.03 170 THR A O 1
ATOM 1385 N N . PRO A 1 171 ? -13.470 -15.366 2.379 1.00 60.56 171 PRO A N 1
ATOM 1386 C CA . PRO A 1 171 ? -13.429 -16.061 1.105 1.00 60.56 171 PRO A CA 1
ATOM 1387 C C . PRO A 1 171 ? -12.048 -15.947 0.442 1.00 60.56 171 PRO A C 1
ATOM 1389 O O . PRO A 1 171 ? -11.219 -15.106 0.780 1.00 60.56 171 PRO A O 1
ATOM 1392 N N . THR A 1 172 ? -11.776 -16.846 -0.505 1.00 67.38 172 THR A N 1
ATOM 1393 C CA . THR A 1 172 ? -10.626 -16.738 -1.416 1.00 67.38 172 THR A CA 1
ATOM 1394 C C . THR A 1 172 ? -11.090 -16.096 -2.725 1.00 67.38 172 THR A C 1
ATOM 1396 O O . THR A 1 172 ? -12.198 -16.411 -3.173 1.00 67.38 172 THR A O 1
ATOM 1399 N N . PRO A 1 173 ? -10.278 -15.228 -3.364 1.00 78.06 173 PRO A N 1
ATOM 1400 C CA . PRO A 1 173 ? -10.638 -14.648 -4.654 1.00 78.06 173 PRO A CA 1
ATOM 1401 C C . PRO A 1 173 ? -10.914 -15.731 -5.705 1.00 78.06 173 PRO A C 1
ATOM 1403 O O . PRO A 1 173 ? -10.231 -16.765 -5.707 1.00 78.06 173 PRO A O 1
ATOM 1406 N N . PRO A 1 174 ? -11.855 -15.513 -6.642 1.00 81.81 174 PRO A N 1
ATOM 1407 C CA . PRO A 1 174 ? -12.064 -16.438 -7.749 1.00 81.81 174 PRO A CA 1
ATOM 1408 C C . PRO A 1 174 ? -10.750 -16.671 -8.525 1.00 81.81 174 PRO A C 1
ATOM 1410 O O . PRO A 1 174 ? -10.046 -15.704 -8.816 1.00 81.81 174 PRO A O 1
ATOM 1413 N N . PRO A 1 175 ? -10.413 -17.913 -8.935 1.00 79.12 175 PRO A N 1
ATOM 1414 C CA . PRO A 1 175 ? -9.098 -18.237 -9.512 1.00 79.12 175 PRO A CA 1
ATOM 1415 C C . PRO A 1 175 ? -8.681 -17.403 -10.735 1.00 79.12 175 PRO A C 1
ATOM 1417 O O . PRO A 1 175 ? -7.490 -17.171 -10.952 1.00 79.12 175 PRO A O 1
ATOM 1420 N N . ASN A 1 176 ? -9.663 -16.952 -11.519 1.00 87.12 176 ASN A N 1
ATOM 1421 C CA . ASN A 1 176 ? -9.469 -16.185 -12.752 1.00 87.12 176 ASN A CA 1
ATOM 1422 C C . ASN A 1 176 ? -9.845 -14.704 -12.602 1.00 87.12 176 ASN A C 1
ATOM 1424 O O . ASN A 1 176 ? -9.871 -13.989 -13.599 1.00 87.12 176 ASN A O 1
ATOM 1428 N N . ALA A 1 177 ? -10.164 -14.238 -11.391 1.00 90.06 177 ALA A N 1
ATOM 1429 C CA . ALA A 1 177 ? -10.450 -12.827 -11.178 1.00 90.06 177 ALA A CA 1
ATOM 1430 C C . ALA A 1 177 ? -9.192 -11.988 -11.473 1.00 90.06 177 ALA A C 1
ATOM 1432 O O . ALA A 1 177 ? -8.094 -12.405 -11.075 1.00 90.06 177 ALA A O 1
ATOM 1433 N N . PRO A 1 178 ? -9.328 -10.829 -12.144 1.00 93.38 178 PRO A N 1
ATOM 1434 C CA . PRO A 1 178 ? -8.283 -9.817 -12.176 1.00 93.38 178 PRO A CA 1
ATOM 1435 C C . PRO A 1 178 ? -8.065 -9.283 -10.762 1.00 93.38 178 PRO A C 1
ATOM 1437 O O . PRO A 1 178 ? -9.002 -8.813 -10.118 1.00 93.38 178 PRO A O 1
ATOM 1440 N N . ILE A 1 179 ? -6.837 -9.390 -10.267 1.00 92.50 179 ILE A N 1
ATOM 1441 C CA . ILE A 1 179 ? -6.475 -9.023 -8.898 1.00 92.50 179 ILE A CA 1
ATOM 1442 C C . ILE A 1 179 ? -5.298 -8.060 -8.945 1.00 92.50 179 ILE A C 1
ATOM 1444 O O . ILE A 1 179 ? -4.295 -8.335 -9.608 1.00 92.50 179 ILE A O 1
ATOM 1448 N N . VAL A 1 180 ? -5.397 -6.970 -8.193 1.00 92.31 180 VAL A N 1
ATOM 1449 C CA . VAL A 1 180 ? -4.258 -6.127 -7.821 1.00 92.31 180 VAL A CA 1
ATOM 1450 C C . VAL A 1 180 ? -3.959 -6.364 -6.347 1.00 92.31 180 VAL A C 1
ATOM 1452 O O . VAL A 1 180 ? -4.875 -6.482 -5.541 1.00 92.31 180 VAL A O 1
ATOM 1455 N N . TYR A 1 181 ? -2.680 -6.465 -5.998 1.00 91.88 181 TYR A N 1
ATOM 1456 C CA . TYR A 1 181 ? -2.241 -6.615 -4.617 1.00 91.88 181 TYR A CA 1
ATOM 1457 C C . TYR A 1 181 ? -1.739 -5.274 -4.095 1.00 91.88 181 TYR A C 1
ATOM 1459 O O . TYR A 1 181 ? -0.696 -4.793 -4.547 1.00 91.88 181 TYR A O 1
ATOM 1467 N N . ARG A 1 182 ? -2.456 -4.689 -3.132 1.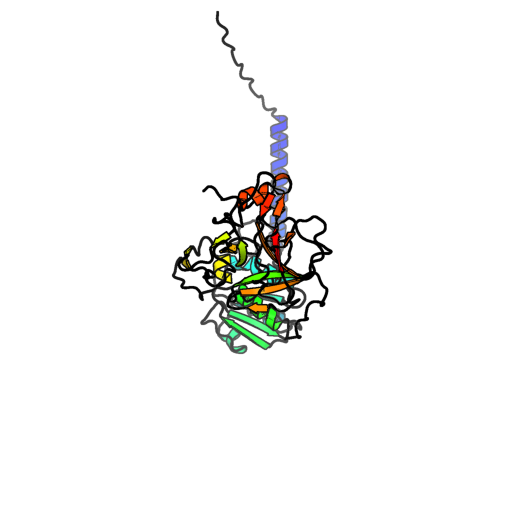00 88.94 182 ARG A N 1
ATOM 1468 C CA . ARG A 1 182 ? -1.976 -3.508 -2.401 1.00 88.94 182 ARG A CA 1
ATOM 1469 C C . ARG A 1 182 ? -1.094 -3.955 -1.240 1.00 88.94 182 ARG A C 1
ATOM 1471 O O . ARG A 1 182 ? -1.357 -4.982 -0.614 1.00 88.94 182 ARG A O 1
ATOM 1478 N N . MET A 1 183 ? -0.015 -3.223 -0.991 1.00 91.25 183 MET A N 1
ATOM 1479 C CA . MET A 1 183 ? 1.044 -3.636 -0.068 1.00 91.25 183 MET A CA 1
ATOM 1480 C C . MET A 1 183 ? 1.051 -2.738 1.165 1.00 91.25 183 MET A C 1
ATOM 1482 O O . MET A 1 183 ? 0.999 -1.523 1.029 1.00 91.25 183 MET A O 1
ATOM 1486 N N . TYR A 1 184 ? 1.157 -3.322 2.356 1.00 89.56 184 TYR A N 1
ATOM 1487 C CA . TYR A 1 184 ? 1.240 -2.590 3.627 1.00 89.56 184 TYR A CA 1
ATOM 1488 C C . TYR A 1 184 ? 2.280 -3.240 4.535 1.00 89.56 184 TYR A C 1
ATOM 1490 O O . TYR A 1 184 ? 2.490 -4.452 4.436 1.00 89.56 184 TYR A O 1
ATOM 1498 N N . PRO A 1 185 ? 2.923 -2.490 5.445 1.00 89.88 185 PRO A N 1
ATOM 1499 C CA . PRO A 1 185 ? 3.721 -3.086 6.507 1.00 89.88 185 PRO A CA 1
ATOM 1500 C C . PRO A 1 185 ? 2.885 -4.073 7.322 1.00 89.88 185 PRO A C 1
ATOM 1502 O O . PRO A 1 185 ? 1.720 -3.809 7.611 1.00 89.88 185 PRO A O 1
ATOM 1505 N N . ALA A 1 186 ? 3.483 -5.186 7.746 1.00 84.06 186 ALA A N 1
ATOM 1506 C CA . ALA A 1 186 ? 2.795 -6.215 8.525 1.00 84.06 186 ALA A CA 1
ATOM 1507 C C . ALA A 1 186 ? 2.237 -5.703 9.868 1.00 84.06 186 ALA A C 1
ATOM 1509 O O . ALA A 1 186 ? 1.268 -6.262 10.384 1.00 84.06 186 ALA A O 1
ATOM 1510 N N . ALA A 1 187 ? 2.821 -4.626 10.407 1.00 75.94 187 ALA A N 1
ATOM 1511 C CA . ALA A 1 187 ? 2.328 -3.927 11.593 1.00 75.94 187 ALA A CA 1
ATOM 1512 C C . ALA A 1 187 ? 0.941 -3.288 11.380 1.00 75.94 187 ALA A C 1
ATOM 1514 O O . ALA A 1 187 ? 0.158 -3.188 12.324 1.00 75.94 187 ALA A O 1
ATOM 1515 N N . ILE A 1 188 ? 0.596 -2.918 10.140 1.00 74.00 188 ILE A N 1
ATOM 1516 C CA . ILE A 1 188 ? -0.724 -2.387 9.797 1.00 74.00 188 ILE A CA 1
ATOM 1517 C C . ILE A 1 188 ? -1.695 -3.568 9.660 1.00 74.00 188 ILE A C 1
ATOM 1519 O O . ILE A 1 188 ? -1.643 -4.351 8.708 1.00 74.00 188 ILE A O 1
ATOM 1523 N N . LYS A 1 189 ? -2.581 -3.721 10.653 1.00 55.75 189 LYS A N 1
ATOM 1524 C CA . LYS A 1 189 ? -3.486 -4.881 10.785 1.00 55.75 189 LYS A CA 1
ATOM 1525 C C . LYS A 1 189 ? -4.762 -4.814 9.922 1.00 55.75 189 LYS A C 1
ATOM 1527 O O . LYS A 1 189 ? -5.558 -5.748 9.973 1.00 55.75 189 LYS A O 1
ATOM 1532 N N . ALA A 1 190 ? -4.971 -3.759 9.137 1.00 53.72 190 ALA A N 1
ATOM 1533 C CA . ALA A 1 190 ? -6.142 -3.584 8.277 1.00 53.72 190 ALA A CA 1
ATOM 1534 C C . ALA A 1 190 ? -5.690 -3.051 6.942 1.00 53.72 190 ALA A C 1
ATOM 1536 O O . ALA A 1 190 ? -5.047 -2.004 6.900 1.00 53.72 190 ALA A O 1
ATOM 1537 N N . SER A 1 191 ? -6.076 -3.730 5.862 1.00 53.22 191 SER A N 1
ATOM 1538 C CA . SER A 1 191 ? -5.832 -3.164 4.540 1.00 53.22 191 SER A CA 1
ATOM 1539 C C . SER A 1 191 ? -6.688 -3.800 3.431 1.00 53.22 191 SER A C 1
ATOM 1541 O O . SER A 1 191 ? -6.195 -4.447 2.529 1.00 53.22 191 SER A O 1
ATOM 1543 N N . GLY A 1 192 ? -7.999 -3.607 3.461 1.00 49.62 192 GLY A N 1
ATOM 1544 C CA . GLY A 1 192 ? -8.869 -3.750 2.275 1.00 49.62 192 GLY A CA 1
ATOM 1545 C C . GLY A 1 192 ? -9.066 -2.358 1.685 1.00 49.62 192 GLY A C 1
ATOM 1546 O O . GLY A 1 192 ? -8.749 -1.388 2.373 1.00 49.62 192 GLY A O 1
ATOM 1547 N N . PHE A 1 193 ? -9.476 -2.224 0.422 1.00 56.12 193 PHE A N 1
ATOM 1548 C CA . PHE A 1 193 ? -9.439 -0.899 -0.199 1.00 56.12 193 PHE A CA 1
ATOM 1549 C C . PHE A 1 193 ? -10.397 -0.651 -1.341 1.00 56.12 193 PHE A C 1
ATOM 1551 O O . PHE A 1 193 ? -10.570 -1.473 -2.237 1.00 56.12 193 PHE A O 1
ATOM 1558 N N . ASP A 1 194 ? -10.787 0.620 -1.408 1.00 61.69 194 ASP A N 1
ATOM 1559 C CA . ASP A 1 194 ? -11.105 1.292 -2.654 1.00 61.69 194 ASP A CA 1
ATOM 1560 C C . ASP A 1 194 ? -9.833 1.447 -3.514 1.00 61.69 194 ASP A C 1
ATOM 1562 O O . ASP A 1 194 ? -8.932 2.234 -3.212 1.00 61.69 194 ASP A O 1
ATOM 1566 N N . PHE A 1 195 ? -9.740 0.663 -4.589 1.00 62.38 195 PHE A N 1
ATOM 1567 C CA . PHE A 1 195 ? -8.654 0.735 -5.573 1.00 62.38 195 PHE A CA 1
ATOM 1568 C C . PHE A 1 195 ? -8.548 2.112 -6.258 1.00 62.38 195 PHE A C 1
ATOM 1570 O O . PHE A 1 195 ? -7.513 2.422 -6.846 1.00 62.38 195 PHE A O 1
ATOM 1577 N N . GLU A 1 196 ? -9.577 2.959 -6.177 1.00 65.25 196 GLU A N 1
ATOM 1578 C CA . GLU A 1 196 ? -9.539 4.311 -6.736 1.00 65.25 196 GLU A CA 1
ATOM 1579 C C . GLU A 1 196 ? -8.779 5.310 -5.859 1.00 65.25 196 GLU A C 1
ATOM 1581 O O . GLU A 1 196 ? -8.400 6.379 -6.340 1.00 65.25 196 GLU A O 1
ATOM 1586 N N . LYS A 1 197 ? -8.530 4.986 -4.585 1.00 72.69 197 LYS A N 1
ATOM 1587 C CA . LYS A 1 197 ? -8.003 5.952 -3.621 1.00 72.69 197 LYS A CA 1
ATOM 1588 C C . LYS A 1 197 ? -6.665 5.539 -3.036 1.00 72.69 197 LYS A C 1
ATOM 1590 O O . LYS A 1 197 ? -6.467 4.411 -2.583 1.00 72.69 197 LYS A O 1
ATOM 1595 N N . GLN A 1 198 ? -5.761 6.512 -2.992 1.00 78.75 198 GLN A N 1
ATOM 1596 C CA . GLN A 1 198 ? -4.500 6.401 -2.269 1.00 78.75 198 GLN A CA 1
ATOM 1597 C C . GLN A 1 198 ? -4.771 6.323 -0.773 1.00 78.75 198 GLN A C 1
ATOM 1599 O O . GLN A 1 198 ? -5.604 7.062 -0.237 1.00 78.75 198 GLN A O 1
ATOM 1604 N N . SER A 1 199 ? -4.042 5.436 -0.108 1.00 84.62 199 SER A N 1
ATOM 1605 C CA . SER A 1 199 ? -4.232 5.180 1.311 1.00 84.62 199 SER A CA 1
ATOM 1606 C C . SER A 1 199 ? -2.949 5.428 2.066 1.00 84.62 199 SER A C 1
ATOM 1608 O O . SER A 1 199 ? -1.863 5.030 1.640 1.00 84.62 199 SER A O 1
ATOM 1610 N N . ILE A 1 200 ? -3.085 6.090 3.207 1.00 86.56 200 ILE A N 1
ATOM 1611 C CA . ILE A 1 200 ? -1.948 6.315 4.082 1.00 86.56 200 ILE A CA 1
ATOM 1612 C C . ILE A 1 200 ? -1.406 4.967 4.582 1.00 86.56 200 ILE A C 1
ATOM 1614 O O . ILE A 1 200 ? -2.158 4.031 4.851 1.00 86.56 200 ILE A O 1
ATOM 1618 N N . GLY A 1 201 ? -0.083 4.840 4.659 1.00 88.81 201 GLY A N 1
ATOM 1619 C CA . GLY A 1 201 ? 0.575 3.596 5.057 1.00 88.81 201 GLY A CA 1
ATOM 1620 C C . GLY A 1 201 ? 0.765 2.569 3.936 1.00 88.81 201 GLY A C 1
ATOM 1621 O O . GLY A 1 201 ? 1.438 1.563 4.160 1.00 88.81 201 GLY A O 1
ATOM 1622 N N . GLU A 1 202 ? 0.234 2.809 2.733 1.00 90.69 202 GLU A N 1
ATOM 1623 C CA . GLU A 1 202 ? 0.458 1.925 1.587 1.00 90.69 202 GLU A CA 1
ATOM 1624 C C . GLU A 1 202 ? 1.908 1.987 1.107 1.00 90.69 202 GLU A C 1
ATOM 1626 O O . GLU A 1 202 ? 2.494 3.062 0.959 1.00 90.69 202 GLU A O 1
ATOM 1631 N N . LEU A 1 203 ? 2.470 0.816 0.822 1.00 92.75 203 LEU A N 1
ATOM 1632 C CA . LEU A 1 203 ? 3.786 0.645 0.236 1.00 92.75 203 LEU A CA 1
ATOM 1633 C C . LEU A 1 203 ? 3.705 0.634 -1.284 1.00 92.75 203 LEU A C 1
ATOM 1635 O O . LEU A 1 203 ? 3.000 -0.171 -1.887 1.00 92.75 203 LEU A O 1
ATOM 1639 N N . ASN A 1 204 ? 4.554 1.447 -1.898 1.00 91.25 204 ASN A N 1
ATOM 1640 C CA . ASN A 1 204 ? 4.816 1.436 -3.322 1.00 91.25 204 ASN A CA 1
ATOM 1641 C C . ASN A 1 204 ? 6.252 1.045 -3.608 1.00 91.25 204 ASN A C 1
ATOM 1643 O O . ASN A 1 204 ? 7.191 1.588 -3.024 1.00 91.25 204 ASN A O 1
ATOM 1647 N N . LEU A 1 205 ? 6.413 0.151 -4.577 1.00 94.69 205 LEU A N 1
ATOM 1648 C CA . LEU A 1 205 ? 7.706 -0.162 -5.151 1.00 94.69 205 LEU A CA 1
ATOM 1649 C C . LEU A 1 205 ? 7.968 0.790 -6.322 1.00 94.69 205 LEU A C 1
ATOM 1651 O O . LEU A 1 205 ? 7.153 0.886 -7.236 1.00 94.69 205 LEU A O 1
ATOM 1655 N N . ASN A 1 206 ? 9.097 1.496 -6.301 1.00 93.50 206 ASN A N 1
ATOM 1656 C CA . ASN A 1 206 ? 9.414 2.525 -7.289 1.00 93.50 206 ASN A CA 1
ATOM 1657 C C . ASN A 1 206 ? 10.848 2.387 -7.830 1.00 93.50 206 ASN A C 1
ATOM 1659 O O . ASN A 1 206 ? 11.761 2.082 -7.063 1.00 93.50 206 ASN A O 1
ATOM 1663 N N . PRO A 1 207 ? 11.077 2.676 -9.126 1.00 92.50 207 PRO A N 1
ATOM 1664 C CA . PRO A 1 207 ? 12.399 2.663 -9.758 1.00 92.50 207 PRO A CA 1
ATOM 1665 C C . PRO A 1 207 ? 13.137 4.011 -9.684 1.00 92.50 207 PRO A C 1
ATOM 1667 O O . PRO A 1 207 ? 14.281 4.135 -10.124 1.00 92.50 207 PRO A O 1
ATOM 1670 N N . TYR A 1 208 ? 12.473 5.069 -9.215 1.00 86.81 208 TYR A N 1
ATOM 1671 C CA . TYR A 1 208 ? 13.045 6.410 -9.135 1.00 86.81 208 TYR A CA 1
ATOM 1672 C C . TYR A 1 208 ? 13.600 6.697 -7.739 1.00 86.81 208 TYR A C 1
ATOM 1674 O O . TYR A 1 208 ? 13.053 6.275 -6.726 1.00 86.81 208 TYR A O 1
ATOM 1682 N N . SER A 1 209 ? 14.703 7.444 -7.693 1.00 80.88 209 SER A N 1
ATOM 1683 C CA . SER A 1 209 ? 15.472 7.716 -6.475 1.00 80.88 209 SER A CA 1
ATOM 1684 C C . SER A 1 209 ? 15.137 9.082 -5.867 1.00 80.88 209 SER A C 1
ATOM 1686 O O . SER A 1 209 ? 16.035 9.859 -5.529 1.00 80.88 209 SER A O 1
ATOM 1688 N N . TYR A 1 210 ? 13.849 9.403 -5.742 1.00 86.94 210 TYR A N 1
ATOM 1689 C CA . TYR A 1 210 ? 13.395 10.524 -4.916 1.00 86.94 210 TYR A CA 1
ATOM 1690 C C . TYR A 1 210 ? 12.048 10.240 -4.248 1.00 86.94 210 TYR A C 1
ATOM 1692 O O . TYR A 1 210 ? 11.241 9.475 -4.773 1.00 86.94 210 TYR A O 1
ATOM 1700 N N . GLU A 1 211 ? 11.807 10.912 -3.124 1.00 87.62 211 GLU A N 1
ATOM 1701 C CA . GLU A 1 211 ? 10.491 11.013 -2.491 1.00 87.62 211 GLU A CA 1
ATOM 1702 C C . GLU A 1 211 ? 9.662 12.047 -3.264 1.00 87.62 211 GLU A C 1
ATOM 1704 O O . GLU A 1 211 ? 10.097 13.191 -3.442 1.00 87.62 211 GLU A O 1
ATOM 1709 N N . HIS A 1 212 ? 8.489 11.664 -3.767 1.00 82.00 212 HIS A N 1
ATOM 1710 C CA . HIS A 1 212 ? 7.483 12.665 -4.128 1.00 82.00 212 HIS A CA 1
ATOM 1711 C C . HIS A 1 212 ? 6.742 13.060 -2.849 1.00 82.00 212 HIS A C 1
ATOM 1713 O O . HIS A 1 212 ? 6.704 12.289 -1.900 1.00 82.00 212 HIS A O 1
ATOM 1719 N N . GLY A 1 213 ? 6.151 14.252 -2.767 1.00 80.38 213 GLY A N 1
ATOM 1720 C CA . GLY A 1 213 ? 5.683 14.768 -1.460 1.00 80.38 213 GLY A CA 1
ATOM 1721 C C . GLY A 1 213 ? 4.400 14.143 -0.913 1.00 80.38 213 GLY A C 1
ATOM 1722 O O . GLY A 1 213 ? 3.741 14.740 -0.075 1.00 80.38 213 GLY A O 1
ATOM 1723 N N . TYR A 1 214 ? 4.062 12.944 -1.377 1.00 86.69 214 TYR A N 1
ATOM 1724 C CA . TYR A 1 214 ? 3.040 12.093 -0.777 1.00 86.69 214 TYR A CA 1
ATOM 1725 C C . TYR A 1 214 ? 3.637 10.841 -0.140 1.00 86.69 214 TYR A C 1
ATOM 1727 O O . TYR A 1 214 ? 2.901 10.071 0.464 1.00 86.69 214 TYR A O 1
ATOM 1735 N N . SER A 1 215 ? 4.940 10.604 -0.296 1.00 91.25 215 SER A N 1
ATOM 1736 C CA . SER A 1 215 ? 5.590 9.377 0.132 1.00 91.25 215 SER A CA 1
ATOM 1737 C C . SER A 1 215 ? 6.933 9.636 0.804 1.00 91.25 215 SER A C 1
ATOM 1739 O O . SER A 1 215 ? 7.563 10.683 0.639 1.00 91.25 215 SER A O 1
ATOM 1741 N N . LYS A 1 216 ? 7.376 8.648 1.576 1.00 93.06 216 LYS A N 1
ATOM 1742 C CA . LYS A 1 216 ? 8.669 8.630 2.261 1.00 93.06 216 LYS A CA 1
ATOM 1743 C C . LYS A 1 216 ? 9.354 7.296 2.048 1.00 93.06 216 LYS A C 1
ATOM 1745 O O . LYS A 1 216 ? 8.675 6.281 1.931 1.00 93.06 216 LYS A O 1
ATOM 1750 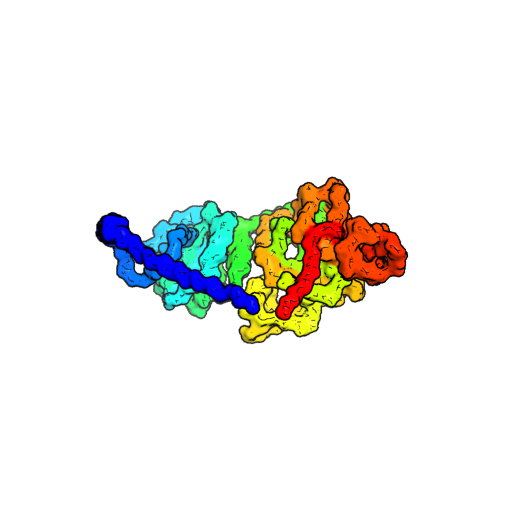N N . TYR A 1 217 ? 10.680 7.278 1.971 1.00 93.38 217 TYR A N 1
ATOM 1751 C CA . TYR A 1 217 ? 11.406 6.016 1.854 1.00 93.38 217 TYR A CA 1
ATOM 1752 C C . TYR A 1 217 ? 11.173 5.105 3.065 1.00 93.38 217 TYR A C 1
ATOM 1754 O O . TYR A 1 217 ? 10.950 5.549 4.187 1.00 93.38 217 TYR A O 1
ATOM 1762 N N . CYS A 1 218 ? 11.245 3.800 2.831 1.00 89.88 218 CYS A N 1
ATOM 1763 C CA . CYS A 1 218 ? 11.234 2.799 3.890 1.00 89.88 218 CYS A CA 1
ATOM 1764 C C . CYS A 1 218 ? 12.642 2.240 4.082 1.00 89.88 218 CYS A C 1
ATOM 1766 O O . CYS A 1 218 ? 12.956 1.142 3.616 1.00 89.88 218 CYS A O 1
ATOM 1768 N N . VAL A 1 219 ? 13.512 3.034 4.702 1.00 86.25 219 VAL A N 1
ATOM 1769 C CA . VAL A 1 219 ? 14.916 2.689 4.961 1.00 86.25 219 VAL A CA 1
ATOM 1770 C C . VAL A 1 219 ? 15.258 2.901 6.431 1.00 86.25 219 VAL A C 1
ATOM 1772 O O . VAL A 1 219 ? 14.694 3.775 7.094 1.00 86.25 219 VAL A O 1
ATOM 1775 N N . SER A 1 220 ? 16.214 2.124 6.945 1.00 82.06 220 SER A N 1
ATOM 1776 C CA . SER A 1 220 ? 16.649 2.235 8.341 1.00 82.06 220 SER A CA 1
ATOM 1777 C C . SER A 1 220 ? 17.066 3.664 8.707 1.00 82.06 220 SER A C 1
ATOM 1779 O O . SER A 1 220 ? 17.863 4.301 8.016 1.00 82.06 220 SER A O 1
ATOM 1781 N N . GLY A 1 221 ? 16.596 4.125 9.869 1.00 76.00 221 GLY A N 1
ATOM 1782 C CA . GLY A 1 221 ? 16.986 5.406 10.461 1.00 76.00 221 GLY A CA 1
ATOM 1783 C C . GLY A 1 221 ? 16.209 6.615 9.940 1.00 76.00 221 GLY A C 1
ATOM 1784 O O . GLY A 1 221 ? 16.589 7.745 10.243 1.00 76.00 221 GLY A O 1
ATOM 1785 N N . GLN A 1 222 ? 15.132 6.409 9.180 1.00 85.12 222 GLN A N 1
ATOM 1786 C CA . GLN A 1 222 ? 14.233 7.488 8.787 1.00 85.12 222 GLN A CA 1
ATOM 1787 C C . GLN A 1 222 ? 13.255 7.826 9.917 1.00 85.12 222 GLN A C 1
ATOM 1789 O O . GLN A 1 222 ? 12.438 6.990 10.297 1.00 85.12 222 GLN A O 1
ATOM 1794 N N . TYR A 1 223 ? 13.338 9.058 10.431 1.00 87.88 223 TYR A N 1
ATOM 1795 C CA . TYR A 1 223 ? 12.471 9.593 11.486 1.00 87.88 223 TYR A CA 1
ATOM 1796 C C . TYR A 1 223 ? 11.471 10.597 10.913 1.00 87.88 223 TYR A C 1
ATOM 1798 O O . TYR A 1 223 ? 11.855 11.475 10.139 1.00 87.88 223 TYR A O 1
ATOM 1806 N N . LEU A 1 224 ? 10.215 10.509 11.345 1.00 89.38 224 LEU A N 1
ATOM 1807 C CA . LEU A 1 224 ? 9.151 11.457 11.019 1.00 89.38 224 LEU A CA 1
ATOM 1808 C C . LEU A 1 224 ? 8.582 12.107 12.284 1.00 89.38 224 LEU A C 1
ATOM 1810 O O . LEU A 1 224 ? 8.571 11.505 13.358 1.00 89.38 224 LEU A O 1
ATOM 1814 N N . SER A 1 225 ? 8.103 13.346 12.147 1.00 88.88 225 SER A N 1
ATOM 1815 C CA . SER A 1 225 ? 7.416 14.074 13.220 1.00 88.88 225 SER A CA 1
ATOM 1816 C C . SER A 1 225 ? 6.029 13.484 13.481 1.00 88.88 225 SER A C 1
ATOM 1818 O O . SER A 1 225 ? 5.225 13.370 12.555 1.00 88.88 225 SER A O 1
ATOM 1820 N N . LYS A 1 226 ? 5.708 13.181 14.746 1.00 83.19 226 LYS A N 1
ATOM 1821 C CA . LYS A 1 226 ? 4.362 12.735 15.146 1.00 83.19 226 LYS A CA 1
ATOM 1822 C C . LYS A 1 226 ? 3.306 13.818 14.925 1.00 83.19 226 LYS A C 1
ATOM 1824 O O . LYS A 1 226 ? 2.173 13.495 14.597 1.00 83.19 226 LYS A O 1
ATOM 1829 N N . SER A 1 227 ? 3.659 15.096 15.087 1.00 81.88 227 SER A N 1
ATOM 1830 C CA . SER A 1 227 ? 2.703 16.199 14.907 1.00 81.88 227 SER A CA 1
ATOM 1831 C C . SER A 1 227 ? 2.352 16.453 13.442 1.00 81.88 227 SER A C 1
ATOM 1833 O O . SER A 1 227 ? 1.258 16.924 13.153 1.00 81.88 227 SER A O 1
ATOM 1835 N N . GLU A 1 228 ? 3.267 16.132 12.526 1.00 85.62 228 GLU A N 1
ATOM 1836 C CA . GLU A 1 228 ? 3.077 16.305 11.083 1.00 85.62 228 GLU A CA 1
ATOM 1837 C C . GLU A 1 228 ? 2.450 15.061 10.440 1.00 85.62 228 GLU A C 1
ATOM 1839 O O . GLU A 1 228 ? 1.559 15.183 9.608 1.00 85.62 228 GLU A O 1
ATOM 1844 N N . TYR A 1 229 ? 2.868 13.865 10.868 1.00 85.31 229 TYR A N 1
ATOM 1845 C CA . TYR A 1 229 ? 2.462 12.580 10.289 1.00 85.31 229 TYR A CA 1
ATOM 1846 C C . TYR A 1 229 ? 1.665 11.727 11.282 1.00 85.31 229 TYR A C 1
ATOM 1848 O O . TYR A 1 229 ? 1.875 10.517 11.383 1.00 85.31 229 TYR A O 1
ATOM 1856 N N . ASN A 1 230 ? 0.765 12.361 12.041 1.00 81.19 230 ASN A N 1
ATOM 1857 C CA . ASN A 1 230 ? 0.006 11.707 13.110 1.00 81.19 230 ASN A CA 1
ATOM 1858 C C . ASN A 1 230 ? -0.769 10.479 12.610 1.00 81.19 230 ASN A C 1
ATOM 1860 O O . ASN A 1 230 ? -0.746 9.431 13.240 1.00 81.19 230 ASN A O 1
ATOM 1864 N N . GLU A 1 231 ? -1.415 10.585 11.451 1.00 80.88 231 GLU A N 1
ATOM 1865 C CA . GLU A 1 231 ? -2.221 9.495 10.893 1.00 80.88 231 GLU A CA 1
ATOM 1866 C C . GLU A 1 231 ? -1.365 8.263 10.548 1.00 80.88 231 GLU A C 1
ATOM 1868 O O . GLU A 1 231 ? -1.725 7.138 10.893 1.00 80.88 231 GLU A O 1
ATOM 1873 N N . LEU A 1 232 ? -0.184 8.465 9.951 1.00 83.50 232 LEU A N 1
ATOM 1874 C CA . LEU A 1 232 ? 0.747 7.372 9.656 1.00 83.50 232 LEU A CA 1
ATOM 1875 C C . LEU A 1 232 ? 1.326 6.767 10.941 1.00 83.50 232 LEU A C 1
ATOM 1877 O O . LEU A 1 232 ? 1.476 5.550 11.036 1.00 83.50 232 LEU A O 1
ATOM 1881 N N . TYR A 1 233 ? 1.631 7.607 11.933 1.00 81.81 233 TYR A N 1
ATOM 1882 C CA . TYR A 1 233 ? 2.072 7.154 13.251 1.00 81.81 233 TYR A CA 1
ATOM 1883 C C . TYR A 1 233 ? 1.022 6.259 13.923 1.00 81.81 233 TYR A C 1
ATOM 1885 O O . TYR A 1 233 ? 1.361 5.189 14.422 1.00 81.81 233 TYR A O 1
ATOM 1893 N N . VAL A 1 234 ? -0.252 6.661 13.884 1.00 76.75 234 VAL A N 1
ATOM 1894 C CA . VAL A 1 234 ? -1.377 5.887 14.432 1.00 76.75 234 VAL A CA 1
ATOM 1895 C C . VAL A 1 234 ? -1.492 4.509 13.769 1.00 76.75 234 VAL A C 1
ATOM 1897 O O . VAL A 1 234 ? -1.790 3.532 14.453 1.00 76.75 234 VAL A O 1
ATOM 1900 N N . LEU A 1 235 ? -1.218 4.407 12.463 1.00 76.38 235 LEU A N 1
ATOM 1901 C CA . LEU A 1 235 ? -1.264 3.136 11.731 1.00 76.38 235 LEU A CA 1
ATOM 1902 C C . LEU A 1 235 ? -0.087 2.206 12.025 1.00 76.38 235 LEU A C 1
ATOM 1904 O O . LEU A 1 235 ? -0.277 0.999 12.151 1.00 76.38 235 LEU A O 1
ATOM 1908 N N . LEU A 1 236 ? 1.126 2.751 12.093 1.00 76.81 236 LEU A N 1
ATOM 1909 C CA . LEU A 1 236 ? 2.337 1.962 12.323 1.00 76.81 236 LEU A CA 1
ATOM 1910 C C . LEU A 1 236 ? 2.512 1.562 13.795 1.00 76.81 236 LEU A C 1
ATOM 1912 O O . LEU A 1 236 ? 3.177 0.567 14.075 1.00 76.81 236 LEU A O 1
ATOM 1916 N N . GLY A 1 237 ? 1.918 2.319 14.721 1.00 68.25 237 GLY A N 1
ATOM 1917 C CA . GLY A 1 237 ? 1.986 2.061 16.155 1.00 68.25 237 GLY A CA 1
ATOM 1918 C C . GLY A 1 237 ? 3.355 2.359 16.779 1.00 68.25 237 GLY A C 1
ATOM 1919 O O . GLY A 1 237 ? 4.228 2.999 16.189 1.00 68.25 237 GLY A O 1
ATOM 1920 N N . GLU A 1 238 ? 3.544 1.901 18.020 1.00 64.00 238 GLU A N 1
ATOM 1921 C CA . GLU A 1 238 ? 4.780 2.112 18.794 1.00 64.00 238 GLU A CA 1
ATOM 1922 C C . GLU A 1 238 ? 5.925 1.161 18.410 1.00 64.00 238 GLU A C 1
ATOM 1924 O O . GLU A 1 238 ? 7.056 1.358 18.860 1.00 64.00 238 GLU A O 1
ATOM 1929 N N . ASP A 1 239 ? 5.655 0.174 17.548 1.00 59.59 239 ASP A N 1
ATOM 1930 C CA . ASP A 1 239 ? 6.576 -0.908 17.172 1.00 59.59 239 ASP A CA 1
ATOM 1931 C C . ASP A 1 239 ? 7.862 -0.413 16.473 1.00 59.59 239 ASP A C 1
ATOM 1933 O O . ASP A 1 239 ? 8.837 -1.155 16.340 1.00 59.59 239 ASP A O 1
ATOM 1937 N N . TYR A 1 240 ? 7.912 0.864 16.078 1.00 65.56 240 TYR A N 1
ATOM 1938 C CA . TYR A 1 240 ? 9.029 1.476 15.364 1.00 65.56 240 TYR A CA 1
ATOM 1939 C C . TYR A 1 240 ? 9.703 2.588 16.180 1.00 65.56 240 TYR A C 1
ATOM 1941 O O . TYR A 1 240 ? 9.386 3.768 16.001 1.00 65.56 240 TYR A O 1
ATOM 1949 N N . ASN A 1 241 ? 10.647 2.197 17.055 1.00 63.50 241 ASN A N 1
ATOM 1950 C CA . ASN A 1 241 ? 11.626 3.044 17.772 1.00 63.50 241 ASN A CA 1
ATOM 1951 C C . ASN A 1 241 ? 11.196 4.513 17.932 1.00 63.50 241 ASN A C 1
ATOM 1953 O O . ASN A 1 241 ? 11.826 5.436 17.405 1.00 63.50 241 ASN A O 1
ATOM 1957 N N . SER A 1 242 ? 10.092 4.723 18.648 1.00 71.81 242 SER A N 1
ATOM 1958 C CA . SER A 1 242 ? 9.499 6.046 18.805 1.00 71.81 242 SER A CA 1
ATOM 1959 C C . SER A 1 242 ? 10.021 6.758 20.055 1.00 71.81 242 SER A C 1
ATOM 1961 O O . SER A 1 242 ? 10.393 6.140 21.052 1.00 71.81 242 SER A O 1
ATOM 1963 N N . ASN A 1 243 ? 10.081 8.086 19.993 1.00 79.25 243 ASN A N 1
ATOM 1964 C CA . ASN A 1 243 ? 10.304 8.948 21.152 1.00 79.25 243 ASN A CA 1
ATOM 1965 C C . ASN A 1 243 ? 9.086 9.872 21.346 1.00 79.25 243 ASN A C 1
ATOM 1967 O O . ASN A 1 243 ? 8.045 9.675 20.720 1.00 79.25 243 ASN A O 1
ATOM 1971 N N . ALA A 1 244 ? 9.178 10.864 22.234 1.00 80.00 244 ALA A N 1
ATOM 1972 C CA . ALA A 1 244 ? 8.050 11.752 22.525 1.00 80.00 244 ALA A CA 1
ATOM 1973 C C . ALA A 1 244 ? 7.555 12.556 21.301 1.00 80.00 244 ALA A C 1
ATOM 1975 O O . ALA A 1 244 ? 6.369 12.853 21.215 1.00 80.00 244 ALA A O 1
ATOM 1976 N N . GLU A 1 245 ? 8.432 12.876 20.347 1.00 85.94 245 GLU A N 1
ATOM 1977 C CA . GLU A 1 245 ? 8.141 13.792 19.233 1.00 85.94 245 GLU A CA 1
ATOM 1978 C C . GLU A 1 245 ? 8.171 13.109 17.859 1.00 85.94 245 GLU A C 1
ATOM 1980 O O . GLU A 1 245 ? 7.561 13.598 16.908 1.00 85.94 245 GLU A O 1
ATOM 1985 N N . GLN A 1 246 ? 8.878 11.985 17.736 1.00 88.75 246 GLN A N 1
ATOM 1986 C CA . GLN A 1 246 ? 9.181 11.339 16.462 1.00 88.75 246 GLN A CA 1
ATOM 1987 C C . GLN A 1 246 ? 8.968 9.826 16.508 1.00 88.75 246 GLN A C 1
ATOM 1989 O O . GLN A 1 246 ? 9.011 9.202 17.570 1.00 88.75 246 GLN A O 1
ATOM 1994 N N . PHE A 1 247 ? 8.776 9.231 15.335 1.00 86.25 247 PHE A N 1
ATOM 1995 C CA . PHE A 1 247 ? 8.712 7.784 15.126 1.00 86.25 247 PHE A CA 1
ATOM 1996 C C . PHE A 1 247 ? 9.569 7.385 13.923 1.00 86.25 247 PHE A C 1
ATOM 1998 O O . PHE A 1 247 ? 9.827 8.218 13.050 1.00 86.25 247 PHE A O 1
ATOM 2005 N N . THR A 1 248 ? 10.038 6.135 13.883 1.00 89.25 248 THR A N 1
ATOM 2006 C CA . THR A 1 248 ? 10.786 5.625 12.724 1.00 89.25 248 THR A CA 1
ATOM 2007 C C . THR A 1 248 ? 9.871 4.956 11.710 1.00 89.25 248 THR A C 1
ATOM 2009 O O . THR A 1 248 ? 8.862 4.367 12.085 1.00 89.25 248 THR A O 1
ATOM 2012 N N . LEU A 1 249 ? 10.241 5.002 10.433 1.00 89.94 249 LEU A N 1
ATOM 2013 C CA . LEU A 1 249 ? 9.586 4.200 9.401 1.00 89.94 249 LEU A CA 1
ATOM 2014 C C . LEU A 1 249 ? 10.133 2.761 9.356 1.00 89.94 249 LEU A C 1
ATOM 2016 O O . LEU A 1 249 ? 11.276 2.533 9.769 1.00 89.94 249 LEU A O 1
ATOM 2020 N N . PRO A 1 250 ? 9.352 1.797 8.828 1.00 88.75 250 PRO A N 1
ATOM 2021 C CA . PRO A 1 250 ? 9.844 0.454 8.541 1.00 88.75 250 PRO A CA 1
ATOM 2022 C C . PRO A 1 250 ? 11.034 0.477 7.572 1.00 88.75 250 PRO A C 1
ATOM 2024 O O . PRO A 1 250 ? 11.091 1.313 6.668 1.00 88.75 250 PRO A O 1
ATOM 2027 N N . ASP A 1 251 ? 11.949 -0.481 7.718 1.00 91.50 251 ASP A N 1
ATOM 2028 C CA . ASP A 1 251 ? 13.053 -0.688 6.780 1.00 91.50 251 ASP A CA 1
ATOM 2029 C C . ASP A 1 251 ? 12.759 -1.877 5.859 1.00 91.50 251 ASP A C 1
ATOM 2031 O O . ASP A 1 251 ? 12.801 -3.029 6.284 1.00 91.50 251 ASP A O 1
ATOM 2035 N N . PHE A 1 252 ? 12.502 -1.594 4.582 1.00 92.31 252 PHE A N 1
ATOM 2036 C CA . PHE A 1 252 ? 12.295 -2.609 3.546 1.00 92.31 252 PHE A CA 1
ATOM 2037 C C . PHE A 1 252 ? 13.465 -2.693 2.562 1.00 92.31 252 PHE A C 1
ATOM 2039 O O . PHE A 1 252 ? 13.338 -3.300 1.498 1.00 92.31 252 PHE A O 1
ATOM 2046 N N . SER A 1 253 ? 14.624 -2.117 2.894 1.00 89.94 253 SER A N 1
ATOM 2047 C CA . SER A 1 253 ? 15.809 -2.127 2.025 1.00 89.94 253 SER A CA 1
ATOM 2048 C C . SER A 1 253 ? 16.333 -3.532 1.709 1.00 89.94 253 SER A C 1
ATOM 2050 O O . SER A 1 253 ? 16.946 -3.731 0.664 1.00 89.94 253 SER A O 1
ATOM 2052 N N . SER A 1 254 ? 16.069 -4.521 2.565 1.00 89.12 254 SER A N 1
ATOM 2053 C CA . SER A 1 254 ? 16.414 -5.932 2.335 1.00 89.12 254 SER A CA 1
ATOM 2054 C C . SER A 1 254 ? 15.364 -6.697 1.521 1.00 89.12 254 SER A C 1
ATOM 2056 O O . SER A 1 254 ? 15.669 -7.765 0.993 1.00 89.12 254 SER A O 1
ATOM 2058 N N . ALA A 1 255 ? 14.146 -6.158 1.411 1.00 90.31 255 ALA A N 1
ATOM 2059 C CA . ALA A 1 255 ? 13.026 -6.761 0.692 1.00 90.31 255 ALA A CA 1
ATOM 2060 C C . ALA A 1 255 ? 12.899 -6.255 -0.755 1.00 90.31 255 ALA A C 1
ATOM 2062 O O . ALA A 1 255 ? 12.087 -6.781 -1.517 1.00 90.31 255 ALA A O 1
ATOM 2063 N N . VAL A 1 256 ? 13.671 -5.235 -1.154 1.00 91.69 256 VAL A N 1
ATOM 2064 C CA . VAL A 1 256 ? 13.628 -4.712 -2.527 1.00 91.69 256 VAL A CA 1
ATOM 2065 C C . VAL A 1 256 ? 14.047 -5.796 -3.534 1.00 91.69 256 VAL A C 1
ATOM 2067 O O . VAL A 1 256 ? 15.066 -6.459 -3.329 1.00 91.69 256 VAL A O 1
ATOM 2070 N N . PRO A 1 257 ? 13.326 -5.961 -4.659 1.00 90.94 257 PRO A N 1
ATOM 2071 C CA . PRO A 1 257 ? 13.683 -6.947 -5.679 1.00 90.94 257 PRO A CA 1
ATOM 2072 C C . PRO A 1 257 ? 15.099 -6.779 -6.244 1.00 90.94 257 PRO A C 1
ATOM 2074 O O . PRO A 1 257 ? 15.777 -7.756 -6.539 1.00 90.94 257 PRO A O 1
ATOM 2077 N N . ASN A 1 258 ? 15.565 -5.540 -6.412 1.00 89.88 258 ASN A N 1
ATOM 2078 C CA . ASN A 1 258 ? 16.931 -5.242 -6.834 1.00 89.88 258 ASN A CA 1
ATOM 2079 C C . ASN A 1 258 ? 17.354 -3.831 -6.391 1.00 89.88 258 ASN A C 1
ATOM 2081 O O . ASN A 1 258 ? 16.540 -3.051 -5.900 1.00 89.88 258 ASN A O 1
ATOM 2085 N N . SER A 1 259 ? 18.630 -3.497 -6.600 1.00 89.56 259 SER A N 1
ATOM 2086 C CA . SER A 1 259 ? 19.240 -2.228 -6.173 1.00 89.56 259 SER A CA 1
ATOM 2087 C C . SER A 1 259 ? 18.717 -0.979 -6.886 1.00 89.56 259 SER A C 1
ATOM 2089 O O . SER A 1 259 ? 19.013 0.131 -6.455 1.00 89.56 259 SER A O 1
ATOM 2091 N N . GLU A 1 260 ? 17.981 -1.138 -7.985 1.00 91.69 260 GLU A N 1
ATOM 2092 C CA . GLU A 1 260 ? 17.383 -0.033 -8.739 1.00 91.69 260 GLU A CA 1
ATOM 2093 C C . GLU A 1 260 ? 15.967 0.303 -8.255 1.00 91.69 260 GLU A C 1
ATOM 2095 O O . GLU A 1 260 ? 15.341 1.221 -8.784 1.00 91.69 260 GLU A O 1
ATOM 2100 N N . MET A 1 261 ? 15.464 -0.432 -7.260 1.00 93.12 261 MET A N 1
ATOM 2101 C CA . MET A 1 261 ? 14.137 -0.258 -6.688 1.00 93.12 261 MET A CA 1
ATOM 2102 C C . MET A 1 261 ? 14.205 0.211 -5.241 1.00 93.12 261 MET A C 1
ATOM 2104 O O . MET A 1 261 ? 15.174 -0.023 -4.522 1.00 93.12 261 MET A O 1
ATOM 2108 N N . ASN A 1 262 ? 13.134 0.853 -4.799 1.00 93.44 262 ASN A N 1
ATOM 2109 C CA . ASN A 1 262 ? 12.936 1.226 -3.409 1.00 93.44 262 ASN A CA 1
ATOM 2110 C C . ASN A 1 262 ? 11.465 1.109 -3.029 1.00 93.44 262 ASN A C 1
ATOM 2112 O O . ASN A 1 262 ? 10.581 1.376 -3.844 1.00 93.44 262 ASN A O 1
ATOM 2116 N N . TYR A 1 263 ? 11.226 0.732 -1.778 1.00 94.44 263 TYR A N 1
ATOM 2117 C CA . TYR A 1 263 ? 9.920 0.882 -1.163 1.00 94.44 263 TYR A CA 1
ATOM 2118 C C . TYR A 1 263 ? 9.773 2.297 -0.612 1.00 94.44 263 TYR A C 1
ATOM 2120 O O . TYR A 1 263 ? 10.676 2.825 0.045 1.00 94.44 263 TYR A O 1
ATOM 2128 N N . GLN A 1 264 ? 8.620 2.893 -0.888 1.00 93.56 264 GLN A N 1
ATOM 2129 C CA . GLN A 1 264 ? 8.172 4.132 -0.275 1.00 93.56 264 GLN A CA 1
ATOM 2130 C C . GLN A 1 264 ? 6.798 3.904 0.340 1.00 93.56 264 GLN A C 1
ATOM 2132 O O . GLN A 1 264 ? 5.994 3.172 -0.228 1.00 93.56 264 GLN A O 1
ATOM 2137 N N . ILE A 1 265 ? 6.528 4.546 1.468 1.00 92.62 265 ILE A N 1
ATOM 2138 C CA . ILE A 1 265 ? 5.236 4.517 2.144 1.00 92.62 265 ILE A CA 1
ATOM 2139 C C . ILE A 1 265 ? 4.498 5.824 1.897 1.00 92.62 265 ILE A C 1
ATOM 2141 O O . ILE A 1 265 ? 5.100 6.896 1.994 1.00 92.62 265 ILE A O 1
ATOM 2145 N N . PHE A 1 266 ? 3.212 5.755 1.575 1.00 91.12 266 PHE A N 1
ATOM 2146 C CA . PHE A 1 266 ? 2.374 6.943 1.491 1.00 91.12 266 PHE A CA 1
ATOM 2147 C C . PHE A 1 266 ? 2.158 7.555 2.874 1.00 91.12 266 PHE A C 1
ATOM 2149 O O . PHE A 1 266 ? 1.797 6.874 3.833 1.00 91.12 266 PHE A O 1
ATOM 2156 N N . THR A 1 267 ? 2.368 8.863 2.966 1.00 90.06 267 THR A N 1
ATOM 2157 C CA . THR A 1 267 ? 2.217 9.648 4.197 1.00 90.06 267 THR A CA 1
ATOM 2158 C C . THR A 1 267 ? 0.922 10.440 4.256 1.00 90.06 267 THR A C 1
ATOM 2160 O O . THR A 1 267 ? 0.659 11.092 5.261 1.00 90.06 267 THR A O 1
ATOM 2163 N N . ILE A 1 268 ? 0.142 10.414 3.179 1.00 84.06 268 ILE A N 1
ATOM 2164 C CA . ILE A 1 268 ? -1.189 11.001 3.090 1.00 84.06 268 ILE A CA 1
ATOM 2165 C C . ILE A 1 268 ? -2.122 10.014 2.390 1.00 84.06 268 ILE A C 1
ATOM 2167 O O . ILE A 1 268 ? -1.661 9.105 1.698 1.00 84.06 268 ILE A O 1
ATOM 2171 N N . GLY A 1 269 ? -3.422 10.235 2.511 1.00 82.56 269 GLY A N 1
ATOM 2172 C CA . GLY A 1 269 ? -4.445 9.429 1.858 1.00 82.56 269 GLY A CA 1
ATOM 2173 C C . GLY A 1 269 ? -5.600 9.177 2.809 1.00 82.56 269 GLY A C 1
ATOM 2174 O O . GLY A 1 269 ? -5.623 9.701 3.919 1.00 82.56 269 GLY A O 1
ATOM 2175 N N . GLU A 1 270 ? -6.558 8.370 2.376 1.00 80.81 270 GLU A N 1
ATOM 2176 C CA . GLU A 1 270 ? -7.596 7.897 3.289 1.00 80.81 270 GLU A CA 1
ATOM 2177 C C . GLU A 1 270 ? -7.028 6.821 4.218 1.00 80.81 270 GLU A C 1
ATOM 2179 O O . GLU A 1 270 ? -6.093 6.092 3.859 1.00 80.81 270 GLU A O 1
ATOM 2184 N N . PHE A 1 271 ? -7.591 6.725 5.423 1.00 74.88 271 PHE A N 1
ATOM 2185 C CA . PHE A 1 271 ? -7.279 5.617 6.313 1.00 74.88 271 PHE A CA 1
ATOM 2186 C C . PHE A 1 271 ? -7.624 4.292 5.627 1.00 74.88 271 PHE A C 1
ATOM 2188 O O . PHE A 1 271 ? -8.652 4.195 4.955 1.00 74.88 271 PHE A O 1
ATOM 2195 N N . PRO A 1 272 ? -6.783 3.261 5.788 1.00 73.19 272 PRO A N 1
ATOM 2196 C CA . PRO A 1 272 ? -7.060 1.963 5.214 1.00 73.19 272 PRO A CA 1
ATOM 2197 C C . PRO A 1 272 ? -8.290 1.320 5.862 1.00 73.19 272 PRO A C 1
ATOM 2199 O O . PRO A 1 272 ? -8.295 1.005 7.052 1.00 73.19 272 PRO A O 1
ATOM 2202 N N . GLU A 1 273 ? -9.338 1.096 5.070 1.00 65.56 273 GLU A N 1
ATOM 2203 C CA . GLU A 1 273 ? -10.572 0.446 5.513 1.00 65.56 273 GLU A CA 1
ATOM 2204 C C . GLU A 1 273 ? -10.588 -1.019 5.082 1.00 65.56 273 GLU A C 1
ATOM 2206 O O . GLU A 1 273 ? -10.896 -1.341 3.941 1.00 65.56 273 GLU A O 1
ATOM 2211 N N . TYR A 1 274 ? -10.317 -1.957 5.995 1.00 61.09 274 TYR A N 1
ATOM 2212 C CA . TYR A 1 274 ? -10.497 -3.372 5.661 1.00 61.09 274 TYR A CA 1
ATOM 2213 C C . TYR A 1 274 ? -11.960 -3.669 5.304 1.00 61.09 274 TYR A C 1
ATOM 2215 O O . TYR A 1 274 ? -12.819 -3.666 6.186 1.00 61.09 274 TYR A O 1
ATOM 2223 N N . ASP A 1 275 ? -12.226 -3.982 4.035 1.00 55.75 275 ASP A N 1
ATOM 2224 C CA . ASP A 1 275 ? -13.529 -4.445 3.540 1.00 55.75 275 ASP A CA 1
ATOM 2225 C C . ASP A 1 275 ? -13.858 -5.873 4.010 1.00 55.75 275 ASP A C 1
ATOM 2227 O O . ASP A 1 275 ? -15.024 -6.249 4.095 1.00 55.75 275 ASP A O 1
ATOM 2231 N N . GLY A 1 276 ? -12.848 -6.649 4.426 1.00 58.09 276 GLY A N 1
ATOM 2232 C CA . GLY A 1 276 ? -13.044 -8.030 4.861 1.00 58.09 276 GLY A CA 1
ATOM 2233 C C . GLY A 1 276 ? -13.245 -9.021 3.720 1.00 58.09 276 GLY A C 1
ATOM 2234 O O . GLY A 1 276 ? -13.567 -10.172 4.007 1.00 58.09 276 GLY A O 1
ATOM 2235 N N . GLU A 1 277 ? -13.087 -8.609 2.457 1.00 66.62 277 GLU A N 1
ATOM 2236 C CA . GLU A 1 277 ? -13.441 -9.469 1.328 1.00 66.62 277 GLU A CA 1
ATOM 2237 C C . GLU A 1 277 ? -12.465 -10.645 1.208 1.00 66.62 277 GLU A C 1
ATOM 2239 O O . GLU A 1 277 ? -12.890 -11.781 1.006 1.00 66.62 277 GLU A O 1
ATOM 2244 N N . TYR A 1 278 ? -11.165 -10.410 1.413 1.00 75.56 278 TYR A N 1
ATOM 2245 C CA . TYR A 1 278 ? -10.131 -11.431 1.251 1.00 75.56 278 TYR A CA 1
ATOM 2246 C C . TYR A 1 278 ? -8.984 -11.275 2.254 1.00 75.56 278 TYR A C 1
ATOM 2248 O O . TYR A 1 278 ? -8.566 -10.164 2.579 1.00 75.56 278 TYR A O 1
ATOM 2256 N N . ASN A 1 279 ? -8.408 -12.401 2.689 1.00 77.88 279 ASN A N 1
ATOM 2257 C CA . ASN A 1 279 ? -7.233 -12.375 3.563 1.00 77.88 279 ASN A CA 1
ATOM 2258 C C . ASN A 1 279 ? -5.984 -11.861 2.836 1.00 77.88 279 ASN A C 1
ATOM 2260 O O . ASN A 1 279 ? -5.739 -12.262 1.690 1.00 77.88 279 ASN A O 1
ATOM 2264 N N . PRO A 1 280 ? -5.133 -11.075 3.518 1.00 84.25 280 PRO A N 1
ATOM 2265 C CA . PRO A 1 280 ? -3.808 -10.777 3.008 1.00 84.25 280 PRO A CA 1
ATOM 2266 C C . PRO A 1 280 ? -2.951 -12.037 2.915 1.00 84.25 280 PRO A C 1
ATOM 2268 O O . PRO A 1 280 ? -3.060 -12.964 3.720 1.00 84.25 280 PRO A O 1
ATOM 2271 N N . VAL A 1 281 ? -2.024 -12.020 1.965 1.00 87.44 281 VAL A N 1
ATOM 2272 C CA . VAL A 1 281 ? -0.866 -12.913 1.963 1.00 87.44 281 VAL A CA 1
ATOM 2273 C C . VAL A 1 281 ? 0.288 -12.159 2.615 1.00 87.44 281 VAL A C 1
ATOM 2275 O O . VAL A 1 281 ? 0.690 -11.114 2.115 1.00 87.44 281 VAL A O 1
ATOM 2278 N N . THR A 1 282 ? 0.828 -12.661 3.722 1.00 90.00 282 THR A N 1
ATOM 2279 C CA . THR A 1 282 ? 1.982 -12.044 4.398 1.00 90.00 282 THR A CA 1
ATOM 2280 C C . THR A 1 282 ? 3.276 -12.706 3.937 1.00 90.00 282 THR A C 1
ATOM 2282 O O . THR A 1 282 ? 3.417 -13.926 4.031 1.00 90.00 282 THR A O 1
ATOM 2285 N N . ILE A 1 283 ? 4.230 -11.915 3.441 1.00 90.69 283 ILE A N 1
ATOM 2286 C CA . ILE A 1 283 ? 5.556 -12.386 3.021 1.00 90.69 283 ILE A CA 1
ATOM 2287 C C . ILE A 1 283 ? 6.604 -11.447 3.607 1.00 90.69 283 ILE A C 1
ATOM 2289 O O . ILE A 1 283 ? 6.680 -10.275 3.237 1.00 90.69 283 ILE A O 1
ATOM 2293 N N . GLY A 1 284 ? 7.417 -11.975 4.524 1.00 90.25 284 GLY A N 1
ATOM 2294 C CA . GLY A 1 284 ? 8.276 -11.140 5.362 1.00 90.25 284 GLY A CA 1
ATOM 2295 C C . GLY A 1 284 ? 7.431 -10.162 6.178 1.00 90.25 284 GLY A C 1
ATOM 2296 O O . GLY A 1 284 ? 6.391 -10.543 6.711 1.00 90.25 284 GLY A O 1
ATOM 2297 N N . ASP A 1 285 ? 7.850 -8.900 6.205 1.00 90.25 285 ASP A N 1
ATOM 2298 C CA . ASP A 1 285 ? 7.173 -7.821 6.934 1.00 90.25 285 ASP A CA 1
ATOM 2299 C C . ASP A 1 285 ? 6.184 -7.028 6.054 1.00 90.25 285 ASP A C 1
ATOM 2301 O O . ASP A 1 285 ? 5.839 -5.890 6.375 1.00 90.25 285 ASP A O 1
ATOM 2305 N N . ILE A 1 286 ? 5.731 -7.607 4.933 1.00 91.88 286 ILE A N 1
ATOM 2306 C CA . ILE A 1 286 ? 4.768 -6.992 4.011 1.00 91.88 286 ILE A CA 1
ATOM 2307 C C . ILE A 1 286 ? 3.515 -7.864 3.910 1.00 91.88 286 ILE A C 1
ATOM 2309 O O . ILE A 1 286 ? 3.578 -9.053 3.585 1.00 91.88 286 ILE A O 1
ATOM 2313 N N . ASN A 1 287 ? 2.362 -7.241 4.133 1.00 89.56 287 ASN A N 1
ATOM 2314 C CA . ASN A 1 287 ? 1.055 -7.799 3.834 1.00 89.56 287 ASN A CA 1
ATOM 2315 C C . ASN A 1 287 ? 0.626 -7.394 2.416 1.00 89.56 287 ASN A C 1
ATOM 2317 O O . ASN A 1 287 ? 0.619 -6.211 2.077 1.00 89.56 287 ASN A O 1
ATOM 2321 N N . TYR A 1 288 ? 0.227 -8.376 1.609 1.00 90.88 288 TYR A N 1
ATOM 2322 C CA . TYR A 1 288 ? -0.280 -8.201 0.251 1.00 90.88 288 TYR A CA 1
ATOM 2323 C C . TYR A 1 288 ? -1.777 -8.486 0.226 1.00 90.88 288 TYR A C 1
ATOM 2325 O O . TYR A 1 288 ? -2.197 -9.642 0.315 1.00 90.88 288 TYR A O 1
ATOM 2333 N N . PHE A 1 289 ? -2.583 -7.444 0.087 1.00 87.06 289 PHE A N 1
ATOM 2334 C CA . PHE A 1 289 ? -4.034 -7.551 0.120 1.00 87.06 289 PHE A CA 1
ATOM 2335 C C . PHE A 1 289 ? -4.590 -7.674 -1.292 1.00 87.06 289 PHE A C 1
ATOM 2337 O O . PHE A 1 289 ? -4.390 -6.761 -2.098 1.00 87.06 289 PHE A O 1
ATOM 2344 N N . PRO A 1 290 ? -5.241 -8.801 -1.626 1.00 87.75 290 PRO A N 1
ATOM 2345 C CA . PRO A 1 290 ? -5.827 -8.980 -2.940 1.00 87.75 290 PRO A CA 1
ATOM 2346 C C . PRO A 1 290 ? -7.109 -8.153 -3.061 1.00 87.75 290 PRO A C 1
ATOM 2348 O O . PRO A 1 290 ? -8.042 -8.320 -2.283 1.00 87.75 290 PRO A O 1
ATOM 2351 N N . THR A 1 291 ? -7.172 -7.323 -4.094 1.00 85.38 291 THR A N 1
ATOM 2352 C CA . THR A 1 291 ? -8.361 -6.559 -4.473 1.00 85.38 291 THR A CA 1
ATOM 2353 C C . THR A 1 291 ? -8.802 -7.015 -5.856 1.00 85.38 291 THR A C 1
ATOM 2355 O O . THR A 1 291 ? -8.037 -6.916 -6.821 1.00 85.38 291 THR A O 1
ATOM 2358 N N . VAL A 1 292 ? -10.023 -7.545 -5.961 1.00 86.56 292 VAL A N 1
ATOM 2359 C CA . VAL A 1 292 ? -10.611 -7.904 -7.257 1.00 86.56 292 VAL A CA 1
ATOM 2360 C C . VAL A 1 292 ? -11.020 -6.624 -7.973 1.00 86.56 292 VAL A C 1
ATOM 2362 O O . VAL A 1 292 ? -11.777 -5.817 -7.442 1.00 86.56 292 VAL A O 1
ATOM 2365 N N . VAL A 1 293 ? -10.524 -6.438 -9.192 1.00 87.06 293 VAL A N 1
ATOM 2366 C CA . VAL A 1 293 ? -10.751 -5.219 -9.975 1.00 87.06 293 VAL A CA 1
ATOM 2367 C C . VAL A 1 293 ? -11.447 -5.538 -11.294 1.00 87.06 293 VAL A C 1
ATOM 2369 O O . VAL A 1 293 ? -11.247 -6.594 -11.891 1.00 87.06 293 VAL A O 1
ATOM 2372 N N . SER A 1 294 ? -12.276 -4.607 -11.768 1.00 89.75 294 SER A N 1
ATOM 2373 C CA . SER A 1 294 ? -12.942 -4.705 -13.078 1.00 89.75 294 SER A CA 1
ATOM 2374 C C . SER A 1 294 ? -12.332 -3.781 -14.139 1.00 89.75 294 SER A C 1
ATOM 2376 O O . SER A 1 294 ? -12.655 -3.904 -15.319 1.00 89.75 294 SER A O 1
ATOM 2378 N N . TYR A 1 295 ? -11.435 -2.880 -13.735 1.00 88.88 295 TYR A N 1
ATOM 2379 C CA . TYR A 1 295 ? -10.676 -1.969 -14.590 1.00 88.88 295 TYR A CA 1
ATOM 2380 C C . TYR A 1 295 ? -9.382 -1.551 -13.887 1.00 88.88 295 TYR A C 1
ATOM 2382 O O . TYR A 1 295 ? -9.219 -1.742 -12.683 1.00 88.88 295 TYR A O 1
ATOM 2390 N N . ILE A 1 296 ? -8.470 -0.954 -14.650 1.00 89.56 296 ILE A N 1
ATOM 2391 C CA . ILE A 1 296 ? -7.252 -0.334 -14.131 1.00 89.56 296 ILE A CA 1
ATOM 2392 C C . ILE A 1 296 ? -7.479 1.179 -14.010 1.00 89.56 296 ILE A C 1
ATOM 2394 O O . ILE A 1 296 ? -7.847 1.828 -14.991 1.00 89.56 296 ILE A O 1
ATOM 2398 N N . SER A 1 297 ? -7.283 1.732 -12.810 1.00 84.38 297 SER A N 1
ATOM 2399 C CA . SER A 1 297 ? -7.460 3.160 -12.529 1.00 84.38 297 SER A CA 1
ATOM 2400 C C . SER A 1 297 ? -6.332 3.983 -13.158 1.00 84.38 297 SER A C 1
ATOM 2402 O O . SER A 1 297 ? -5.202 3.519 -13.283 1.00 84.38 297 SER A O 1
ATOM 2404 N N . ASN A 1 298 ? -6.625 5.227 -13.535 1.00 81.88 298 ASN A N 1
ATOM 2405 C CA . ASN A 1 298 ? -5.605 6.187 -13.968 1.00 81.88 298 ASN A CA 1
ATOM 2406 C C . ASN A 1 298 ? -5.045 7.026 -12.805 1.00 81.88 298 ASN A C 1
ATOM 2408 O O . ASN A 1 298 ? -4.161 7.849 -13.031 1.00 81.88 298 ASN A O 1
ATOM 2412 N N . ASP A 1 299 ? -5.517 6.809 -11.574 1.00 84.00 299 ASP A N 1
ATOM 2413 C CA . ASP A 1 299 ? -5.107 7.575 -10.387 1.00 84.00 299 ASP A CA 1
ATOM 2414 C C . ASP A 1 299 ? -3.823 7.053 -9.716 1.00 84.00 299 ASP A C 1
ATOM 2416 O O . ASP A 1 299 ? -3.470 7.427 -8.596 1.00 84.00 299 ASP A O 1
ATOM 2420 N N . MET A 1 300 ? -3.072 6.229 -10.445 1.00 88.31 300 MET A N 1
ATOM 2421 C CA . MET A 1 300 ? -1.744 5.754 -10.063 1.00 88.31 300 MET A CA 1
ATOM 2422 C C . MET A 1 300 ? -0.647 6.726 -10.510 1.00 88.31 300 MET A C 1
ATOM 2424 O O . MET A 1 300 ? -0.838 7.538 -11.421 1.00 88.31 300 MET A O 1
ATOM 2428 N N . PHE A 1 301 ? 0.540 6.613 -9.913 1.00 91.38 301 PHE A N 1
ATOM 2429 C CA . PHE A 1 301 ? 1.696 7.395 -10.345 1.00 91.38 301 PHE A CA 1
ATOM 2430 C C . PHE A 1 301 ? 2.453 6.699 -11.472 1.00 91.38 301 PHE A C 1
ATOM 2432 O O . PHE A 1 301 ? 2.757 5.512 -11.395 1.00 91.38 301 PHE A O 1
ATOM 2439 N N . ILE A 1 302 ? 2.828 7.448 -12.509 1.00 94.50 302 ILE A N 1
ATOM 2440 C CA . ILE A 1 302 ? 3.711 6.941 -13.565 1.00 94.50 302 ILE A CA 1
ATOM 2441 C C . ILE A 1 302 ? 5.019 6.460 -12.926 1.00 94.50 302 ILE A C 1
ATOM 2443 O O . ILE A 1 302 ? 5.629 7.167 -12.128 1.00 94.50 302 ILE A O 1
ATOM 2447 N N . GLY A 1 303 ? 5.466 5.265 -13.308 1.00 94.69 303 GLY A N 1
ATOM 2448 C CA . GLY A 1 303 ? 6.669 4.627 -12.781 1.00 94.69 303 GLY A CA 1
ATOM 2449 C C . GLY A 1 303 ? 6.441 3.772 -11.534 1.00 94.69 303 GLY A C 1
ATOM 2450 O O . GLY A 1 303 ? 7.310 2.956 -11.238 1.00 94.69 303 GLY A O 1
ATOM 2451 N N . GLN A 1 304 ? 5.297 3.897 -10.855 1.00 93.75 304 GLN A N 1
ATOM 2452 C CA . GLN A 1 304 ? 4.915 3.006 -9.759 1.00 93.75 304 GLN A CA 1
ATOM 2453 C C . GLN A 1 304 ? 4.877 1.555 -10.256 1.00 93.75 304 GLN A C 1
ATOM 2455 O O . GLN A 1 304 ? 4.408 1.279 -11.365 1.00 93.75 304 GLN A O 1
ATOM 2460 N N . ILE A 1 305 ? 5.389 0.630 -9.448 1.00 96.00 305 ILE A N 1
ATOM 2461 C CA . ILE A 1 305 ? 5.347 -0.805 -9.720 1.00 96.00 305 ILE A CA 1
ATOM 2462 C C . ILE A 1 305 ? 4.223 -1.424 -8.895 1.00 96.00 305 ILE A C 1
ATOM 2464 O O . ILE A 1 305 ? 4.227 -1.338 -7.667 1.00 96.00 305 ILE A O 1
ATOM 2468 N N . ILE A 1 306 ? 3.292 -2.089 -9.572 1.00 94.56 306 ILE A N 1
ATOM 2469 C CA . ILE A 1 306 ? 2.180 -2.802 -8.946 1.00 94.56 306 ILE A CA 1
ATOM 2470 C C . ILE A 1 306 ? 2.346 -4.311 -9.112 1.00 94.56 306 ILE A C 1
ATOM 2472 O O . ILE A 1 306 ? 2.884 -4.783 -10.117 1.00 94.56 306 ILE A O 1
ATOM 2476 N N . LEU A 1 307 ? 1.851 -5.081 -8.146 1.00 96.00 307 LEU A N 1
ATOM 2477 C CA . LEU A 1 307 ? 1.762 -6.534 -8.243 1.00 96.00 307 LEU A CA 1
ATOM 2478 C C . LEU A 1 307 ? 0.332 -6.914 -8.633 1.00 96.00 307 LEU A C 1
ATOM 2480 O O . LEU A 1 307 ? -0.619 -6.511 -7.969 1.00 96.00 307 LEU A O 1
ATOM 2484 N N . ALA A 1 308 ? 0.164 -7.687 -9.704 1.00 95.75 308 ALA A N 1
ATOM 2485 C CA . ALA A 1 308 ? -1.163 -8.030 -10.207 1.00 95.75 308 ALA A CA 1
ATOM 2486 C C . ALA A 1 308 ? -1.225 -9.428 -10.835 1.00 95.75 308 ALA A C 1
ATOM 2488 O O . ALA A 1 308 ? -0.216 -9.988 -11.271 1.00 95.75 308 ALA A O 1
ATOM 2489 N N . LYS A 1 309 ? -2.429 -9.993 -10.910 1.00 95.56 309 LYS A N 1
ATOM 2490 C CA . LYS A 1 309 ? -2.724 -11.319 -11.465 1.00 95.56 309 LYS A CA 1
ATOM 2491 C C . LYS A 1 309 ? -3.959 -11.245 -12.361 1.00 95.56 309 LYS A C 1
ATOM 2493 O O . LYS A 1 309 ? -4.917 -10.565 -12.024 1.00 95.56 309 LYS A O 1
ATOM 2498 N N . ASN A 1 310 ? -3.934 -11.945 -13.498 1.00 95.06 310 ASN A N 1
ATOM 2499 C CA . ASN A 1 310 ? -5.048 -12.029 -14.460 1.00 95.06 310 ASN A CA 1
ATOM 2500 C C . ASN A 1 310 ? -5.598 -10.670 -14.955 1.00 95.06 310 ASN A C 1
ATOM 2502 O O . ASN A 1 310 ? -6.785 -10.551 -15.237 1.00 95.06 310 ASN A O 1
ATOM 2506 N N . ILE A 1 311 ? -4.756 -9.638 -15.063 1.00 94.81 311 ILE A N 1
ATOM 2507 C CA . ILE A 1 311 ? -5.201 -8.291 -15.465 1.00 94.81 311 ILE A CA 1
ATOM 2508 C C . ILE A 1 311 ? -5.160 -8.028 -16.976 1.00 94.81 311 ILE A C 1
ATOM 2510 O O . ILE A 1 311 ? -5.583 -6.963 -17.415 1.00 94.81 311 ILE A O 1
ATOM 2514 N N . ASP A 1 312 ? -4.649 -8.967 -17.778 1.00 91.00 312 ASP A N 1
ATOM 2515 C CA . ASP A 1 312 ? -4.406 -8.751 -19.212 1.00 91.00 312 ASP A CA 1
ATOM 2516 C C . ASP A 1 312 ? -5.688 -8.362 -19.975 1.00 91.00 312 ASP A C 1
ATOM 2518 O O . ASP A 1 312 ? -5.635 -7.526 -20.875 1.00 91.00 312 ASP A O 1
ATOM 2522 N N . GLU A 1 313 ? -6.845 -8.908 -19.586 1.00 90.38 313 GLU A N 1
ATOM 2523 C CA . GLU A 1 313 ? -8.139 -8.611 -20.222 1.00 90.38 313 GLU A CA 1
ATOM 2524 C C . GLU A 1 313 ? -8.683 -7.213 -19.885 1.00 90.38 313 GLU A C 1
ATOM 2526 O O . GLU A 1 313 ? -9.424 -6.640 -20.682 1.00 90.38 313 GLU A O 1
ATOM 2531 N N . ILE A 1 314 ? -8.313 -6.654 -18.728 1.00 90.94 314 ILE A N 1
ATOM 2532 C CA . ILE A 1 314 ? -8.806 -5.351 -18.243 1.00 90.94 314 ILE A CA 1
ATOM 2533 C C . ILE A 1 314 ? -7.787 -4.214 -18.415 1.00 90.94 314 ILE A C 1
ATOM 2535 O O . ILE A 1 314 ? -8.100 -3.055 -18.157 1.00 90.94 314 ILE A O 1
ATOM 2539 N N . ASN A 1 315 ? -6.565 -4.529 -18.852 1.00 91.69 315 ASN A N 1
ATOM 2540 C CA . ASN A 1 315 ? -5.492 -3.573 -19.136 1.00 91.69 315 ASN A CA 1
ATOM 2541 C C . ASN A 1 315 ? -5.436 -3.208 -20.637 1.00 91.69 315 ASN A C 1
ATOM 2543 O O . ASN A 1 315 ? -4.374 -3.133 -21.257 1.00 91.69 315 ASN A O 1
ATOM 2547 N N . ASP A 1 316 ? -6.600 -2.985 -21.242 1.00 80.62 316 ASP A N 1
ATOM 2548 C CA . ASP A 1 316 ? -6.776 -2.749 -22.682 1.00 80.62 316 ASP A CA 1
ATOM 2549 C C . ASP A 1 316 ? -6.108 -1.455 -23.190 1.00 80.62 316 ASP A C 1
ATOM 2551 O O . ASP A 1 316 ? -5.696 -1.361 -24.348 1.00 80.62 316 ASP A O 1
ATOM 2555 N N . ARG A 1 317 ? -5.953 -0.460 -22.312 1.00 80.94 317 ARG A N 1
ATOM 2556 C CA . ARG A 1 317 ? -5.350 0.850 -22.609 1.00 80.94 317 ARG A CA 1
ATOM 2557 C C . ARG A 1 317 ? -3.827 0.886 -22.493 1.00 80.94 317 ARG A C 1
ATOM 2559 O O . ARG A 1 317 ? -3.238 1.935 -22.746 1.00 80.94 317 ARG A O 1
ATOM 2566 N N . GLY A 1 318 ? -3.186 -0.216 -22.095 1.00 84.06 318 GLY A N 1
ATOM 2567 C CA . GLY A 1 318 ? -1.736 -0.250 -21.878 1.00 84.06 318 GLY A CA 1
ATOM 2568 C C . GLY A 1 318 ? -1.274 0.683 -20.755 1.00 84.06 318 GLY A C 1
ATOM 2569 O O . GLY A 1 318 ? -0.163 1.208 -20.810 1.00 84.06 318 GLY A O 1
ATOM 2570 N N . ILE A 1 319 ? -2.135 0.905 -19.752 1.00 92.31 319 ILE A N 1
ATOM 2571 C CA . ILE A 1 319 ? -1.804 1.677 -18.544 1.00 92.31 319 ILE A CA 1
ATOM 2572 C C . ILE A 1 319 ? -0.677 0.975 -17.789 1.00 92.31 319 ILE A C 1
ATOM 2574 O O . ILE A 1 319 ? 0.215 1.630 -17.259 1.00 92.31 319 ILE A O 1
ATOM 2578 N N . LEU A 1 320 ? -0.698 -0.357 -17.780 1.00 96.00 320 LEU A N 1
ATOM 2579 C CA . LEU A 1 320 ? 0.292 -1.197 -17.128 1.00 96.00 320 LEU A CA 1
ATOM 2580 C C . LEU A 1 320 ? 1.141 -1.924 -18.164 1.00 96.00 320 LEU A C 1
ATOM 2582 O O . LEU A 1 320 ? 0.622 -2.522 -19.107 1.00 96.00 320 LEU A O 1
ATOM 2586 N N . ILE A 1 321 ? 2.453 -1.916 -17.968 1.00 96.94 321 ILE A N 1
ATOM 2587 C CA . ILE A 1 321 ? 3.400 -2.651 -18.809 1.00 96.94 321 ILE A CA 1
ATOM 2588 C C . ILE A 1 321 ? 4.066 -3.724 -17.946 1.00 96.94 321 ILE A C 1
ATOM 2590 O O . ILE A 1 321 ? 4.559 -3.389 -16.871 1.00 96.94 321 ILE A O 1
ATOM 2594 N N . PRO A 1 322 ? 4.113 -5.000 -18.372 1.00 97.31 322 PRO A N 1
ATOM 2595 C CA . PRO A 1 322 ? 4.819 -6.035 -17.622 1.00 97.31 322 PRO A CA 1
ATOM 2596 C C . PRO A 1 322 ? 6.285 -5.664 -17.372 1.00 97.31 322 PRO A C 1
ATOM 2598 O O . PRO A 1 322 ? 6.982 -5.229 -18.289 1.00 97.31 322 PRO A O 1
ATOM 2601 N N . CYS A 1 323 ? 6.766 -5.875 -16.148 1.00 97.62 323 CYS A N 1
ATOM 2602 C CA . CYS A 1 323 ? 8.176 -5.721 -15.795 1.00 97.62 323 CYS A CA 1
ATOM 2603 C C . CYS A 1 323 ? 8.971 -6.973 -16.190 1.00 97.62 323 CYS A C 1
ATOM 2605 O O . CYS A 1 323 ? 9.380 -7.753 -15.332 1.00 97.62 323 CYS A O 1
ATOM 2607 N N . ASP A 1 324 ? 9.158 -7.189 -17.489 1.00 97.06 324 ASP A N 1
ATOM 2608 C CA . ASP A 1 324 ? 9.865 -8.346 -18.055 1.00 97.06 324 ASP A CA 1
ATOM 2609 C C . ASP A 1 324 ? 11.122 -7.962 -18.851 1.00 97.06 324 ASP A C 1
ATOM 2611 O O . ASP A 1 324 ? 11.591 -8.723 -19.696 1.00 97.06 324 ASP A O 1
ATOM 2615 N N . GLY A 1 325 ? 11.650 -6.754 -18.627 1.00 97.00 325 GLY A N 1
ATOM 2616 C CA . GLY A 1 325 ? 12.864 -6.290 -19.296 1.00 97.00 325 GLY A CA 1
ATOM 2617 C C . GLY A 1 325 ? 12.692 -5.979 -20.783 1.00 97.00 325 GLY A C 1
ATOM 2618 O O . GLY A 1 325 ? 13.686 -5.860 -21.498 1.00 97.00 325 GLY A O 1
ATOM 2619 N N . ARG A 1 326 ? 11.462 -5.866 -21.303 1.00 96.81 326 ARG A N 1
ATOM 2620 C CA . ARG A 1 326 ? 11.249 -5.525 -22.717 1.00 96.81 326 ARG A CA 1
ATOM 2621 C C . ARG A 1 326 ? 11.658 -4.087 -23.050 1.00 96.81 326 ARG A C 1
ATOM 2623 O O . ARG A 1 326 ? 11.670 -3.188 -22.208 1.00 96.81 326 ARG A O 1
ATOM 2630 N N . MET A 1 327 ? 11.909 -3.852 -24.335 1.00 97.44 327 MET A N 1
ATOM 2631 C CA . MET A 1 327 ? 12.044 -2.507 -24.890 1.00 97.44 327 MET A CA 1
ATOM 2632 C C . MET A 1 327 ? 10.675 -1.917 -25.247 1.00 97.44 327 MET A C 1
ATOM 2634 O O . MET A 1 327 ? 9.865 -2.583 -25.893 1.00 97.44 327 MET A O 1
ATOM 2638 N N . ILE A 1 328 ? 10.453 -0.650 -24.902 1.00 96.75 328 ILE A N 1
ATOM 2639 C CA . ILE A 1 328 ? 9.263 0.129 -25.271 1.00 96.75 328 ILE A CA 1
ATOM 2640 C C . ILE A 1 328 ? 9.653 1.472 -25.896 1.00 96.75 328 ILE A C 1
ATOM 2642 O O . ILE A 1 328 ? 10.775 1.954 -25.734 1.00 96.75 328 ILE A O 1
ATOM 2646 N N . GLU A 1 329 ? 8.747 2.057 -26.676 1.00 96.75 329 GLU A N 1
ATOM 2647 C CA . GLU A 1 329 ? 9.021 3.262 -27.462 1.00 96.75 329 GLU A CA 1
ATOM 2648 C C . GLU A 1 329 ? 9.011 4.537 -26.602 1.00 96.75 329 GLU A C 1
ATOM 2650 O O . GLU A 1 329 ? 8.043 4.830 -25.900 1.00 96.75 329 GLU A O 1
ATOM 2655 N N . LYS A 1 330 ? 10.066 5.352 -26.716 1.00 96.06 330 LYS A N 1
ATOM 2656 C CA . LYS A 1 330 ? 10.228 6.615 -25.978 1.00 96.06 330 LYS A CA 1
ATOM 2657 C C . LYS A 1 330 ? 9.109 7.610 -26.269 1.00 96.06 330 LYS A C 1
ATOM 2659 O O . LYS A 1 330 ? 8.595 8.223 -25.342 1.00 96.06 330 LYS A O 1
ATOM 2664 N N . TYR A 1 331 ? 8.719 7.766 -27.534 1.00 94.31 331 TYR A N 1
ATOM 2665 C CA . TYR A 1 331 ? 7.698 8.743 -27.928 1.00 94.31 331 TYR A CA 1
ATOM 2666 C C . TYR A 1 331 ? 6.325 8.415 -27.341 1.00 94.31 331 TYR A C 1
ATOM 2668 O O . TYR A 1 331 ? 5.642 9.316 -26.859 1.00 94.31 331 TYR A O 1
ATOM 2676 N N . SER A 1 332 ? 5.974 7.130 -27.296 1.00 95.00 332 SER A N 1
ATOM 2677 C CA . SER A 1 332 ? 4.714 6.648 -26.726 1.00 95.00 332 SER A CA 1
ATOM 2678 C C . SER A 1 332 ? 4.685 6.731 -25.191 1.00 95.00 332 SER A C 1
ATOM 2680 O O . SER A 1 332 ? 3.620 6.913 -24.611 1.00 95.00 332 SER A O 1
ATOM 2682 N N . PHE A 1 333 ? 5.849 6.684 -24.527 1.00 95.94 333 PHE A N 1
ATOM 2683 C CA . PHE A 1 333 ? 5.969 6.668 -23.062 1.00 95.94 333 PHE A CA 1
ATOM 2684 C C . PHE A 1 333 ? 6.957 7.722 -22.531 1.00 95.94 333 PHE A C 1
ATOM 2686 O O . PHE A 1 333 ? 7.795 7.442 -21.675 1.00 95.94 333 PHE A O 1
ATOM 2693 N N . THR A 1 334 ? 6.865 8.957 -23.037 1.00 96.12 334 THR A N 1
ATOM 2694 C CA . THR A 1 334 ? 7.855 10.024 -22.762 1.00 96.12 334 THR A CA 1
ATOM 2695 C C . THR A 1 334 ? 7.983 10.348 -21.267 1.00 96.12 334 THR A C 1
ATOM 2697 O O . THR A 1 334 ? 9.090 10.531 -20.756 1.00 96.12 334 THR A O 1
ATOM 2700 N N . ALA A 1 335 ? 6.856 10.398 -20.550 1.00 95.31 335 ALA A N 1
ATOM 2701 C CA . ALA A 1 335 ? 6.834 10.661 -19.113 1.00 95.31 335 ALA A CA 1
ATOM 2702 C C . ALA A 1 335 ? 7.529 9.544 -18.321 1.00 95.31 335 ALA A C 1
ATOM 2704 O O . ALA A 1 335 ? 8.395 9.826 -17.495 1.00 95.31 335 ALA A O 1
ATOM 2705 N N . LEU A 1 336 ? 7.229 8.282 -18.641 1.00 95.94 336 LEU A N 1
ATOM 2706 C CA . LEU A 1 336 ? 7.891 7.135 -18.025 1.00 95.94 336 LEU A CA 1
ATOM 2707 C C . LEU A 1 336 ? 9.395 7.127 -18.338 1.00 95.94 336 LEU A C 1
ATOM 2709 O O . LEU A 1 336 ? 10.207 6.949 -17.435 1.00 95.94 336 LEU A O 1
ATOM 2713 N N . TYR A 1 337 ? 9.787 7.406 -19.586 1.00 95.81 337 TYR A N 1
ATOM 2714 C CA . TYR A 1 337 ? 11.201 7.507 -19.956 1.00 95.81 337 TYR A CA 1
ATOM 2715 C C . TYR A 1 337 ? 11.936 8.598 -19.168 1.00 95.81 337 TYR A C 1
ATOM 2717 O O . TYR A 1 337 ? 13.088 8.406 -18.794 1.00 95.81 337 TYR A O 1
ATOM 2725 N N . THR A 1 338 ? 11.281 9.720 -18.864 1.00 94.06 338 THR A N 1
ATOM 2726 C CA . THR A 1 338 ? 11.889 10.801 -18.070 1.00 94.06 338 THR A CA 1
ATOM 2727 C C . THR A 1 338 ? 12.204 10.349 -16.638 1.00 94.06 338 THR A C 1
ATOM 2729 O O . THR A 1 338 ? 13.184 10.813 -16.058 1.00 94.06 338 THR A O 1
ATOM 2732 N N . LEU A 1 339 ? 11.427 9.410 -16.087 1.00 94.06 339 LEU A N 1
ATOM 2733 C CA . LEU A 1 339 ? 11.673 8.822 -14.767 1.00 94.06 339 LEU A CA 1
ATOM 2734 C C . LEU A 1 339 ? 12.752 7.733 -14.797 1.00 94.06 339 LEU A C 1
ATOM 2736 O O . LEU A 1 339 ? 13.604 7.692 -13.909 1.00 94.06 339 LEU A O 1
ATOM 2740 N N . LEU A 1 340 ? 12.713 6.839 -15.793 1.00 94.56 340 LEU A N 1
ATOM 2741 C CA . LEU A 1 340 ? 13.594 5.663 -15.821 1.00 94.56 340 LEU A CA 1
ATOM 2742 C C . LEU A 1 340 ? 14.949 5.938 -16.479 1.00 94.56 340 LEU A C 1
ATOM 2744 O O . LEU A 1 340 ? 15.960 5.358 -16.081 1.00 94.56 340 LEU A O 1
ATOM 2748 N N . GLY A 1 341 ? 14.978 6.788 -17.506 1.00 93.56 341 GLY A N 1
ATOM 2749 C CA . GLY A 1 341 ? 16.140 6.977 -18.366 1.00 93.56 341 GLY A CA 1
ATOM 2750 C C . GLY A 1 341 ? 16.642 5.652 -18.947 1.00 93.56 341 GLY A C 1
ATOM 2751 O O . GLY A 1 341 ? 15.876 4.873 -19.515 1.00 93.56 341 GLY A O 1
ATOM 2752 N N . ASP A 1 342 ? 17.940 5.401 -18.777 1.00 93.69 342 ASP A N 1
ATOM 2753 C CA . ASP A 1 342 ? 18.637 4.204 -19.269 1.00 93.69 342 ASP A CA 1
ATOM 2754 C C . ASP A 1 342 ? 18.951 3.203 -18.136 1.00 93.69 342 ASP A C 1
ATOM 2756 O O . ASP A 1 342 ? 19.802 2.326 -18.283 1.00 93.69 342 ASP A O 1
ATOM 2760 N N . ARG A 1 343 ? 18.281 3.336 -16.980 1.00 92.75 343 ARG A N 1
ATOM 2761 C CA . ARG A 1 343 ? 18.569 2.580 -15.746 1.00 92.75 343 ARG A CA 1
ATOM 2762 C C . ARG A 1 343 ? 18.514 1.060 -15.924 1.00 92.75 343 ARG A C 1
ATOM 2764 O O . ARG A 1 343 ? 19.298 0.344 -15.316 1.00 92.75 343 ARG A O 1
ATOM 2771 N N . PHE A 1 344 ? 17.620 0.570 -16.781 1.00 94.69 344 PHE A N 1
ATOM 2772 C CA . PHE A 1 344 ? 17.376 -0.866 -16.981 1.00 94.69 344 PHE A CA 1
ATOM 2773 C C . PHE A 1 344 ? 18.031 -1.435 -18.244 1.00 94.69 344 PHE A C 1
ATOM 2775 O O . PHE A 1 344 ? 17.702 -2.536 -18.674 1.00 94.69 344 PHE A O 1
ATOM 2782 N N . GLY A 1 345 ? 18.958 -0.694 -18.853 1.00 91.12 345 GLY A N 1
ATOM 2783 C CA . GLY A 1 345 ? 19.700 -1.149 -20.022 1.00 91.12 345 GLY A CA 1
ATOM 2784 C C . GLY A 1 345 ? 19.991 -0.030 -21.012 1.00 91.12 345 GLY A C 1
ATOM 2785 O O . GLY A 1 345 ? 19.372 1.034 -20.997 1.00 91.12 345 GLY A O 1
ATOM 2786 N N . TYR A 1 346 ? 20.935 -0.291 -21.918 1.00 88.25 346 TYR A N 1
ATOM 2787 C CA . TYR A 1 346 ? 21.335 0.682 -22.930 1.00 88.25 346 TYR A CA 1
ATOM 2788 C C . TYR A 1 346 ? 20.186 0.961 -23.906 1.00 88.25 346 TYR A C 1
ATOM 2790 O O . TYR A 1 346 ? 19.856 0.132 -24.757 1.00 88.25 346 TYR A O 1
ATOM 2798 N N . SER A 1 347 ? 19.582 2.141 -23.790 1.00 84.94 347 SER A N 1
ATOM 2799 C CA . SER A 1 347 ? 18.522 2.592 -24.686 1.00 84.94 347 SER A CA 1
ATOM 2800 C C . SER A 1 347 ? 19.095 3.021 -26.043 1.00 84.94 347 SER A C 1
ATOM 2802 O O . SER A 1 347 ? 20.281 3.318 -26.186 1.00 84.94 347 SER A O 1
ATOM 2804 N N . ASN A 1 348 ? 18.255 3.069 -27.075 1.00 91.62 348 ASN A N 1
ATOM 2805 C CA . ASN A 1 348 ? 18.626 3.687 -28.350 1.00 91.62 348 ASN A CA 1
ATOM 2806 C C . ASN A 1 348 ? 17.801 4.963 -28.572 1.00 91.62 348 ASN A C 1
ATOM 2808 O O . ASN A 1 348 ? 17.111 5.445 -27.677 1.00 91.62 348 ASN A O 1
ATOM 2812 N N . ARG A 1 349 ? 17.877 5.575 -29.759 1.00 92.06 349 ARG A N 1
ATOM 2813 C CA . ARG A 1 349 ? 17.131 6.820 -30.027 1.00 92.06 349 ARG A CA 1
ATOM 2814 C C . ARG A 1 349 ? 15.607 6.660 -29.956 1.00 92.06 349 ARG A C 1
ATOM 2816 O O . ARG A 1 349 ? 14.929 7.658 -29.762 1.00 92.06 349 ARG A O 1
ATOM 2823 N N . ILE A 1 350 ? 15.091 5.445 -30.119 1.00 96.31 350 ILE A N 1
ATOM 2824 C CA . ILE A 1 350 ? 13.659 5.157 -30.266 1.00 96.31 350 ILE A CA 1
ATOM 2825 C C . ILE A 1 350 ? 13.114 4.404 -29.047 1.00 96.31 350 ILE A C 1
ATOM 2827 O O . ILE A 1 350 ? 11.988 4.658 -28.637 1.00 96.31 350 ILE A O 1
ATOM 2831 N N . TYR A 1 351 ? 13.906 3.521 -28.438 1.00 97.44 351 TYR A N 1
ATOM 2832 C CA . TYR A 1 351 ? 13.452 2.581 -27.413 1.00 97.44 351 TYR A CA 1
ATOM 2833 C C . TYR A 1 351 ? 14.230 2.708 -26.106 1.00 97.44 351 TYR A C 1
ATOM 2835 O O . TYR A 1 351 ? 15.416 3.038 -26.137 1.00 97.44 351 TYR A O 1
ATOM 2843 N N . PHE A 1 352 ? 13.581 2.394 -24.984 1.00 97.50 352 PHE A N 1
ATOM 2844 C CA . PHE A 1 352 ? 14.180 2.223 -23.655 1.00 97.50 352 PHE A CA 1
ATOM 2845 C C . PHE A 1 352 ? 13.649 0.954 -22.978 1.00 97.50 352 PHE A C 1
ATOM 2847 O O . PHE A 1 352 ? 12.639 0.403 -23.410 1.00 97.50 352 PHE A O 1
ATOM 2854 N N . TYR A 1 353 ? 14.350 0.483 -21.950 1.00 97.62 353 TYR A N 1
ATOM 2855 C CA . TYR A 1 353 ? 14.014 -0.744 -21.229 1.00 97.62 353 TYR A CA 1
ATOM 2856 C C . TYR A 1 353 ? 13.127 -0.449 -20.017 1.00 97.62 353 TYR A C 1
ATOM 2858 O O . TYR A 1 353 ? 13.395 0.490 -19.263 1.00 97.62 353 TYR A O 1
ATOM 2866 N N . VAL A 1 354 ? 12.095 -1.270 -19.818 1.00 97.31 354 VAL A N 1
ATOM 2867 C CA . VAL A 1 354 ? 11.407 -1.371 -18.521 1.00 97.31 354 VAL A CA 1
ATOM 2868 C C . VAL A 1 354 ? 12.181 -2.320 -17.595 1.00 97.31 354 VAL A C 1
ATOM 2870 O O . VAL A 1 354 ? 13.022 -3.080 -18.079 1.00 97.31 354 VAL A O 1
ATOM 2873 N N . PRO A 1 355 ? 11.928 -2.305 -16.276 1.00 97.44 355 PRO A N 1
ATOM 2874 C CA . PRO A 1 355 ? 12.562 -3.247 -15.359 1.00 97.44 355 PRO A CA 1
ATOM 2875 C C . PRO A 1 355 ? 12.259 -4.705 -15.718 1.00 97.44 355 PRO A C 1
ATOM 2877 O O . PRO A 1 355 ? 11.167 -5.007 -16.200 1.00 97.44 355 PRO A O 1
ATOM 2880 N N . ASP A 1 356 ? 13.184 -5.613 -15.411 1.00 97.19 356 ASP A N 1
ATOM 2881 C CA . ASP A 1 356 ? 12.903 -7.049 -15.341 1.00 97.19 356 ASP A CA 1
ATOM 2882 C C . ASP A 1 356 ? 12.753 -7.464 -13.875 1.00 97.19 356 ASP A C 1
ATOM 2884 O O . ASP A 1 356 ? 13.723 -7.497 -13.116 1.00 97.19 356 ASP A O 1
ATOM 2888 N N . LEU A 1 357 ? 11.513 -7.737 -13.477 1.00 96.88 357 LEU A N 1
ATOM 2889 C CA . LEU A 1 357 ? 11.135 -8.215 -12.149 1.00 96.88 357 LEU A CA 1
ATOM 2890 C C . LEU A 1 357 ? 10.479 -9.605 -12.216 1.00 96.88 357 LEU A C 1
ATOM 2892 O O . LEU A 1 357 ? 9.866 -10.058 -11.248 1.00 96.88 357 LEU A O 1
ATOM 2896 N N . SER A 1 358 ? 10.600 -10.298 -13.352 1.00 94.38 358 SER A N 1
ATOM 2897 C CA . SER A 1 358 ? 9.902 -11.561 -13.632 1.00 94.38 358 SER A CA 1
ATOM 2898 C C . SER A 1 358 ? 10.239 -12.688 -12.648 1.00 94.38 358 SER A C 1
ATOM 2900 O O . SER A 1 358 ? 9.390 -13.528 -12.356 1.00 94.38 358 SER A O 1
ATOM 2902 N N . SER A 1 359 ? 11.457 -12.680 -12.099 1.00 93.94 359 SER A N 1
ATOM 2903 C CA . SER A 1 359 ? 11.954 -13.680 -11.141 1.00 93.94 359 SER A CA 1
ATOM 2904 C C . SER A 1 359 ? 11.762 -13.284 -9.671 1.00 93.94 359 SER A C 1
ATOM 2906 O O . SER A 1 359 ? 12.227 -14.000 -8.789 1.00 93.94 359 SER A O 1
ATOM 2908 N N . PHE A 1 360 ? 11.101 -12.153 -9.399 1.00 94.38 360 PHE A N 1
ATOM 2909 C CA . PHE A 1 360 ? 10.976 -11.585 -8.050 1.00 94.38 360 PHE A CA 1
ATOM 2910 C C . PHE A 1 360 ? 9.542 -11.548 -7.527 1.00 94.38 360 PHE A C 1
ATOM 2912 O O . PHE A 1 360 ? 9.315 -11.033 -6.437 1.00 94.38 360 PHE A O 1
ATOM 2919 N N . SER A 1 361 ? 8.569 -12.056 -8.290 1.00 94.25 361 SER A N 1
ATOM 2920 C CA . SER A 1 361 ? 7.172 -12.048 -7.855 1.00 94.25 361 SER A CA 1
ATOM 2921 C C . SER A 1 361 ? 7.011 -12.830 -6.544 1.00 94.25 361 SER A C 1
ATOM 2923 O O . SER A 1 361 ? 7.345 -14.017 -6.509 1.00 94.25 361 SER A O 1
ATOM 2925 N N . PRO A 1 362 ? 6.493 -12.202 -5.475 1.00 93.44 362 PRO A N 1
ATOM 2926 C CA . PRO A 1 362 ? 6.367 -12.848 -4.176 1.00 93.44 362 PRO A CA 1
ATOM 2927 C C . PRO A 1 362 ? 5.139 -13.772 -4.120 1.00 93.44 362 PRO A C 1
ATOM 2929 O O . PRO A 1 362 ? 5.086 -14.678 -3.294 1.00 93.44 362 PRO A O 1
ATOM 2932 N N . ILE A 1 363 ? 4.163 -13.591 -5.019 1.00 93.56 363 ILE A N 1
ATOM 2933 C CA . ILE A 1 363 ? 2.906 -14.349 -5.037 1.00 93.56 363 ILE A CA 1
ATOM 2934 C C . ILE A 1 363 ? 2.814 -15.199 -6.302 1.00 93.56 363 ILE A C 1
ATOM 2936 O O . ILE A 1 363 ? 2.959 -14.706 -7.423 1.00 93.56 363 ILE A O 1
ATOM 2940 N N . GLU A 1 364 ? 2.502 -16.485 -6.132 1.00 92.00 364 GLU A N 1
ATOM 2941 C CA . GLU A 1 364 ? 2.399 -17.432 -7.241 1.00 92.00 364 GLU A CA 1
ATOM 2942 C C . GLU A 1 364 ? 1.345 -17.007 -8.284 1.00 92.00 364 GLU A C 1
ATOM 2944 O O . GLU A 1 364 ? 0.155 -16.798 -8.007 1.00 92.00 364 GLU A O 1
ATOM 2949 N N . GLY A 1 365 ? 1.802 -16.895 -9.533 1.00 92.50 365 GLY A N 1
ATOM 2950 C CA . GLY A 1 365 ? 0.988 -16.478 -10.673 1.00 92.50 365 GLY A CA 1
ATOM 2951 C C . GLY A 1 365 ? 0.741 -14.968 -10.771 1.00 92.50 365 GLY A C 1
ATOM 2952 O O . GLY A 1 365 ? 0.193 -14.530 -11.781 1.00 92.50 365 GLY A O 1
ATOM 2953 N N . ALA A 1 366 ? 1.151 -14.170 -9.781 1.00 96.06 366 ALA A N 1
ATOM 2954 C CA . ALA A 1 366 ? 1.178 -12.716 -9.903 1.00 96.06 366 ALA A CA 1
ATOM 2955 C C . ALA A 1 366 ? 2.439 -12.259 -10.653 1.00 96.06 366 ALA A C 1
ATOM 2957 O O . ALA A 1 366 ? 3.453 -12.962 -10.688 1.00 96.06 366 ALA A O 1
ATOM 2958 N N . LYS A 1 367 ? 2.381 -11.075 -11.261 1.00 97.25 367 LYS A N 1
ATOM 2959 C CA . LYS A 1 367 ? 3.488 -10.433 -11.978 1.00 97.25 367 LYS A CA 1
ATOM 2960 C C . LYS A 1 367 ? 3.569 -8.964 -11.589 1.00 97.25 367 LYS A C 1
ATOM 2962 O O . LYS A 1 367 ? 2.552 -8.348 -11.269 1.00 97.25 367 LYS A O 1
ATOM 2967 N N . TYR A 1 368 ? 4.770 -8.407 -11.667 1.00 97.44 368 TYR A N 1
ATOM 2968 C CA . TYR A 1 368 ? 4.969 -6.972 -11.536 1.00 97.44 368 TYR A CA 1
ATOM 2969 C C . TYR A 1 368 ? 4.673 -6.249 -12.848 1.00 97.44 368 TYR A C 1
ATOM 2971 O O . TYR A 1 368 ? 5.067 -6.705 -13.927 1.00 97.44 368 TYR A O 1
ATOM 2979 N N . TYR A 1 369 ? 4.016 -5.101 -12.733 1.00 97.50 369 TYR A N 1
ATOM 2980 C CA . TYR A 1 369 ? 3.744 -4.188 -13.832 1.00 97.50 369 TYR A CA 1
ATOM 2981 C C . TYR A 1 369 ? 4.164 -2.778 -13.447 1.00 97.50 369 TYR A C 1
ATOM 2983 O O . TYR A 1 369 ? 3.975 -2.364 -12.308 1.00 97.50 369 TYR A O 1
ATOM 2991 N N . ILE A 1 370 ? 4.685 -2.029 -14.411 1.00 97.50 370 ILE A N 1
ATOM 2992 C CA . ILE A 1 370 ? 4.990 -0.613 -14.260 1.00 97.50 370 ILE A CA 1
ATOM 2993 C C . ILE A 1 370 ? 3.857 0.231 -14.834 1.00 97.50 370 ILE A C 1
ATOM 2995 O O . ILE A 1 370 ? 3.376 -0.022 -15.942 1.00 97.50 370 ILE A O 1
ATOM 2999 N N . VAL A 1 371 ? 3.445 1.246 -14.083 1.00 96.12 371 VAL A N 1
ATOM 3000 C CA . VAL A 1 371 ? 2.441 2.220 -14.509 1.00 96.12 371 VAL A CA 1
ATOM 3001 C C . VAL A 1 371 ? 3.052 3.140 -15.566 1.00 96.12 371 VAL A C 1
ATOM 3003 O O . VAL A 1 371 ? 3.999 3.885 -15.312 1.00 96.12 371 VAL A O 1
ATOM 3006 N N . ALA A 1 372 ? 2.509 3.085 -16.775 1.00 96.06 372 ALA A N 1
ATOM 3007 C CA . ALA A 1 372 ? 2.963 3.837 -17.936 1.00 96.06 372 ALA A CA 1
ATOM 3008 C C . ALA A 1 372 ? 2.116 5.087 -18.223 1.00 96.06 372 ALA A C 1
ATOM 3010 O O . ALA A 1 372 ? 2.569 5.986 -18.935 1.00 96.06 372 ALA A O 1
ATOM 3011 N N . SER A 1 373 ? 0.912 5.161 -17.649 1.00 93.06 373 SER A N 1
ATOM 3012 C CA . SER A 1 373 ? -0.002 6.300 -17.742 1.00 93.06 373 SER A CA 1
ATOM 3013 C C . SER A 1 373 ? -0.641 6.575 -16.382 1.00 93.06 373 SER A C 1
ATOM 3015 O O . SER A 1 373 ? -1.040 5.639 -15.701 1.00 93.06 373 SER A O 1
ATOM 3017 N N . GLY A 1 374 ? -0.706 7.844 -15.984 1.00 91.69 374 GLY A N 1
ATOM 3018 C CA . GLY A 1 374 ? -1.197 8.263 -14.673 1.00 91.69 374 GLY A CA 1
ATOM 3019 C C . GLY A 1 374 ? -0.655 9.635 -14.278 1.00 91.69 374 GLY A C 1
ATOM 3020 O O . GLY A 1 374 ? -0.235 10.425 -15.132 1.00 91.69 374 GLY A O 1
ATOM 3021 N N . TRP A 1 375 ? -0.618 9.912 -12.980 1.00 91.50 375 TRP A N 1
ATOM 3022 C CA . TRP A 1 375 ? -0.070 11.147 -12.429 1.00 91.50 375 TRP A CA 1
ATOM 3023 C C . TRP A 1 375 ? 1.459 11.131 -12.455 1.00 91.50 375 TRP A C 1
ATOM 3025 O O . TRP A 1 375 ? 2.098 10.155 -12.068 1.00 91.50 375 TRP A O 1
ATOM 3035 N N . TYR A 1 376 ? 2.085 12.217 -12.905 1.00 91.94 376 TYR A N 1
ATOM 3036 C CA . TYR A 1 376 ? 3.542 12.320 -12.839 1.00 91.94 376 TYR A CA 1
ATOM 3037 C C . TYR A 1 376 ? 3.977 12.557 -11.380 1.00 91.94 376 TYR A C 1
ATOM 3039 O O . TYR A 1 376 ? 3.492 13.515 -10.773 1.00 91.94 376 TYR A O 1
ATOM 3047 N N . PRO A 1 377 ? 4.894 11.754 -10.807 1.00 89.81 377 PRO A N 1
ATOM 3048 C CA . PRO A 1 377 ? 5.322 11.922 -9.420 1.00 89.81 377 PRO A CA 1
ATOM 3049 C C . PRO A 1 377 ? 6.239 13.148 -9.290 1.00 89.81 377 PRO A C 1
ATOM 3051 O O . PRO A 1 377 ? 7.455 13.055 -9.436 1.00 89.81 377 PRO A O 1
ATOM 3054 N N . SER A 1 378 ? 5.686 14.337 -9.053 1.00 83.75 378 SER A N 1
ATOM 3055 C CA . SER A 1 378 ? 6.483 15.554 -8.854 1.00 83.75 378 SER A CA 1
ATOM 3056 C C . SER A 1 378 ? 7.118 15.595 -7.463 1.00 83.75 378 SER A C 1
ATOM 3058 O O . SER A 1 378 ? 6.466 15.310 -6.459 1.00 83.75 378 SER A O 1
ATOM 3060 N N . ARG A 1 379 ? 8.380 16.034 -7.387 1.00 77.19 379 ARG A N 1
ATOM 3061 C CA . ARG A 1 379 ? 8.961 16.495 -6.118 1.00 77.19 379 ARG A CA 1
ATOM 3062 C C . ARG A 1 379 ? 8.181 17.728 -5.674 1.00 77.19 379 ARG A C 1
ATOM 3064 O O . ARG A 1 379 ? 7.987 18.628 -6.492 1.00 77.19 379 ARG A O 1
ATOM 3071 N N . PHE A 1 380 ? 7.760 17.789 -4.415 1.00 57.75 380 PHE A N 1
ATOM 3072 C CA . PHE A 1 380 ? 7.415 19.090 -3.856 1.00 57.75 380 PHE A CA 1
ATOM 3073 C C . PHE A 1 380 ? 8.719 19.887 -3.788 1.00 57.75 380 PHE A C 1
ATOM 3075 O O . PHE A 1 380 ? 9.749 19.383 -3.337 1.00 57.75 380 PHE A O 1
ATOM 3082 N N . ILE A 1 381 ? 8.706 21.074 -4.386 1.00 41.41 381 ILE A N 1
ATOM 3083 C CA . ILE A 1 381 ? 9.744 22.067 -4.150 1.00 41.41 381 ILE A CA 1
ATOM 3084 C C . ILE A 1 381 ? 9.250 22.792 -2.904 1.00 41.41 381 ILE A C 1
ATOM 3086 O O . ILE A 1 381 ? 8.280 23.542 -3.011 1.00 41.41 381 ILE A O 1
ATOM 3090 N N . ASP A 1 382 ? 9.840 22.477 -1.754 1.00 39.22 382 ASP A N 1
ATOM 3091 C CA . ASP A 1 382 ? 9.637 23.250 -0.524 1.00 39.22 382 ASP A CA 1
ATOM 3092 C C . ASP A 1 382 ? 10.033 24.723 -0.719 1.00 39.22 382 ASP A C 1
ATOM 3094 O O . ASP A 1 382 ? 11.061 24.986 -1.400 1.00 39.22 382 ASP A O 1
#